Protein AF-A0A2G6NTJ6-F1 (afdb_monomer)

Nearest PDB structures (foldseek):
  1cvr-assembly1_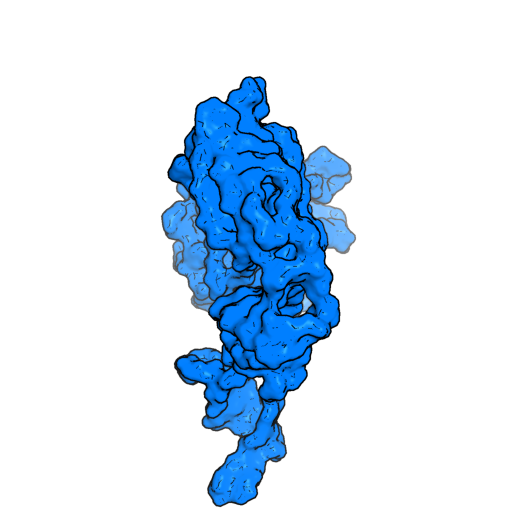A  TM=9.594E-01  e=1.270E-33  Porphyromonas gingivalis
  4ief-assembly1_B  TM=9.595E-01  e=4.189E-32  Porphyromonas gingivalis W83
  4tkx-assembly1_L  TM=8.680E-01  e=4.438E-24  Porphyromonas gingivalis
  1f02-assembly1_I  TM=3.511E-01  e=8.930E-05  Escherichia coli
  6xay-assembly3_C  TM=2.827E-01  e=5.732E-03  Homo sapiens

pLDDT: mean 93.01, std 6.1, range [58.66, 98.94]

Sequence (601 aa):
MILVGDQAQIPCYSGTFEGADDDTRYANQEGDDLYPDLFVSRVSGANPSDIQTQINKFIHYERNPEAGAEWYHVGTGLASSEGNPPDYERSEWLRQDLLGYTFTEVHEIYQPNGTTAQISAAVNEGTSLVTYIGHGSGTSWSNPYFTTGNVHALTNGWRTPWILDVSCSNGDFSQSECYAEAWLRAGDPAQPHGAIAMYSASTSTPWVPPCVMQAEAVDLLVADAANVIGSLYYHGMMKVLDEYPASQSAQLVEQYNIFGDCSLMVRTNTPVVPATSYDGVVSLGSTVFPVETGVAGAKVALYSSAGLHGVGVADAAGHLDLMLDNPVTVPGPVTLTITGYNLLTEVATLQAIVPVVVDIQPASIPVGENTKVTVTLADPPSARGTVGVTVTIDGFGVDAMSAVTDENGEAVFNVTPEYGEILSVTGREPDAAYDMFTEGLPVTGAQELTGAVVSAEVASIGLVDALTPHIEGSVTAGSDVADFQLVLSGCGLDSQSMADGYSIVRPVTPTSTGIVTATLLKSGYEVVSSHIDVVPAYGTLAGTVTDADDEGTPVAGVRVYGFATGDDPSGTPLFDLTTDAAGRYALDEDLPVGDYDLYTS

Solvent-accessible surface area (backbone atoms only — not comparable to full-atom values): 30389 Å² total; per-residue (Å²): 89,75,43,80,34,27,47,92,76,47,71,62,46,68,24,94,56,94,54,12,57,14,55,46,67,78,17,47,80,62,73,103,64,86,63,58,77,46,49,55,16,29,41,53,26,97,47,74,60,32,42,44,16,36,52,46,47,50,53,37,60,58,54,59,54,66,71,83,39,68,34,29,17,19,33,36,36,33,8,17,72,49,78,84,74,33,30,40,62,56,47,46,52,54,43,50,50,41,52,70,51,61,26,84,44,58,46,83,35,30,39,93,76,27,43,49,69,57,54,51,47,50,42,39,80,23,23,26,38,38,41,38,36,42,54,33,74,22,42,26,43,59,35,35,44,46,39,39,73,53,40,63,64,51,70,21,34,84,41,41,18,36,35,46,45,36,35,19,16,25,34,24,58,87,47,99,70,14,26,48,46,34,29,40,36,15,61,39,64,90,58,33,20,38,30,50,31,33,39,23,15,21,33,84,61,72,81,61,60,49,52,52,18,50,47,43,26,49,52,33,40,63,64,75,71,37,58,27,48,24,54,27,55,50,50,7,49,48,52,28,53,74,75,39,60,67,75,61,27,52,45,49,52,28,19,45,39,41,38,28,57,35,80,44,65,57,55,45,40,55,33,38,81,64,68,62,49,62,70,68,54,42,50,48,65,38,52,64,49,63,35,36,39,63,36,55,63,26,34,39,38,36,32,42,97,92,42,76,22,29,68,42,61,19,38,89,79,3,46,30,76,31,47,25,86,44,46,51,82,65,73,44,73,30,38,39,36,41,41,45,82,38,37,42,37,44,78,45,81,29,40,28,37,77,55,64,47,78,47,58,41,61,75,52,45,51,38,69,39,80,39,70,36,38,40,35,31,26,36,83,92,72,72,43,32,44,57,56,28,40,33,36,43,32,48,98,49,32,77,79,43,76,34,55,16,36,88,70,4,43,21,72,48,74,47,50,33,33,35,21,42,66,29,44,37,35,32,26,49,80,92,52,94,55,65,76,45,78,47,75,41,38,33,37,89,36,42,82,59,50,68,63,45,74,47,30,26,19,75,92,77,69,41,68,66,23,41,34,45,77,41,71,21,36,40,38,39,36,27,77,56,62,56,31,32,44,36,38,39,42,28,80,39,78,48,78,45,77,24,77,44,43,47,38,76,43,81,44,58,31,68,36,62,48,54,30,41,41,33,42,44,36,84,47,17,30,61,47,74,46,81,34,46,22,42,87,50,65,41,73,51,68,53,71,46,49,38,86,90,55,88,58,43,54,40,52,70,37,37,40,34,29,36,58,61,90,59,71,88,87,57,87,58,81,43,81,44,59,20,37,89,74,3,36,40,67,51,94,58,70,38,71,68,76,66,67,46,78,46,76,98

Secondary structure (DSSP, 8-state):
-EEES-TTTS--EE-TTTT-EESGGGT--SSSSS--SS--EEE--SSHHHHHHHHHHHHHHHHS--TT-GGGGEEEEEE-S-TTTTHHHHHHHHHHHHHTTT-SEEEEEETTT--HHHHHHHHHH--SEEEEES-B-SSEEETTEEEHHHHTT---TT---EEEEESSSTT-TTSSS-HHHHHHH-B-SSSB-S-SEEEEESSPPPSSHHHHHHHHHHHHHHTTS--BHHHHHHHHHHHHHHHS-HHHHHHHHHHEEEEE-TTPBP--SPPBPP--EE-SEEETT-SEEEEE-SSTT-EEEEEETTEEEEEEE--TTSEEEEE-SS---S-EEEEEEEE-TTBPPEEEEEEEEPPPEEEEESSSEETTS-EEEEEEEEETTTTEE-TT-EEEEEETTEEEEEEE--TTSEEEEEE--SSB-EEEEEEE-TT-SS-SEEEEEEEESPBP-TT-EEEEEETTTTEESEE-TTS-EEEEEE-SSSSPEEEEEETTEEEEEE-SSSEEEEEE--SSSEEEEEEEE-TTBB-EEEEEEE---EE--EEE-B-TTTTT-B-TT-EEEEEETTS-TTS--SEEEE--TTSEEE-SSPEESS-EEEEE-

Radius of gyration: 31.67 Å; Cα contacts (8 Å, |Δi|>4): 1568; chains: 1; bounding box: 83×42×85 Å

Foldseek 3Di:
DEAEEFCVVPNAAQAPPPRWRFNQVVQCPDDPDSQGVDFYAYQYDPDPFLSLLLVLLLCCVFAPDDFPDLQLQEAEEEAEQDDVVGGLVLSVVLVVLSVVFRHPYYHRQFPPRHELVVVLVSPLSAHAEYEYADEDDQAFDVTRTDGLVSLLVHQNWSRAYAYLYRYFQQPQSVDPAGNQSSQSRHDTNVTHGHHQKYKFFRGGADRVLSSQLQVQLSVCVSVVNDFFQRCSNSVSLVSSVVPDDPVRSSVVNRTIHMYHDRGRGGGNHRAAEFPKDFALEAEAPDQWGKIQRQDFQKKKWKADPVGTQFIDGAHPRRIDGTGGPHGHHDWDWMWMWIGDHSHNIDIHIGTYDHQKDWDWPPLAAEAQDFDKIKIFIAGPPPRWADFFKWKWKDDPQFHIDIATQHRRNIGIDGDHGQAQDWIWIFIGHVPDPHTSDIDTHGYDQFAAQAPWDKWKAQVVVGRTLAAAAQGKIKIKIFTPDFWKKKAKDDQPDGDIDIGGTTMDMDIDHGHDWDWIWIWIGDGRHHIDIDIHGHDFDWAKDKDFDADPVPPRQTDFQKWKFKDAPPDDPVDDTPDIFTAHPRRMDIDPDIDGDHDMDMDID

Mean predicted aligned error: 12.51 Å

Structure (mmCIF, N/CA/C/O backbone):
data_AF-A0A2G6NTJ6-F1
#
_entry.id   AF-A0A2G6NTJ6-F1
#
loop_
_atom_site.group_PDB
_atom_site.id
_atom_site.type_symbol
_atom_site.label_atom_id
_atom_site.label_alt_id
_atom_site.label_comp_id
_atom_site.label_asym_id
_atom_site.label_entity_id
_atom_site.label_seq_id
_atom_site.pdbx_PDB_ins_code
_atom_site.Cartn_x
_atom_site.Cartn_y
_atom_site.Cartn_z
_atom_site.occupancy
_atom_site.B_iso_or_equiv
_atom_site.auth_seq_id
_atom_site.auth_comp_id
_atom_site.auth_asym_id
_atom_site.auth_atom_id
_atom_site.pdbx_PDB_model_num
ATOM 1 N N . MET A 1 1 ? 19.806 -2.338 0.535 1.00 95.56 1 MET A N 1
ATOM 2 C CA . MET A 1 1 ? 20.759 -1.248 0.829 1.00 95.56 1 MET A CA 1
ATOM 3 C C . MET A 1 1 ? 20.526 -0.142 -0.176 1.00 95.56 1 MET A C 1
ATOM 5 O O . MET A 1 1 ? 20.417 -0.440 -1.352 1.00 95.56 1 MET A O 1
ATOM 9 N N . ILE A 1 2 ? 20.451 1.108 0.275 1.00 97.75 2 ILE A N 1
ATOM 10 C CA . ILE A 1 2 ? 20.191 2.251 -0.606 1.00 97.75 2 ILE A CA 1
ATOM 11 C C . ILE A 1 2 ? 21.384 3.203 -0.516 1.00 97.75 2 ILE A C 1
ATOM 13 O O . ILE A 1 2 ? 21.701 3.706 0.564 1.00 97.75 2 ILE A O 1
ATOM 17 N N . LEU A 1 3 ? 22.058 3.425 -1.640 1.00 97.88 3 LEU A N 1
ATOM 18 C CA . LEU A 1 3 ? 23.141 4.391 -1.788 1.00 97.88 3 LEU A CA 1
ATOM 19 C C . LEU A 1 3 ? 22.522 5.764 -2.078 1.00 97.88 3 LEU A C 1
ATOM 21 O O . LEU A 1 3 ? 21.767 5.908 -3.035 1.00 97.88 3 LEU A O 1
ATOM 25 N N . VAL A 1 4 ? 22.813 6.774 -1.256 1.00 97.88 4 VAL A N 1
ATOM 26 C CA . VAL A 1 4 ? 22.257 8.129 -1.427 1.00 97.88 4 VAL A CA 1
ATOM 27 C C . VAL A 1 4 ? 23.363 9.093 -1.836 1.00 97.88 4 VAL A C 1
ATOM 29 O O . VAL A 1 4 ? 24.196 9.485 -1.016 1.00 97.88 4 VAL A O 1
ATOM 32 N N . GLY A 1 5 ? 23.356 9.478 -3.109 1.00 96.25 5 GLY A N 1
ATOM 33 C CA . GLY A 1 5 ? 24.361 10.341 -3.722 1.00 96.25 5 GLY A CA 1
ATOM 34 C C . GLY A 1 5 ? 24.817 9.836 -5.088 1.00 96.25 5 GLY A C 1
ATOM 35 O O . GLY A 1 5 ? 24.678 8.658 -5.422 1.00 96.25 5 GLY A O 1
ATOM 36 N N . ASP A 1 6 ? 25.370 10.751 -5.876 1.00 95.31 6 ASP A N 1
ATOM 37 C CA . ASP A 1 6 ? 25.989 10.451 -7.167 1.00 95.31 6 ASP A CA 1
ATOM 38 C C . ASP A 1 6 ? 27.378 9.790 -6.980 1.00 95.31 6 ASP A C 1
ATOM 40 O O . ASP A 1 6 ? 27.879 9.680 -5.850 1.00 95.31 6 ASP A O 1
ATOM 44 N N . GLN A 1 7 ? 28.039 9.381 -8.067 1.00 94.00 7 GLN A N 1
ATOM 45 C CA . GLN A 1 7 ? 29.365 8.745 -8.072 1.00 94.00 7 GLN A CA 1
ATOM 46 C C . GLN A 1 7 ? 30.409 9.569 -7.298 1.00 94.00 7 GLN A C 1
ATOM 48 O O . GLN A 1 7 ? 31.296 9.028 -6.637 1.00 94.00 7 GLN A O 1
ATOM 53 N N . ALA A 1 8 ? 30.283 10.900 -7.331 1.00 92.50 8 ALA A N 1
ATOM 54 C CA . ALA A 1 8 ? 31.172 11.821 -6.626 1.00 92.50 8 ALA A CA 1
ATOM 55 C C . ALA A 1 8 ? 31.045 11.763 -5.090 1.00 92.50 8 ALA A C 1
ATOM 57 O O . ALA A 1 8 ? 31.991 12.134 -4.390 1.00 92.50 8 ALA A O 1
ATOM 58 N N . GLN A 1 9 ? 29.894 11.345 -4.554 1.00 95.00 9 GLN A N 1
ATOM 59 C CA . GLN A 1 9 ? 29.671 11.191 -3.111 1.00 95.00 9 GLN A CA 1
ATOM 60 C C . GLN A 1 9 ? 29.876 9.748 -2.659 1.00 95.00 9 GLN A C 1
ATOM 62 O O . GLN A 1 9 ? 30.498 9.516 -1.621 1.00 95.00 9 GLN A O 1
ATOM 67 N N . ILE A 1 10 ? 29.361 8.795 -3.435 1.00 95.25 10 ILE A N 1
ATOM 68 C CA . ILE A 1 10 ? 29.499 7.363 -3.186 1.00 95.25 10 ILE A CA 1
ATOM 69 C C . ILE A 1 10 ? 30.051 6.745 -4.472 1.00 95.25 10 ILE A C 1
ATOM 71 O O . ILE A 1 10 ? 29.288 6.630 -5.436 1.00 95.25 10 ILE A O 1
ATOM 75 N N . PRO A 1 11 ? 31.344 6.364 -4.511 1.00 94.75 11 PRO A N 1
ATOM 76 C CA . PRO A 1 11 ? 31.917 5.724 -5.690 1.00 94.75 11 PRO A CA 1
ATOM 77 C C . PRO A 1 11 ? 31.197 4.401 -5.985 1.00 94.75 11 PRO A C 1
ATOM 79 O O . PRO A 1 11 ? 30.458 3.897 -5.146 1.00 94.75 11 PRO A O 1
ATOM 82 N N . CYS A 1 12 ? 31.423 3.846 -7.167 1.00 94.69 12 CYS A N 1
ATOM 83 C CA . CYS A 1 12 ? 31.015 2.492 -7.534 1.00 94.69 12 CYS A CA 1
ATOM 84 C C . CYS A 1 12 ? 32.256 1.619 -7.746 1.00 94.69 12 CYS A C 1
ATOM 86 O O . CYS A 1 12 ? 33.393 2.117 -7.770 1.00 94.69 12 CYS A O 1
ATOM 88 N N . TYR A 1 13 ? 32.059 0.314 -7.911 1.00 94.44 13 TYR A N 1
ATOM 89 C CA . TYR A 1 13 ? 33.115 -0.535 -8.444 1.00 94.44 13 TYR A CA 1
ATOM 90 C C . TYR A 1 13 ? 33.253 -0.310 -9.949 1.00 94.44 13 TYR A C 1
ATOM 92 O O . TYR A 1 13 ? 32.337 0.170 -10.612 1.00 94.44 13 TYR A O 1
ATOM 100 N N . SER A 1 14 ? 34.434 -0.638 -10.472 1.00 93.94 14 SER A N 1
ATOM 101 C CA . SER A 1 14 ? 34.666 -0.700 -11.911 1.00 93.94 14 SER A CA 1
ATOM 102 C C . SER A 1 14 ? 34.677 -2.166 -12.320 1.00 93.94 14 SER A C 1
ATOM 104 O O . SER A 1 14 ? 35.545 -2.929 -11.876 1.00 93.94 14 SER A O 1
ATOM 106 N N . GLY A 1 15 ? 33.689 -2.544 -13.124 1.00 89.38 15 GLY A N 1
ATOM 107 C CA . GLY A 1 15 ? 33.520 -3.871 -13.685 1.00 89.38 15 GLY A CA 1
ATOM 108 C C . GLY A 1 15 ? 34.733 -4.294 -14.506 1.00 89.38 15 GLY A C 1
ATOM 109 O O . GLY A 1 15 ? 35.453 -3.490 -15.106 1.00 89.38 15 GLY A O 1
ATOM 110 N N . THR A 1 16 ? 34.972 -5.597 -14.541 1.00 87.50 16 THR A N 1
ATOM 111 C CA . THR A 1 16 ? 36.029 -6.194 -15.358 1.00 87.50 16 THR A CA 1
ATOM 112 C C . THR A 1 16 ? 35.722 -6.100 -16.854 1.00 87.50 16 THR A C 1
ATOM 114 O O . THR A 1 16 ? 36.653 -6.073 -17.667 1.00 87.50 16 THR A O 1
ATOM 117 N N . PHE A 1 17 ? 34.440 -5.988 -17.219 1.00 84.38 17 PHE A N 1
ATOM 118 C CA . PHE A 1 17 ? 33.975 -5.755 -18.584 1.00 84.38 17 PHE A CA 1
ATOM 119 C C . PHE A 1 17 ? 33.730 -4.264 -18.840 1.00 84.38 17 PHE A C 1
ATOM 121 O O . PHE A 1 17 ? 32.933 -3.624 -18.164 1.00 84.38 17 PHE A O 1
ATOM 128 N N . GLU A 1 18 ? 34.444 -3.704 -19.824 1.00 87.00 18 GLU A N 1
ATOM 129 C CA . GLU A 1 18 ? 34.333 -2.301 -20.279 1.00 87.00 18 GLU A CA 1
ATOM 130 C C . GLU A 1 18 ? 34.548 -1.218 -19.203 1.00 87.00 18 GLU A C 1
ATOM 132 O O . GLU A 1 18 ? 34.439 -0.033 -19.503 1.00 87.00 18 GLU A O 1
ATOM 137 N N . GLY A 1 19 ? 34.938 -1.599 -17.982 1.00 90.75 19 GLY A N 1
ATOM 138 C CA . GLY A 1 19 ? 35.045 -0.678 -16.857 1.00 90.75 19 GLY A CA 1
ATOM 139 C C . GLY A 1 19 ? 33.688 -0.226 -16.321 1.00 90.75 19 GLY A C 1
ATOM 140 O O . GLY A 1 19 ? 33.632 0.874 -15.784 1.00 90.75 19 GLY A O 1
ATOM 141 N N . ALA A 1 20 ? 32.638 -1.042 -16.488 1.00 93.88 20 ALA A N 1
ATOM 142 C CA . ALA A 1 20 ? 31.263 -0.718 -16.116 1.00 93.88 20 ALA A CA 1
ATOM 143 C C . ALA A 1 20 ? 31.147 -0.153 -14.694 1.00 93.88 20 ALA A C 1
ATOM 145 O O . ALA A 1 20 ? 31.758 -0.681 -13.766 1.00 93.88 20 ALA A O 1
ATOM 146 N N . ASP A 1 21 ? 30.362 0.907 -14.523 1.00 95.19 21 ASP A N 1
ATOM 147 C CA . ASP A 1 21 ? 30.026 1.394 -13.190 1.00 95.19 21 ASP A CA 1
ATOM 148 C C . ASP A 1 21 ? 29.078 0.384 -12.531 1.00 95.19 21 ASP A C 1
ATOM 150 O O . ASP A 1 21 ? 27.987 0.132 -13.050 1.00 95.19 21 ASP A O 1
ATOM 154 N N . ASP A 1 22 ? 29.528 -0.221 -11.432 1.00 94.69 22 ASP A N 1
ATOM 155 C CA . ASP A 1 22 ? 28.933 -1.421 -10.838 1.00 94.69 22 ASP A CA 1
ATOM 156 C C . ASP A 1 22 ? 28.660 -1.208 -9.342 1.00 94.69 22 ASP A C 1
ATOM 158 O O . ASP A 1 22 ? 29.576 -1.216 -8.507 1.00 94.69 22 ASP A O 1
ATOM 162 N N . ASP A 1 23 ? 27.390 -1.005 -8.994 1.00 95.50 23 ASP A N 1
ATOM 163 C CA . ASP A 1 23 ? 26.933 -0.994 -7.605 1.00 95.50 23 ASP A CA 1
ATOM 164 C C . ASP A 1 23 ? 26.582 -2.401 -7.096 1.00 95.50 23 ASP A C 1
ATOM 166 O O . ASP A 1 23 ? 26.627 -2.630 -5.885 1.00 95.50 23 ASP A O 1
ATOM 170 N N . THR A 1 24 ? 26.291 -3.367 -7.977 1.00 90.00 24 THR A N 1
ATOM 171 C CA . THR A 1 24 ? 25.924 -4.743 -7.595 1.00 90.00 24 THR A CA 1
ATOM 172 C C . THR A 1 24 ? 27.032 -5.434 -6.803 1.00 90.00 24 THR A C 1
ATOM 174 O O . THR A 1 24 ? 26.753 -6.222 -5.903 1.00 90.00 24 THR A O 1
ATOM 177 N N . ARG A 1 25 ? 28.296 -5.063 -7.007 1.00 90.44 25 ARG A N 1
ATOM 178 C CA . ARG A 1 25 ? 29.418 -5.555 -6.185 1.00 90.44 25 ARG A CA 1
ATOM 179 C C . ARG A 1 25 ? 29.329 -5.199 -4.708 1.00 90.44 25 ARG A C 1
ATOM 181 O O . ARG A 1 25 ? 29.914 -5.905 -3.891 1.00 90.44 25 ARG A O 1
ATOM 188 N N . TYR A 1 26 ? 28.590 -4.156 -4.330 1.00 92.69 26 TYR A N 1
ATOM 189 C CA . TYR A 1 26 ? 28.296 -3.912 -2.918 1.00 92.69 26 TYR A CA 1
ATOM 190 C C . TYR A 1 26 ? 27.350 -4.961 -2.316 1.00 92.69 26 TYR A C 1
ATOM 192 O O . TYR A 1 26 ? 27.243 -5.045 -1.093 1.00 92.69 26 TYR A O 1
ATOM 200 N N . ALA A 1 27 ? 26.661 -5.748 -3.139 1.00 90.31 27 ALA A N 1
ATOM 201 C CA . ALA A 1 27 ? 25.745 -6.789 -2.705 1.00 90.31 27 ALA A CA 1
ATOM 202 C C . ALA A 1 27 ? 26.356 -8.197 -2.636 1.00 90.31 27 ALA A C 1
ATOM 204 O O . ALA A 1 27 ? 25.776 -9.034 -1.956 1.00 90.31 27 ALA A O 1
ATOM 205 N N . ASN A 1 28 ? 27.504 -8.466 -3.269 1.00 88.88 28 ASN A N 1
ATOM 206 C CA . ASN A 1 28 ? 28.202 -9.756 -3.153 1.00 88.88 28 ASN A CA 1
ATOM 207 C C . ASN A 1 28 ? 29.124 -9.753 -1.917 1.00 88.88 28 ASN A C 1
ATOM 209 O O . ASN A 1 28 ? 30.273 -9.309 -1.980 1.00 88.88 28 ASN A O 1
ATOM 213 N N . GLN A 1 29 ? 28.603 -10.187 -0.773 1.00 86.19 29 GLN A N 1
ATOM 214 C CA . GLN A 1 29 ? 29.269 -10.188 0.533 1.00 86.19 29 GLN A CA 1
ATOM 215 C C . GLN A 1 29 ? 29.755 -11.584 0.956 1.00 86.19 29 GLN A C 1
ATOM 217 O O . GLN A 1 29 ? 30.749 -11.686 1.683 1.00 86.19 29 GLN A O 1
ATOM 222 N N . GLU A 1 30 ? 29.088 -12.648 0.513 1.00 86.94 30 GLU A N 1
ATOM 223 C CA . GLU A 1 30 ? 29.401 -14.044 0.818 1.00 86.94 30 GLU A CA 1
ATOM 224 C C . GLU A 1 30 ? 29.198 -14.941 -0.418 1.00 86.94 30 GLU A C 1
ATOM 226 O O . GLU A 1 30 ? 28.500 -14.580 -1.352 1.00 86.94 30 GLU A O 1
ATOM 231 N N . GLY A 1 31 ? 29.856 -16.108 -0.441 1.00 77.62 31 GLY A N 1
ATOM 232 C CA . GLY A 1 31 ? 29.890 -16.972 -1.625 1.00 77.62 31 GLY A CA 1
ATOM 233 C C . GLY A 1 31 ? 30.860 -16.418 -2.671 1.00 77.62 31 GLY A C 1
ATOM 234 O O . GLY A 1 31 ? 30.828 -15.251 -3.032 1.00 77.62 31 GLY A O 1
ATOM 235 N N . ASP A 1 32 ? 31.813 -17.223 -3.135 1.00 85.12 32 ASP A N 1
ATOM 236 C CA . ASP A 1 32 ? 32.718 -16.819 -4.226 1.00 85.12 32 ASP A CA 1
ATOM 237 C C . ASP A 1 32 ? 31.964 -16.901 -5.569 1.00 85.12 32 ASP A C 1
ATOM 239 O O . ASP A 1 32 ? 32.274 -17.731 -6.427 1.00 85.12 32 ASP A O 1
ATOM 243 N N . ASP A 1 33 ? 30.892 -16.116 -5.699 1.00 88.06 33 ASP A N 1
ATOM 244 C CA . ASP A 1 33 ? 29.963 -16.107 -6.824 1.00 88.06 33 ASP A CA 1
ATOM 245 C C . ASP A 1 33 ? 29.423 -14.690 -7.126 1.00 88.06 33 ASP A C 1
ATOM 247 O O . ASP A 1 33 ? 29.943 -13.680 -6.646 1.00 88.06 33 ASP A O 1
ATOM 251 N N . LEU A 1 34 ? 28.466 -14.610 -8.054 1.00 88.19 34 LEU A N 1
ATOM 252 C CA . LEU A 1 34 ? 27.881 -13.358 -8.542 1.00 88.19 34 LEU A CA 1
ATOM 253 C C . LEU A 1 34 ? 26.420 -13.184 -8.118 1.00 88.19 34 LEU A C 1
ATOM 255 O O . LEU A 1 34 ? 25.784 -12.223 -8.550 1.00 88.19 34 LEU A O 1
ATOM 259 N N . TYR A 1 35 ? 25.891 -14.079 -7.283 1.00 91.75 35 TYR A N 1
ATOM 260 C CA . TYR A 1 35 ? 24.558 -13.939 -6.721 1.00 91.75 35 TYR A CA 1
ATOM 261 C C . TYR A 1 35 ? 24.613 -12.889 -5.603 1.00 91.75 35 TYR A C 1
ATOM 263 O O . TYR A 1 35 ? 25.411 -13.007 -4.676 1.00 91.75 35 TYR A O 1
ATOM 271 N N . PRO A 1 36 ? 23.834 -11.803 -5.698 1.00 89.25 36 PRO A N 1
ATOM 272 C CA . PRO A 1 36 ? 23.841 -10.771 -4.671 1.00 89.25 36 PRO A CA 1
ATOM 273 C C . PRO A 1 36 ? 23.142 -11.261 -3.398 1.00 89.25 36 PRO A C 1
ATOM 275 O O . PRO A 1 36 ? 22.019 -11.760 -3.457 1.00 89.25 36 PRO A O 1
ATOM 278 N N . ASP A 1 37 ? 23.774 -11.049 -2.242 1.00 91.81 37 ASP A N 1
ATOM 279 C CA . ASP A 1 37 ? 23.249 -11.420 -0.917 1.00 91.81 37 ASP A CA 1
ATOM 280 C C . ASP A 1 37 ? 22.185 -10.442 -0.398 1.00 91.81 37 ASP A C 1
ATOM 282 O O . ASP A 1 37 ? 21.458 -10.717 0.559 1.00 91.81 37 ASP A O 1
ATOM 286 N N . LEU A 1 38 ? 22.122 -9.252 -0.992 1.00 94.06 38 LEU A N 1
ATOM 287 C CA . LEU A 1 38 ? 21.187 -8.191 -0.642 1.00 94.06 38 LEU A CA 1
ATOM 288 C C . LEU A 1 38 ? 20.840 -7.355 -1.873 1.00 94.06 38 LEU A C 1
ATOM 290 O O . LEU A 1 38 ? 21.645 -7.198 -2.780 1.00 94.06 38 LEU A O 1
ATOM 294 N N . PHE A 1 39 ? 19.667 -6.733 -1.889 1.00 96.19 39 PHE A N 1
ATOM 295 C CA . PHE A 1 39 ? 19.351 -5.775 -2.949 1.00 96.19 39 PHE A CA 1
ATOM 296 C C . PHE A 1 39 ? 20.098 -4.463 -2.714 1.00 96.19 39 PHE A C 1
ATOM 298 O O . PHE A 1 39 ? 20.072 -3.933 -1.596 1.00 96.19 39 PHE A O 1
ATOM 305 N N . VAL A 1 40 ? 20.735 -3.915 -3.748 1.00 97.44 40 VAL A N 1
ATOM 306 C CA . VAL A 1 40 ? 21.342 -2.579 -3.725 1.00 97.44 40 VAL A CA 1
ATOM 307 C C . VAL A 1 40 ? 20.733 -1.688 -4.806 1.00 97.44 40 VAL A C 1
ATOM 309 O O . VAL A 1 40 ? 20.509 -2.116 -5.933 1.00 97.44 40 VAL A O 1
ATOM 312 N N . SER A 1 41 ? 20.434 -0.443 -4.447 1.00 98.19 41 SER A N 1
ATOM 313 C CA . SER A 1 41 ? 20.029 0.602 -5.388 1.00 98.19 41 SER A CA 1
ATOM 314 C C . SER A 1 41 ? 20.694 1.929 -5.070 1.00 98.19 41 SER A C 1
ATOM 316 O O . SER A 1 41 ? 21.260 2.113 -3.988 1.00 98.19 41 SER A O 1
ATOM 318 N N . ARG A 1 42 ? 20.579 2.873 -6.005 1.00 98.50 42 ARG A N 1
ATOM 319 C CA . ARG A 1 42 ? 21.099 4.228 -5.881 1.00 98.50 42 ARG A CA 1
ATOM 320 C C . ARG A 1 42 ? 20.006 5.276 -6.073 1.00 98.50 42 ARG A C 1
ATOM 322 O O . ARG A 1 42 ? 19.369 5.355 -7.120 1.00 98.50 42 ARG A O 1
ATOM 329 N N . VAL A 1 43 ? 19.871 6.156 -5.087 1.00 98.50 43 VAL A N 1
ATOM 330 C CA . VAL A 1 43 ? 19.184 7.447 -5.205 1.00 98.50 43 VAL A CA 1
ATOM 331 C C . VAL A 1 43 ? 20.241 8.471 -5.614 1.00 98.50 43 VAL A C 1
ATOM 333 O O . VAL A 1 43 ? 20.909 9.072 -4.767 1.00 98.50 43 VAL A O 1
ATOM 336 N N . SER A 1 44 ? 20.460 8.597 -6.925 1.00 98.12 44 SER A N 1
ATOM 337 C CA . SER A 1 44 ? 21.538 9.422 -7.479 1.00 98.12 44 SER A CA 1
ATOM 338 C C . SER A 1 44 ? 21.103 10.879 -7.614 1.00 98.12 44 SER A C 1
ATOM 340 O O . SER A 1 44 ? 20.070 11.173 -8.218 1.00 98.12 44 SER A O 1
ATOM 342 N N . GLY A 1 45 ? 21.902 11.816 -7.108 1.00 96.31 45 GLY A N 1
ATOM 343 C CA . GLY A 1 45 ? 21.614 13.247 -7.194 1.00 96.31 45 GLY A CA 1
ATOM 344 C C . GLY A 1 45 ? 22.866 14.093 -7.031 1.00 96.31 45 GLY A C 1
ATOM 345 O O . GLY A 1 45 ? 23.659 13.861 -6.117 1.00 96.31 45 GLY A O 1
ATOM 346 N N . ALA A 1 46 ? 23.012 15.112 -7.876 1.00 92.50 46 ALA A N 1
ATOM 347 C CA . ALA A 1 46 ? 24.142 16.037 -7.843 1.00 92.50 46 ALA A CA 1
ATOM 348 C C . ALA A 1 46 ? 23.975 17.121 -6.763 1.00 92.50 46 ALA A C 1
ATOM 350 O O . ALA A 1 46 ? 24.937 17.792 -6.377 1.00 92.50 46 ALA A O 1
ATOM 351 N N . ASN A 1 47 ? 22.747 17.324 -6.274 1.00 95.19 47 ASN A N 1
ATOM 352 C CA . ASN A 1 47 ? 22.424 18.297 -5.237 1.00 95.19 47 ASN A CA 1
ATOM 353 C C . ASN A 1 47 ? 21.233 17.840 -4.356 1.00 95.19 47 ASN A C 1
ATOM 355 O O . ASN A 1 47 ? 20.515 16.908 -4.718 1.00 95.19 47 ASN A O 1
ATOM 359 N N . PRO A 1 48 ? 20.981 18.492 -3.200 1.00 96.94 48 PRO A N 1
ATOM 360 C CA . PRO A 1 48 ? 19.893 18.098 -2.300 1.00 96.94 48 PRO A CA 1
ATOM 361 C C . PRO A 1 48 ? 18.486 18.151 -2.908 1.00 96.94 48 PRO A C 1
ATOM 363 O O . PRO A 1 48 ? 17.620 17.406 -2.458 1.00 96.94 48 PRO A O 1
ATOM 366 N N . SER A 1 49 ? 18.242 19.009 -3.906 1.00 97.81 49 SER A N 1
ATOM 367 C CA . SER A 1 49 ? 16.941 19.076 -4.583 1.00 97.81 49 SER A CA 1
ATOM 368 C C . SER A 1 49 ? 16.675 17.799 -5.373 1.00 97.81 49 SER A C 1
ATOM 370 O O . SER A 1 49 ? 15.586 17.256 -5.258 1.00 97.81 49 SER A O 1
ATOM 372 N N . ASP A 1 50 ? 17.674 17.276 -6.089 1.00 97.69 50 ASP A N 1
ATOM 373 C CA . ASP A 1 50 ? 17.560 16.030 -6.863 1.00 97.69 50 ASP A CA 1
ATOM 374 C C . ASP A 1 50 ? 17.186 14.841 -5.967 1.00 97.69 50 ASP A C 1
ATOM 376 O O . ASP A 1 50 ? 16.333 14.020 -6.312 1.00 97.69 50 ASP A O 1
ATOM 380 N N . ILE A 1 51 ? 17.819 14.762 -4.791 1.00 98.25 51 ILE A N 1
ATOM 381 C CA . ILE A 1 51 ? 17.533 13.728 -3.792 1.00 98.25 51 ILE A CA 1
ATOM 382 C C . ILE A 1 51 ? 16.122 13.919 -3.231 1.00 98.25 51 ILE A C 1
ATOM 384 O O . ILE A 1 51 ? 15.353 12.965 -3.161 1.00 98.25 51 ILE A O 1
ATOM 388 N N . GLN A 1 52 ? 15.745 15.148 -2.866 1.00 98.50 52 GLN A N 1
ATOM 389 C CA . GLN A 1 52 ? 14.421 15.424 -2.310 1.00 98.50 52 GLN A CA 1
ATOM 390 C C . GLN A 1 52 ? 13.294 15.134 -3.314 1.00 98.50 52 GLN A C 1
ATOM 392 O O . GLN A 1 52 ? 12.264 14.601 -2.907 1.00 98.50 52 GLN A O 1
ATOM 397 N N . THR A 1 53 ? 13.480 15.434 -4.605 1.00 98.56 53 THR A N 1
ATOM 398 C CA . THR A 1 53 ? 12.524 15.104 -5.677 1.00 98.56 53 THR A CA 1
ATOM 399 C C . THR A 1 53 ? 12.254 13.599 -5.722 1.00 98.56 53 THR A C 1
ATOM 401 O O . THR A 1 53 ? 11.099 13.180 -5.729 1.00 98.56 53 THR A O 1
ATOM 404 N N . GLN A 1 54 ? 13.306 12.776 -5.680 1.00 98.69 54 GLN A N 1
ATOM 405 C CA . GLN A 1 54 ? 13.192 11.314 -5.663 1.00 98.69 54 GLN A CA 1
ATOM 406 C C . GLN A 1 54 ? 12.501 10.799 -4.398 1.00 98.69 54 GLN A C 1
ATOM 408 O O . GLN A 1 54 ? 11.508 10.082 -4.488 1.00 98.69 54 GLN A O 1
ATOM 413 N N . ILE A 1 55 ? 12.961 11.228 -3.219 1.00 98.44 55 ILE A N 1
ATOM 414 C CA . ILE A 1 55 ? 12.378 10.809 -1.936 1.00 98.44 55 ILE A CA 1
ATOM 415 C C . ILE A 1 55 ? 10.895 11.187 -1.844 1.00 98.44 55 ILE A C 1
ATOM 417 O O . ILE A 1 55 ? 10.086 10.396 -1.361 1.00 98.44 55 ILE A O 1
ATOM 421 N N . ASN A 1 56 ? 10.508 12.364 -2.343 1.00 98.38 56 ASN A N 1
ATOM 422 C CA . ASN A 1 56 ? 9.106 12.771 -2.371 1.00 98.38 56 ASN A CA 1
ATOM 423 C C . ASN A 1 56 ? 8.265 11.860 -3.268 1.00 98.38 56 ASN A C 1
ATOM 425 O O . ASN A 1 56 ? 7.150 11.522 -2.872 1.00 98.38 56 ASN A O 1
ATOM 429 N N . LYS A 1 57 ? 8.787 11.432 -4.428 1.00 98.50 57 LYS A N 1
ATOM 430 C CA . LYS A 1 57 ? 8.109 10.445 -5.282 1.00 98.50 57 LYS A CA 1
ATOM 431 C C . LYS A 1 57 ? 7.897 9.123 -4.553 1.00 98.50 57 LYS A C 1
ATOM 433 O O . LYS A 1 57 ? 6.771 8.641 -4.539 1.00 98.50 57 LYS A O 1
ATOM 438 N N . PHE A 1 58 ? 8.925 8.586 -3.893 1.00 98.50 58 PHE A N 1
ATOM 439 C CA . PHE A 1 58 ? 8.825 7.301 -3.185 1.00 98.50 58 PHE A CA 1
ATOM 440 C C . PHE A 1 58 ? 7.803 7.375 -2.045 1.00 98.50 58 PHE A C 1
ATOM 442 O O . PHE A 1 58 ? 6.852 6.598 -2.011 1.00 98.50 58 PHE A O 1
ATOM 449 N N . ILE A 1 59 ? 7.912 8.392 -1.180 1.00 97.62 59 ILE A N 1
ATOM 450 C CA . ILE A 1 59 ? 6.972 8.597 -0.068 1.00 97.62 59 ILE A CA 1
ATOM 451 C C . ILE A 1 59 ? 5.547 8.798 -0.586 1.00 97.62 59 ILE A C 1
ATOM 453 O O . ILE A 1 59 ? 4.601 8.312 0.030 1.00 97.62 59 ILE A O 1
ATOM 457 N N . HIS A 1 60 ? 5.362 9.537 -1.683 1.00 97.31 60 HIS A N 1
ATOM 458 C CA . HIS A 1 60 ? 4.033 9.734 -2.247 1.00 97.31 60 HIS A CA 1
ATOM 459 C C . HIS A 1 60 ? 3.451 8.426 -2.789 1.00 97.31 60 HIS A C 1
ATOM 461 O O . HIS A 1 60 ? 2.335 8.081 -2.414 1.00 97.31 60 HIS A O 1
ATOM 467 N N . TYR A 1 61 ? 4.219 7.690 -3.591 1.00 98.06 61 TYR A N 1
ATOM 468 C CA . TYR A 1 61 ? 3.811 6.426 -4.203 1.00 98.06 61 TYR A CA 1
ATOM 469 C C . TYR A 1 61 ? 3.432 5.359 -3.161 1.00 98.06 61 TYR A C 1
ATOM 471 O O . TYR A 1 61 ? 2.422 4.662 -3.298 1.00 98.06 61 TYR A O 1
ATOM 479 N N . GLU A 1 62 ? 4.216 5.247 -2.085 1.00 97.56 62 GLU A N 1
ATOM 480 C CA . GLU A 1 62 ? 3.982 4.256 -1.034 1.00 97.56 62 GLU A CA 1
ATOM 481 C C . GLU A 1 62 ? 2.894 4.698 -0.052 1.00 97.56 62 GLU A C 1
ATOM 483 O O . GLU A 1 62 ? 1.979 3.928 0.241 1.00 97.56 62 GLU A O 1
ATOM 488 N N . ARG A 1 63 ? 2.957 5.938 0.452 1.00 95.81 63 ARG A N 1
ATOM 489 C CA . ARG A 1 63 ? 2.092 6.402 1.549 1.00 95.81 63 ARG A CA 1
ATOM 490 C C . ARG A 1 63 ? 0.776 7.012 1.085 1.00 95.81 63 ARG A C 1
ATOM 492 O O . ARG A 1 63 ? -0.212 6.886 1.796 1.00 95.81 63 ARG A O 1
ATOM 499 N N . ASN A 1 64 ? 0.757 7.710 -0.051 1.00 94.75 64 ASN A N 1
ATOM 500 C CA . ASN A 1 64 ? -0.429 8.437 -0.524 1.00 94.75 64 ASN A CA 1
ATOM 501 C C . ASN A 1 64 ? -0.811 8.044 -1.968 1.00 94.75 64 ASN A C 1
ATOM 503 O O . ASN A 1 64 ? -0.944 8.930 -2.814 1.00 94.75 64 ASN A O 1
ATOM 507 N N . PRO A 1 65 ? -0.980 6.743 -2.272 1.00 94.00 65 PRO A N 1
ATOM 508 C CA . PRO A 1 65 ? -1.511 6.324 -3.567 1.00 94.00 65 PRO A CA 1
ATOM 509 C C . PRO A 1 65 ? -2.856 6.995 -3.895 1.00 94.00 65 PRO A C 1
ATOM 511 O O . PRO A 1 65 ? -3.712 7.166 -3.027 1.00 94.00 65 PRO A O 1
ATOM 514 N N . GLU A 1 66 ? -3.056 7.338 -5.168 1.00 90.06 66 GLU A N 1
ATOM 515 C CA . GLU A 1 66 ? -4.322 7.872 -5.690 1.00 90.06 66 GLU A CA 1
ATOM 516 C C . GLU A 1 66 ? -5.422 6.791 -5.644 1.00 90.06 66 GLU A C 1
ATOM 518 O O . GLU A 1 66 ? -5.320 5.770 -6.319 1.00 90.06 66 GLU A O 1
ATOM 523 N N . ALA A 1 67 ? -6.463 6.985 -4.830 1.00 88.00 67 ALA A N 1
ATOM 524 C CA . ALA A 1 67 ? -7.590 6.054 -4.754 1.00 88.00 67 ALA A CA 1
ATOM 525 C C . ALA A 1 67 ? -8.446 6.119 -6.032 1.00 88.00 67 ALA A C 1
ATOM 527 O O . ALA A 1 67 ? -8.723 7.211 -6.525 1.00 88.00 67 ALA A O 1
ATOM 528 N N . GLY A 1 68 ? -8.889 4.966 -6.545 1.00 87.00 68 GLY A N 1
ATOM 529 C CA . GLY A 1 68 ? -9.745 4.903 -7.739 1.00 87.00 68 GLY A CA 1
ATOM 530 C C . GLY A 1 68 ? -9.051 5.288 -9.052 1.00 87.00 68 GLY A C 1
ATOM 531 O O . GLY A 1 68 ? -9.730 5.631 -10.012 1.00 87.00 68 GLY A O 1
ATOM 532 N N . ALA A 1 69 ? -7.715 5.324 -9.089 1.00 89.7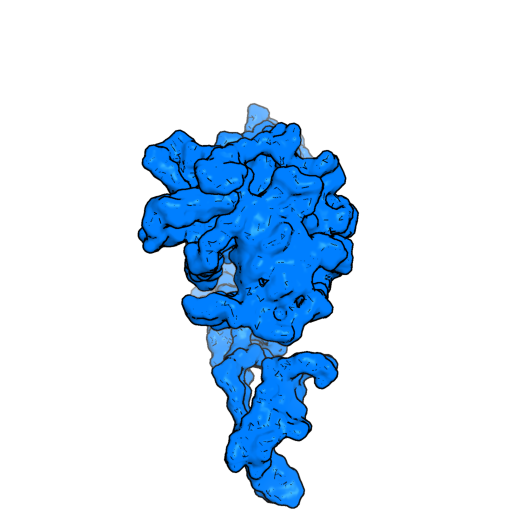5 69 ALA A N 1
ATOM 533 C CA . ALA A 1 69 ? -6.985 5.739 -10.280 1.00 89.75 69 ALA A CA 1
ATOM 534 C C . ALA A 1 69 ? -6.733 4.558 -11.228 1.00 89.75 69 ALA A C 1
ATOM 536 O O . ALA A 1 69 ? -6.179 3.540 -10.821 1.00 89.75 69 ALA A O 1
ATOM 537 N N . GLU A 1 70 ? -7.066 4.728 -12.506 1.00 93.00 70 GLU A N 1
ATOM 538 C CA . GLU A 1 70 ? -6.934 3.667 -13.518 1.00 93.00 70 GLU A CA 1
ATOM 539 C C . GLU A 1 70 ? -5.497 3.475 -14.020 1.00 93.00 70 GLU A C 1
ATOM 541 O O . GLU A 1 70 ? -5.143 2.408 -14.509 1.00 93.00 70 GLU A O 1
ATOM 546 N N . TRP A 1 71 ? -4.621 4.474 -13.862 1.00 96.75 71 TRP A N 1
ATOM 547 C CA . TRP A 1 71 ? -3.254 4.413 -14.401 1.00 96.75 71 TRP A CA 1
ATOM 548 C C . TRP A 1 71 ? -2.405 3.273 -13.812 1.00 96.75 71 TRP A C 1
ATOM 550 O O . TRP A 1 71 ? -1.400 2.889 -14.412 1.00 96.75 71 TRP A O 1
ATOM 560 N N . TYR A 1 72 ? -2.801 2.702 -12.665 1.00 98.00 72 TYR A N 1
ATOM 561 C CA . TYR A 1 72 ? -2.154 1.510 -12.110 1.00 98.00 72 TYR A CA 1
ATOM 562 C C . TYR A 1 72 ? -2.295 0.283 -13.021 1.00 98.00 72 TYR A C 1
ATOM 564 O O . TYR A 1 72 ? -1.391 -0.553 -13.038 1.00 98.00 72 TYR A O 1
ATOM 572 N N . HIS A 1 73 ? -3.371 0.226 -13.809 1.00 97.94 73 HIS A N 1
ATOM 573 C CA . HIS A 1 73 ? -3.684 -0.835 -14.766 1.00 97.94 73 HIS A CA 1
ATOM 574 C C . HIS A 1 73 ? -3.059 -0.621 -16.153 1.00 97.94 73 HIS A C 1
ATOM 576 O O . HIS A 1 73 ? -3.291 -1.423 -17.057 1.00 97.94 73 HIS A O 1
ATOM 582 N N . VAL A 1 74 ? -2.290 0.456 -16.350 1.00 98.75 74 VAL A N 1
ATOM 583 C CA . VAL A 1 74 ? -1.774 0.850 -17.668 1.00 98.75 74 VAL A CA 1
ATOM 584 C C . VAL A 1 74 ? -0.272 0.605 -17.756 1.00 98.75 74 VAL A C 1
ATOM 586 O O . VAL A 1 74 ? 0.515 1.191 -17.014 1.00 98.75 74 VAL A O 1
ATOM 589 N N . GLY A 1 75 ? 0.154 -0.212 -18.712 1.00 98.75 75 GLY A N 1
ATOM 590 C CA . GLY A 1 75 ? 1.553 -0.448 -19.059 1.00 98.75 75 GLY A CA 1
ATOM 591 C C . GLY A 1 75 ? 1.948 0.272 -20.348 1.00 98.75 75 GLY A C 1
ATOM 592 O O . GLY A 1 75 ? 1.105 0.663 -21.152 1.00 98.75 75 GLY A O 1
ATOM 593 N N . THR A 1 76 ? 3.246 0.420 -20.594 1.00 98.88 76 THR A N 1
ATOM 594 C CA . THR A 1 76 ? 3.772 0.921 -21.872 1.00 98.88 76 THR A CA 1
ATOM 595 C C . THR A 1 76 ? 4.924 0.043 -22.344 1.00 98.88 76 THR A C 1
ATOM 597 O O . THR A 1 76 ? 5.971 -0.016 -21.699 1.00 98.88 76 THR A O 1
ATOM 600 N N . GLY A 1 77 ? 4.748 -0.625 -23.483 1.00 98.75 77 GLY A N 1
ATOM 601 C CA . GLY A 1 77 ? 5.790 -1.375 -24.175 1.00 98.75 77 GLY A CA 1
ATOM 602 C C . GLY A 1 77 ? 6.431 -0.541 -25.280 1.00 98.75 77 GLY A C 1
ATOM 603 O O . GLY A 1 77 ? 5.748 -0.001 -26.152 1.00 98.75 77 GLY A O 1
ATOM 604 N N . LEU A 1 78 ? 7.758 -0.454 -25.274 1.00 98.81 78 LEU A N 1
ATOM 605 C CA . LEU A 1 78 ? 8.551 0.197 -26.309 1.00 98.81 78 LEU A CA 1
ATOM 606 C C . LEU A 1 78 ? 9.578 -0.782 -26.864 1.00 98.81 78 LEU A C 1
ATOM 608 O O . LEU A 1 78 ? 10.313 -1.418 -26.112 1.00 98.81 78 LEU A O 1
ATOM 612 N N . ALA A 1 79 ? 9.666 -0.881 -28.185 1.00 98.56 79 ALA A N 1
ATOM 613 C CA . ALA A 1 79 ? 10.537 -1.871 -28.796 1.00 98.56 79 ALA A CA 1
ATOM 614 C C . ALA A 1 79 ? 11.054 -1.468 -30.174 1.00 98.56 79 ALA A C 1
ATOM 616 O O . ALA A 1 79 ? 10.365 -0.813 -30.970 1.00 98.56 79 ALA A O 1
ATOM 617 N N . SER A 1 80 ? 12.267 -1.924 -30.470 1.00 98.25 80 SER A N 1
ATOM 618 C CA . SER A 1 80 ? 12.864 -1.851 -31.796 1.00 98.25 80 SER A CA 1
ATOM 619 C C . SER A 1 80 ? 12.229 -2.864 -32.767 1.00 98.25 80 SER A C 1
ATOM 621 O O . SER A 1 80 ? 11.523 -3.797 -32.380 1.00 98.25 80 SER A O 1
ATOM 623 N N . SER A 1 81 ? 12.497 -2.697 -34.064 1.00 97.25 81 SER A N 1
ATOM 624 C CA . SER A 1 81 ? 12.173 -3.696 -35.096 1.00 97.25 81 SER A CA 1
ATOM 625 C C . SER A 1 81 ? 13.363 -4.596 -35.446 1.00 97.25 81 SER A C 1
ATOM 627 O O . SER A 1 81 ? 13.373 -5.227 -36.504 1.00 97.25 81 SER A O 1
ATOM 629 N N . GLU A 1 82 ? 14.395 -4.598 -34.605 1.00 96.38 82 GLU A N 1
ATOM 630 C CA . GLU A 1 82 ? 15.643 -5.340 -34.778 1.00 96.38 82 GLU A CA 1
ATOM 631 C C . GLU A 1 82 ? 15.658 -6.609 -33.913 1.00 96.38 82 GLU A C 1
ATOM 633 O O . GLU A 1 82 ? 14.735 -6.861 -33.147 1.00 96.38 82 GLU A O 1
ATOM 638 N N . GLY A 1 83 ? 16.697 -7.435 -34.060 1.00 94.06 83 GLY A N 1
ATOM 639 C CA . GLY A 1 83 ? 16.826 -8.703 -33.337 1.00 94.06 83 GLY A CA 1
ATOM 640 C C . GLY A 1 83 ? 16.213 -9.912 -34.059 1.00 94.06 83 GLY A C 1
ATOM 641 O O . GLY A 1 83 ? 15.656 -9.811 -35.153 1.00 94.06 83 GLY A O 1
ATOM 642 N N . ASN A 1 84 ? 16.385 -11.097 -33.463 1.00 92.44 84 ASN A N 1
ATOM 643 C CA . ASN A 1 84 ? 15.746 -12.341 -33.909 1.00 92.44 84 ASN A CA 1
ATOM 644 C C . ASN A 1 84 ? 15.356 -13.238 -32.704 1.00 92.44 84 ASN A C 1
ATOM 646 O O . ASN A 1 84 ? 16.265 -13.690 -31.999 1.00 92.44 84 ASN A O 1
ATOM 650 N N . PRO A 1 85 ? 14.057 -13.500 -32.445 1.00 95.69 85 PRO A N 1
ATOM 651 C CA . PRO A 1 85 ? 12.912 -12.780 -33.023 1.00 95.69 85 PRO A CA 1
ATOM 652 C C . PRO A 1 85 ? 13.034 -11.259 -32.820 1.00 95.69 85 PRO A C 1
ATOM 654 O O . PRO A 1 85 ? 13.854 -10.838 -31.998 1.00 95.69 85 PRO A O 1
ATOM 657 N N . PRO A 1 86 ? 12.314 -10.429 -33.590 1.00 97.06 86 PRO A N 1
ATOM 658 C CA . PRO A 1 86 ? 12.356 -8.983 -33.418 1.00 97.06 86 PRO A CA 1
ATOM 659 C C . PRO A 1 86 ? 11.970 -8.553 -31.999 1.00 97.06 86 PRO A C 1
ATOM 661 O O . PRO A 1 86 ? 11.168 -9.214 -31.345 1.00 97.06 86 PRO A O 1
ATOM 664 N N . ASP A 1 87 ? 12.509 -7.440 -31.516 1.00 98.12 87 ASP A N 1
ATOM 665 C CA . ASP A 1 87 ? 12.274 -6.990 -30.141 1.00 98.12 87 ASP A CA 1
ATOM 666 C C . ASP A 1 87 ? 10.804 -6.666 -29.857 1.00 98.12 87 ASP A C 1
ATOM 668 O O . ASP A 1 87 ? 10.330 -6.966 -28.764 1.00 98.12 87 ASP A O 1
ATOM 672 N N . TYR A 1 88 ? 10.051 -6.141 -30.832 1.00 97.88 88 TYR A N 1
ATOM 673 C CA . TYR A 1 88 ? 8.601 -5.971 -30.668 1.00 97.88 88 TYR A CA 1
ATOM 674 C C . TYR A 1 88 ? 7.885 -7.299 -30.401 1.00 97.88 88 TYR A C 1
ATOM 676 O O . TYR A 1 88 ? 6.927 -7.315 -29.647 1.00 97.88 88 TYR A O 1
ATOM 684 N N . GLU A 1 89 ? 8.361 -8.425 -30.943 1.00 98.50 89 GLU A N 1
ATOM 685 C CA . GLU A 1 89 ? 7.770 -9.740 -30.666 1.00 98.50 89 GLU A CA 1
ATOM 686 C C . GLU A 1 89 ? 8.027 -10.162 -29.213 1.00 98.50 89 GLU A C 1
ATOM 688 O O . GLU A 1 89 ? 7.138 -10.708 -28.570 1.00 98.50 89 GLU A O 1
ATOM 693 N N . ARG A 1 90 ? 9.209 -9.845 -28.665 1.00 98.25 90 ARG A N 1
ATOM 694 C CA . ARG A 1 90 ? 9.498 -10.059 -27.238 1.00 98.25 90 ARG A CA 1
ATOM 695 C C . ARG A 1 90 ? 8.645 -9.165 -26.348 1.00 98.25 90 ARG A C 1
ATOM 697 O O . ARG A 1 90 ? 8.125 -9.635 -25.344 1.00 98.25 90 ARG A O 1
ATOM 704 N N . SER A 1 91 ? 8.500 -7.892 -26.720 1.00 98.50 91 SER A N 1
ATOM 705 C CA . SER A 1 91 ? 7.648 -6.951 -25.989 1.00 98.50 91 SER A CA 1
ATOM 706 C C . SER A 1 91 ? 6.185 -7.397 -25.995 1.00 98.50 91 SER A C 1
ATOM 708 O O . SER A 1 91 ? 5.503 -7.201 -24.993 1.00 98.50 91 SER A O 1
ATOM 710 N N . GLU A 1 92 ? 5.730 -8.069 -27.057 1.00 98.44 92 GLU A N 1
ATOM 711 C CA . GLU A 1 92 ? 4.380 -8.631 -27.103 1.00 98.44 92 GLU A CA 1
ATOM 712 C C . GLU A 1 92 ? 4.152 -9.795 -26.142 1.00 98.44 92 GLU A C 1
ATOM 714 O O . GLU A 1 92 ? 3.051 -9.939 -25.618 1.00 98.44 92 GLU A O 1
ATOM 719 N N . TRP A 1 93 ? 5.171 -10.607 -25.859 1.00 98.62 93 TRP A N 1
ATOM 720 C CA . TRP A 1 93 ? 5.050 -11.640 -24.825 1.00 98.62 93 TRP A CA 1
ATOM 721 C C . TRP A 1 93 ? 4.820 -11.001 -23.455 1.00 98.62 93 TRP A C 1
ATOM 723 O O . TRP A 1 93 ? 3.830 -11.311 -22.802 1.00 98.62 93 TRP A O 1
ATOM 733 N N . LEU A 1 94 ? 5.632 -9.997 -23.100 1.00 98.81 94 LEU A N 1
ATOM 734 C CA . LEU A 1 94 ? 5.461 -9.256 -21.843 1.00 98.81 94 LEU A CA 1
ATOM 735 C C . LEU A 1 94 ? 4.084 -8.599 -21.761 1.00 98.81 94 LEU A C 1
ATOM 737 O O . LEU A 1 94 ? 3.432 -8.614 -20.724 1.00 98.81 94 LEU A O 1
ATOM 741 N N . ARG A 1 95 ? 3.626 -8.011 -22.868 1.00 98.69 95 ARG A N 1
ATOM 742 C CA . ARG A 1 95 ? 2.305 -7.396 -22.947 1.00 98.69 95 ARG A CA 1
ATOM 743 C C . ARG A 1 95 ? 1.184 -8.412 -22.723 1.00 98.69 95 ARG A C 1
ATOM 745 O O . ARG A 1 95 ? 0.235 -8.082 -22.016 1.00 98.69 95 ARG A O 1
ATOM 752 N N . GLN A 1 96 ? 1.275 -9.609 -23.300 1.00 98.69 96 GLN A N 1
ATOM 753 C CA . GLN A 1 96 ? 0.293 -10.674 -23.083 1.00 98.69 96 GLN A CA 1
ATOM 754 C C . GLN A 1 96 ? 0.239 -11.101 -21.618 1.00 98.69 96 GLN A C 1
ATOM 756 O O . GLN A 1 96 ? -0.857 -11.224 -21.075 1.00 98.69 96 GLN A O 1
ATOM 761 N N . ASP A 1 97 ? 1.394 -11.251 -20.972 1.00 98.62 97 ASP A N 1
ATOM 762 C CA . ASP A 1 97 ? 1.471 -11.622 -19.559 1.00 98.62 97 ASP A CA 1
ATOM 763 C C . ASP A 1 97 ? 0.859 -10.539 -18.662 1.00 98.62 97 ASP A C 1
ATOM 765 O O . ASP A 1 97 ? 0.034 -10.832 -17.797 1.00 98.62 97 ASP A O 1
ATOM 769 N N . LEU A 1 98 ? 1.184 -9.267 -18.916 1.00 98.75 98 LEU A N 1
ATOM 770 C CA . LEU A 1 98 ? 0.637 -8.132 -18.167 1.00 98.75 98 LEU A CA 1
ATOM 771 C C . LEU A 1 98 ? -0.887 -8.017 -18.324 1.00 98.75 98 LEU A C 1
ATOM 773 O O . LEU A 1 98 ? -1.587 -7.842 -17.325 1.00 98.75 98 LEU A O 1
ATOM 777 N N . LEU A 1 99 ? -1.402 -8.148 -19.555 1.00 98.38 99 LEU A N 1
ATOM 778 C CA . LEU A 1 99 ? -2.844 -8.152 -19.835 1.00 98.38 99 LEU A CA 1
ATOM 779 C C . LEU A 1 99 ? -3.571 -9.365 -19.237 1.00 98.38 99 LEU A C 1
ATOM 781 O O . LEU A 1 99 ? -4.764 -9.290 -18.962 1.00 98.38 99 LEU A O 1
ATOM 785 N N . GLY A 1 100 ? -2.873 -10.491 -19.069 1.00 97.88 100 GLY A N 1
ATOM 786 C CA . GLY A 1 100 ? -3.393 -11.678 -18.391 1.00 97.88 100 GLY A CA 1
ATOM 787 C C . GLY A 1 100 ? -3.419 -11.556 -16.865 1.00 97.88 100 GLY A C 1
ATOM 788 O O . GLY A 1 100 ? -3.940 -12.448 -16.198 1.00 97.88 100 GLY A O 1
ATOM 789 N N . TYR A 1 101 ? -2.854 -10.476 -16.324 1.00 98.19 101 TYR A N 1
ATOM 790 C CA . TYR A 1 101 ? -2.750 -10.202 -14.899 1.00 98.19 101 TYR A CA 1
ATOM 791 C C . TYR A 1 101 ? -3.714 -9.074 -14.497 1.00 98.19 101 TYR A C 1
ATOM 793 O O . TYR A 1 101 ? -4.926 -9.220 -14.627 1.00 98.19 101 TYR A O 1
ATOM 801 N N . THR A 1 102 ? -3.209 -7.947 -13.991 1.00 97.44 102 THR A N 1
ATOM 802 C CA . THR A 1 102 ? -4.036 -6.821 -13.535 1.00 97.44 102 THR A CA 1
ATOM 803 C C . THR A 1 102 ? -4.097 -5.667 -14.531 1.00 97.44 102 THR A C 1
ATOM 805 O O . THR A 1 102 ? -4.817 -4.709 -14.272 1.00 97.44 102 THR A O 1
ATOM 808 N N . PHE A 1 103 ? -3.362 -5.697 -15.646 1.00 98.12 103 PHE A N 1
ATOM 809 C CA . PHE A 1 103 ? -3.336 -4.579 -16.591 1.00 98.12 103 PHE A CA 1
ATOM 810 C C . PHE A 1 103 ? -4.513 -4.640 -17.566 1.00 98.12 103 PHE A C 1
ATOM 812 O O . PHE A 1 103 ? -4.768 -5.673 -18.177 1.00 98.12 103 PHE A O 1
ATOM 819 N N . THR A 1 104 ? -5.195 -3.514 -17.764 1.00 97.69 104 THR A N 1
ATOM 820 C CA . THR A 1 104 ? -6.298 -3.376 -18.730 1.00 97.69 104 THR A CA 1
ATOM 821 C C . THR A 1 104 ? -5.815 -2.826 -20.070 1.00 97.69 104 THR A C 1
ATOM 823 O O . THR A 1 104 ? -6.413 -3.096 -21.112 1.00 97.69 104 THR A O 1
ATOM 826 N N . GLU A 1 105 ? -4.691 -2.109 -20.069 1.00 98.25 105 GLU A N 1
ATOM 827 C CA . GLU A 1 105 ? -4.041 -1.598 -21.269 1.00 98.25 105 GLU A CA 1
ATOM 828 C C . GLU A 1 105 ? -2.519 -1.729 -21.156 1.00 98.25 105 GLU A C 1
ATOM 830 O O . GLU A 1 105 ? -1.927 -1.484 -20.108 1.00 98.25 105 GLU A O 1
ATOM 835 N N . VAL A 1 106 ? -1.864 -2.081 -22.264 1.00 98.69 106 VAL A N 1
ATOM 836 C CA . VAL A 1 106 ? -0.413 -1.926 -22.416 1.00 98.69 106 VAL A CA 1
ATOM 837 C C . VAL A 1 106 ? -0.165 -1.302 -23.782 1.00 98.69 106 VAL A C 1
ATOM 839 O O . VAL A 1 106 ? -0.401 -1.947 -24.801 1.00 98.69 106 VAL A O 1
ATOM 842 N N . HIS A 1 107 ? 0.272 -0.044 -23.824 1.00 98.69 107 HIS A N 1
ATOM 843 C CA . HIS A 1 107 ? 0.487 0.652 -25.091 1.00 98.69 107 HIS A CA 1
ATOM 844 C C . HIS A 1 107 ? 1.616 -0.002 -25.904 1.00 98.69 107 HIS A C 1
ATOM 846 O O . HIS A 1 107 ? 2.697 -0.262 -25.379 1.00 98.69 107 HIS A O 1
ATOM 852 N N . GLU A 1 108 ? 1.391 -0.192 -27.203 1.00 98.19 108 GLU A N 1
ATOM 853 C CA . GLU A 1 108 ? 2.338 -0.800 -28.148 1.00 98.19 108 GLU A CA 1
ATOM 854 C C . GLU A 1 108 ? 3.073 0.292 -28.951 1.00 98.19 108 GLU A C 1
ATOM 856 O O . GLU A 1 108 ? 2.654 0.695 -30.042 1.00 98.19 108 GLU A O 1
ATOM 861 N N . ILE A 1 109 ? 4.173 0.830 -28.420 1.00 98.56 109 ILE A N 1
ATOM 862 C CA . ILE A 1 109 ? 4.928 1.921 -29.059 1.00 98.56 109 ILE A CA 1
ATOM 863 C C . ILE A 1 109 ? 6.189 1.360 -29.724 1.00 98.56 109 ILE A C 1
ATOM 865 O O . ILE A 1 109 ? 7.312 1.522 -29.245 1.00 98.56 109 ILE A O 1
ATOM 869 N N . TYR A 1 110 ? 6.009 0.694 -30.864 1.00 98.44 110 TYR A N 1
ATOM 870 C CA . TYR A 1 110 ? 7.080 -0.059 -31.530 1.00 98.44 110 TYR A CA 1
ATOM 871 C C . TYR A 1 110 ? 7.583 0.582 -32.822 1.00 98.44 110 TYR A C 1
ATOM 873 O O . TYR A 1 110 ? 6.834 1.191 -33.591 1.00 98.44 110 TYR A O 1
ATOM 881 N N . GLN A 1 111 ? 8.869 0.410 -33.119 1.00 96.19 111 GLN A N 1
ATOM 882 C CA . GLN A 1 111 ? 9.437 0.773 -34.416 1.00 96.19 111 GLN A CA 1
ATOM 883 C C . GLN A 1 111 ? 8.750 -0.023 -35.553 1.00 96.19 111 GLN A C 1
ATOM 885 O O . GLN A 1 111 ? 8.473 -1.209 -35.387 1.00 96.19 111 GLN A O 1
ATOM 890 N N . PRO A 1 112 ? 8.491 0.584 -36.732 1.00 94.94 112 PRO A N 1
ATOM 891 C CA . PRO A 1 112 ? 8.866 1.937 -37.161 1.00 94.94 112 PRO A CA 1
ATOM 892 C C . PRO A 1 112 ? 7.851 3.038 -36.831 1.00 94.94 112 PRO A C 1
ATOM 894 O O . PRO A 1 112 ? 8.091 4.187 -37.195 1.00 94.94 112 PRO A O 1
ATOM 897 N N . ASN A 1 113 ? 6.734 2.710 -36.182 1.00 96.56 113 ASN A N 1
ATOM 898 C CA . ASN A 1 113 ? 5.613 3.638 -36.012 1.00 96.56 113 ASN A CA 1
ATOM 899 C C . ASN A 1 113 ? 5.636 4.397 -34.680 1.00 96.56 113 ASN A C 1
ATOM 901 O O . ASN A 1 113 ? 4.978 5.426 -34.575 1.00 96.56 113 ASN A O 1
ATOM 905 N N . GLY A 1 114 ? 6.386 3.910 -33.691 1.00 97.00 114 GLY A N 1
ATOM 906 C CA . GLY A 1 114 ? 6.530 4.525 -32.380 1.00 97.00 114 GLY A CA 1
ATOM 907 C C . GLY A 1 114 ? 7.185 5.902 -32.466 1.00 97.00 114 GLY A C 1
ATOM 908 O O . GLY A 1 114 ? 8.246 6.076 -33.070 1.00 97.00 114 GLY A O 1
ATOM 909 N N . THR A 1 115 ? 6.552 6.893 -31.846 1.00 98.12 115 THR A N 1
ATOM 910 C CA . THR A 1 115 ? 6.980 8.295 -31.874 1.00 98.12 115 THR A CA 1
ATOM 911 C C . THR A 1 115 ? 7.185 8.851 -30.472 1.00 98.12 115 THR A C 1
ATOM 913 O O . THR A 1 115 ? 6.489 8.474 -29.535 1.00 98.12 115 THR A O 1
ATOM 916 N N . THR A 1 116 ? 8.063 9.849 -30.340 1.00 98.44 116 THR A N 1
ATOM 917 C CA . THR A 1 116 ? 8.240 10.620 -29.097 1.00 98.44 116 THR A CA 1
ATOM 918 C C . THR A 1 116 ? 6.911 11.155 -28.550 1.00 98.44 116 THR A C 1
ATOM 920 O O . THR A 1 116 ? 6.713 11.174 -27.342 1.00 98.44 116 THR A O 1
ATOM 923 N N . ALA A 1 117 ? 5.984 11.556 -29.430 1.00 98.62 117 ALA A N 1
ATOM 924 C CA . ALA A 1 117 ? 4.675 12.072 -29.034 1.00 98.62 117 ALA A CA 1
ATOM 925 C C . ALA A 1 117 ? 3.790 11.003 -28.376 1.00 98.62 117 ALA A C 1
ATOM 927 O O . ALA A 1 117 ? 3.130 11.309 -27.390 1.00 98.62 117 ALA A O 1
ATOM 928 N N . GLN A 1 118 ? 3.802 9.765 -28.882 1.00 98.75 118 GLN A N 1
ATOM 929 C CA . GLN A 1 118 ? 3.084 8.652 -28.252 1.00 98.75 118 GLN A CA 1
ATOM 930 C C . GLN A 1 118 ? 3.677 8.313 -26.885 1.00 98.75 118 GLN A C 1
ATOM 932 O O . GLN A 1 118 ? 2.923 8.120 -25.942 1.00 98.75 118 GLN A O 1
ATOM 937 N N . ILE A 1 119 ? 5.010 8.315 -26.758 1.00 98.81 119 ILE A N 1
ATOM 938 C CA . ILE A 1 119 ? 5.685 8.058 -25.475 1.00 98.81 119 ILE A CA 1
ATOM 939 C C . ILE A 1 119 ? 5.300 9.130 -24.452 1.00 98.81 119 ILE A C 1
ATOM 941 O O . ILE A 1 119 ? 4.885 8.808 -23.344 1.00 98.81 119 ILE A O 1
ATOM 945 N N . SER A 1 120 ? 5.387 10.410 -24.831 1.00 98.81 120 SER A N 1
ATOM 946 C CA . SER A 1 120 ? 4.959 11.506 -23.960 1.00 98.81 120 SER A CA 1
ATOM 947 C C . SER A 1 120 ? 3.482 11.404 -23.594 1.00 98.81 120 SER A C 1
ATOM 949 O O . SER A 1 120 ? 3.151 11.655 -22.445 1.00 98.81 120 SER A O 1
ATOM 951 N N . ALA A 1 121 ? 2.604 11.051 -24.537 1.00 98.81 121 ALA A N 1
ATOM 952 C CA . ALA A 1 121 ? 1.175 10.911 -24.269 1.00 98.81 121 ALA A CA 1
ATOM 953 C C . ALA A 1 121 ? 0.899 9.795 -23.251 1.00 98.81 121 ALA A C 1
ATOM 955 O O . ALA A 1 121 ? 0.333 10.090 -22.205 1.00 98.81 121 ALA A O 1
ATOM 956 N N . ALA A 1 122 ? 1.394 8.581 -23.509 1.00 98.62 122 ALA A N 1
ATOM 957 C CA . ALA A 1 122 ? 1.240 7.421 -22.630 1.00 98.62 122 ALA A CA 1
ATOM 958 C C . ALA A 1 122 ? 1.721 7.709 -21.200 1.00 98.62 122 ALA A C 1
ATOM 960 O O . ALA A 1 122 ? 1.004 7.504 -20.223 1.00 98.62 122 ALA A O 1
ATOM 961 N N . VAL A 1 123 ? 2.927 8.269 -21.066 1.00 98.75 123 VAL A N 1
ATOM 962 C CA . VAL A 1 123 ? 3.493 8.571 -19.747 1.00 98.75 123 VAL A CA 1
ATOM 963 C C . VAL A 1 123 ? 2.716 9.692 -19.053 1.00 98.75 123 VAL A C 1
ATOM 965 O O . VAL A 1 123 ? 2.439 9.577 -17.864 1.00 98.75 123 VAL A O 1
ATOM 968 N N . ASN A 1 124 ? 2.342 10.761 -19.769 1.00 98.69 124 ASN A N 1
ATOM 969 C CA . ASN A 1 124 ? 1.625 11.908 -19.196 1.00 98.69 124 ASN A CA 1
ATOM 970 C C . ASN A 1 124 ? 0.181 11.593 -18.793 1.00 98.69 124 ASN A C 1
ATOM 972 O O . ASN A 1 124 ? -0.315 12.194 -17.840 1.00 98.69 124 ASN A O 1
ATOM 976 N N . GLU A 1 125 ? -0.490 10.698 -19.513 1.00 97.69 125 GLU A N 1
ATOM 977 C CA . GLU A 1 125 ? -1.819 10.199 -19.155 1.00 97.69 125 GLU A CA 1
ATOM 978 C C . GLU A 1 125 ? -1.746 9.345 -17.881 1.00 97.69 125 GLU A C 1
ATOM 980 O O . GLU A 1 125 ? -2.520 9.555 -16.939 1.00 97.69 125 GLU A O 1
ATOM 985 N N . GLY A 1 126 ? -0.702 8.520 -17.790 1.00 97.38 126 GLY A N 1
ATOM 986 C CA . GLY A 1 126 ? -0.319 7.761 -16.611 1.00 97.38 126 GLY A CA 1
ATOM 987 C C . GLY A 1 126 ? -0.107 6.295 -16.965 1.00 97.38 126 GLY A C 1
ATOM 988 O O . GLY A 1 126 ? -0.975 5.658 -17.545 1.00 97.38 126 GLY A O 1
ATOM 989 N N . THR A 1 127 ? 1.038 5.751 -16.564 1.00 98.06 127 THR A N 1
ATOM 990 C CA . THR A 1 127 ? 1.378 4.333 -16.721 1.00 98.06 127 THR A CA 1
ATOM 991 C C . THR A 1 127 ? 2.113 3.861 -15.471 1.00 98.06 127 THR A C 1
ATOM 993 O O . THR A 1 127 ? 2.848 4.638 -14.855 1.00 98.06 127 THR A O 1
ATOM 996 N N . SER A 1 128 ? 1.891 2.616 -15.058 1.00 98.12 128 SER A N 1
ATOM 997 C CA . SER A 1 128 ? 2.508 2.020 -13.873 1.00 98.12 128 SER A CA 1
ATOM 998 C C . SER A 1 128 ? 3.837 1.331 -14.173 1.00 98.12 128 SER A C 1
ATOM 1000 O O . SER A 1 128 ? 4.760 1.426 -13.363 1.00 98.12 128 SER A O 1
ATOM 1002 N N . LEU A 1 129 ? 3.966 0.709 -15.347 1.00 98.81 129 LEU A N 1
ATOM 1003 C CA . LEU A 1 129 ? 5.164 0.004 -15.804 1.00 98.81 129 LEU A CA 1
ATOM 1004 C C . LEU A 1 129 ? 5.528 0.425 -17.228 1.00 98.81 129 LEU A C 1
ATOM 1006 O O . LEU A 1 129 ? 4.699 0.368 -18.135 1.00 98.81 129 LEU A O 1
ATOM 1010 N N . VAL A 1 130 ? 6.801 0.755 -17.440 1.00 98.94 130 VAL A N 1
ATOM 1011 C CA . VAL A 1 130 ? 7.385 0.921 -18.774 1.00 98.94 130 VAL A CA 1
ATOM 1012 C C . VAL A 1 130 ? 8.406 -0.185 -19.044 1.00 98.94 130 VAL A C 1
ATOM 1014 O O . VAL A 1 130 ? 9.352 -0.370 -18.278 1.00 98.94 130 VAL A O 1
ATOM 1017 N N . THR A 1 131 ? 8.250 -0.896 -20.159 1.00 98.81 131 THR A N 1
ATOM 1018 C CA . THR A 1 131 ? 9.245 -1.855 -20.659 1.00 98.81 131 THR A CA 1
ATOM 1019 C C . THR A 1 131 ? 9.860 -1.321 -21.947 1.00 98.81 131 THR A C 1
ATOM 1021 O O . THR A 1 131 ? 9.146 -0.874 -22.844 1.00 98.81 131 THR A O 1
ATOM 1024 N N . TYR A 1 132 ? 11.189 -1.335 -22.041 1.00 98.81 132 TYR A N 1
ATOM 1025 C CA . TYR A 1 132 ? 11.911 -0.945 -23.252 1.00 98.81 132 TYR A CA 1
ATOM 1026 C C . TYR A 1 132 ? 12.842 -2.066 -23.709 1.00 98.81 132 TYR A C 1
ATOM 1028 O O . TYR A 1 132 ? 13.531 -2.649 -22.873 1.00 98.81 132 TYR A O 1
ATOM 1036 N N . ILE A 1 133 ? 12.883 -2.334 -25.021 1.00 98.62 133 ILE A N 1
ATOM 1037 C CA . ILE A 1 133 ? 13.872 -3.204 -25.675 1.00 98.62 133 ILE A CA 1
ATOM 1038 C C . ILE A 1 133 ? 14.405 -2.526 -26.943 1.00 98.62 133 ILE A C 1
ATOM 1040 O O . ILE A 1 133 ? 13.689 -2.370 -27.936 1.00 98.62 133 ILE A O 1
ATOM 1044 N N . GLY A 1 134 ? 15.681 -2.142 -26.944 1.00 97.62 134 GLY A N 1
ATOM 1045 C CA . GLY A 1 134 ? 16.321 -1.562 -28.123 1.00 97.62 134 GLY A CA 1
ATOM 1046 C C . GLY A 1 134 ? 17.657 -0.886 -27.830 1.00 97.62 134 GLY A C 1
ATOM 1047 O O . GLY A 1 134 ? 18.341 -1.176 -26.854 1.00 97.62 134 GLY A O 1
ATOM 1048 N N . HIS A 1 135 ? 18.046 0.065 -28.681 1.00 97.75 135 HIS A N 1
ATOM 1049 C CA . HIS A 1 135 ? 19.324 0.773 -28.536 1.00 97.75 135 HIS A CA 1
ATOM 1050 C C . HIS A 1 135 ? 19.239 1.925 -27.531 1.00 97.75 135 HIS A C 1
ATOM 1052 O O . HIS A 1 135 ? 18.279 2.700 -27.541 1.00 97.75 135 HIS A O 1
ATOM 1058 N N . GLY A 1 136 ? 20.277 2.074 -26.710 1.00 97.50 136 GLY A N 1
ATOM 1059 C CA . GLY A 1 136 ? 20.450 3.186 -25.772 1.00 97.50 136 GLY A CA 1
ATOM 1060 C C . GLY A 1 136 ? 21.705 3.989 -26.108 1.00 97.50 136 GLY A C 1
ATOM 1061 O O . GLY A 1 136 ? 22.672 3.444 -26.644 1.00 97.50 136 GLY A O 1
ATOM 1062 N N . SER A 1 137 ? 21.680 5.298 -25.849 1.00 96.69 137 SER A N 1
ATOM 1063 C CA . SER A 1 137 ? 22.812 6.198 -26.130 1.00 96.69 137 SER A CA 1
ATOM 1064 C C . SER A 1 137 ? 23.529 6.705 -24.879 1.00 96.69 137 SER A C 1
ATOM 1066 O O . SER A 1 137 ? 24.453 7.508 -25.000 1.00 96.69 137 SER A O 1
ATOM 1068 N N . GLY A 1 138 ? 23.043 6.346 -23.689 1.00 97.06 138 GLY A N 1
ATOM 1069 C CA . GLY A 1 138 ? 23.409 6.975 -22.419 1.00 97.06 138 GLY A CA 1
ATOM 1070 C C . GLY A 1 138 ? 22.540 8.169 -22.028 1.00 97.06 138 GLY A C 1
ATOM 1071 O O . GLY A 1 138 ? 22.455 8.516 -20.856 1.00 97.06 138 GLY A O 1
ATOM 1072 N N . THR A 1 139 ? 21.848 8.774 -22.995 1.00 98.12 139 THR A N 1
ATOM 1073 C CA . THR A 1 139 ? 20.978 9.952 -22.804 1.00 98.12 139 THR A CA 1
ATOM 1074 C C . THR A 1 139 ? 19.672 9.862 -23.599 1.00 98.12 139 THR A C 1
ATOM 1076 O O . THR A 1 139 ? 18.917 10.837 -23.690 1.00 98.12 139 THR A O 1
ATOM 1079 N N . SER A 1 140 ? 19.388 8.706 -24.203 1.00 98.44 140 SER A N 1
ATOM 1080 C CA . SER A 1 140 ? 18.151 8.472 -24.939 1.00 98.44 140 SER A CA 1
ATOM 1081 C C . SER A 1 140 ? 17.891 6.993 -25.187 1.00 98.44 140 SER A C 1
ATOM 1083 O O . SER A 1 140 ? 18.819 6.211 -25.404 1.00 98.44 140 SER A O 1
ATOM 1085 N N . TRP A 1 141 ? 16.611 6.650 -25.274 1.00 98.69 141 TRP A N 1
ATOM 1086 C CA . TRP A 1 141 ? 16.164 5.550 -26.118 1.00 98.69 141 TRP A CA 1
ATOM 1087 C C . TRP A 1 141 ? 16.260 5.964 -27.582 1.00 98.69 141 TRP A C 1
ATOM 1089 O O . TRP A 1 141 ? 15.898 7.088 -27.942 1.00 98.69 141 TRP A O 1
ATOM 1099 N N . SER A 1 142 ? 16.762 5.070 -28.430 1.00 96.62 142 SER A N 1
ATOM 1100 C CA . SER A 1 142 ? 16.974 5.370 -29.850 1.00 96.62 142 SER A CA 1
ATOM 1101 C C . SER A 1 142 ? 15.802 4.931 -30.727 1.00 96.62 142 SER A C 1
ATOM 1103 O O . SER A 1 142 ? 15.491 5.604 -31.713 1.00 96.62 142 SER A O 1
ATOM 1105 N N . ASN A 1 143 ? 15.145 3.815 -30.392 1.00 92.38 143 ASN A N 1
ATOM 1106 C CA . ASN A 1 143 ? 14.175 3.155 -31.265 1.00 92.38 143 ASN A CA 1
ATOM 1107 C C . ASN A 1 143 ? 13.063 2.485 -30.433 1.00 92.38 143 ASN A C 1
ATOM 1109 O O . ASN A 1 143 ? 13.211 1.315 -30.090 1.00 92.38 143 ASN A O 1
ATOM 1113 N N . PRO A 1 144 ? 11.947 3.183 -30.142 1.00 95.31 144 PRO A N 1
ATOM 1114 C CA . PRO A 1 144 ? 11.594 4.553 -30.551 1.00 95.31 144 PRO A CA 1
ATOM 1115 C C . PRO A 1 144 ? 12.392 5.657 -29.826 1.00 95.31 144 PRO A C 1
ATOM 1117 O O . PRO A 1 144 ? 12.864 5.477 -28.709 1.00 95.31 144 PRO A O 1
ATOM 1120 N N . TYR A 1 145 ? 12.550 6.817 -30.477 1.00 97.75 145 TYR A N 1
ATOM 1121 C CA . TYR A 1 145 ? 13.425 7.896 -29.996 1.00 97.75 145 TYR A CA 1
ATOM 1122 C C . TYR A 1 145 ? 12.814 8.700 -28.834 1.00 97.75 145 TYR A C 1
ATOM 1124 O O . TYR A 1 145 ? 11.748 9.310 -28.991 1.00 97.75 145 TYR A O 1
ATOM 1132 N N . PHE A 1 146 ? 13.516 8.771 -27.699 1.00 98.69 146 PHE A N 1
ATOM 1133 C CA . PHE A 1 146 ? 13.126 9.569 -26.530 1.00 98.69 146 PHE A CA 1
ATOM 1134 C C . PHE A 1 146 ? 14.348 10.001 -25.711 1.00 98.69 146 PHE A C 1
ATOM 1136 O O . PHE A 1 146 ? 15.077 9.166 -25.184 1.00 98.69 146 PHE A O 1
ATOM 1143 N N . THR A 1 147 ? 14.582 11.306 -25.587 1.00 98.75 147 THR A N 1
ATOM 1144 C CA . THR A 1 147 ? 15.792 11.877 -24.956 1.00 98.75 147 THR A CA 1
ATOM 1145 C C . THR A 1 147 ? 15.571 12.300 -23.508 1.00 98.75 147 THR A C 1
ATOM 1147 O O . THR A 1 147 ? 14.431 12.511 -23.101 1.00 98.75 147 THR A O 1
ATOM 1150 N N . THR A 1 148 ? 16.648 12.544 -22.753 1.00 98.56 148 THR A N 1
ATOM 1151 C CA . THR A 1 148 ? 16.573 13.230 -21.443 1.00 98.56 148 THR A CA 1
ATOM 1152 C C . THR A 1 148 ? 15.810 14.555 -21.519 1.00 98.56 148 THR A C 1
ATOM 1154 O O . THR A 1 148 ? 15.013 14.867 -20.642 1.00 98.56 148 THR A O 1
ATOM 1157 N N . GLY A 1 149 ? 15.961 15.314 -22.610 1.00 98.69 149 GLY A N 1
ATOM 1158 C CA . GLY A 1 149 ? 15.185 16.535 -22.839 1.00 98.69 149 GLY A CA 1
ATOM 1159 C C . GLY A 1 149 ? 13.674 16.290 -22.946 1.00 98.69 149 GLY A C 1
ATOM 1160 O O . GLY A 1 149 ? 12.892 17.149 -22.549 1.00 98.69 149 GLY A O 1
ATOM 1161 N N . ASN A 1 150 ? 13.251 15.125 -23.447 1.00 98.81 150 ASN A N 1
ATOM 1162 C CA . ASN A 1 150 ? 11.842 14.729 -23.452 1.00 98.81 150 ASN A CA 1
ATOM 1163 C C . ASN A 1 150 ? 11.371 14.279 -22.066 1.00 98.81 150 ASN A C 1
ATOM 1165 O O . ASN A 1 150 ? 10.266 14.640 -21.678 1.00 98.81 150 ASN A O 1
ATOM 1169 N N . VAL A 1 151 ? 12.214 13.565 -21.313 1.00 98.81 151 VAL A N 1
ATOM 1170 C CA . VAL A 1 151 ? 11.949 13.175 -19.916 1.00 98.81 151 VAL A CA 1
ATOM 1171 C C . VAL A 1 151 ? 11.703 14.408 -19.040 1.00 98.81 151 VAL A C 1
ATOM 1173 O O . VAL A 1 151 ? 10.699 14.485 -18.336 1.00 98.81 151 VAL A O 1
ATOM 1176 N N . HIS A 1 152 ? 12.562 15.423 -19.156 1.00 98.62 152 HIS A N 1
ATOM 1177 C CA . HIS A 1 152 ? 12.419 16.699 -18.444 1.00 98.62 152 HIS A CA 1
ATOM 1178 C C . HIS A 1 152 ? 11.195 17.520 -18.884 1.00 98.62 152 HIS A C 1
ATOM 1180 O O . HIS A 1 152 ? 10.816 18.462 -18.197 1.00 98.62 152 HIS A O 1
ATOM 1186 N N . ALA A 1 153 ? 10.576 17.179 -20.018 1.00 98.62 153 ALA A N 1
ATOM 1187 C CA . ALA A 1 153 ? 9.362 17.819 -20.525 1.00 98.62 153 ALA A CA 1
ATOM 1188 C C . ALA A 1 153 ? 8.072 17.040 -20.202 1.00 98.62 153 ALA A C 1
ATOM 1190 O O . ALA A 1 153 ? 6.991 17.471 -20.610 1.00 98.62 153 ALA A O 1
ATOM 1191 N N . LEU A 1 154 ? 8.170 15.897 -19.515 1.00 98.75 154 LEU A N 1
ATOM 1192 C CA . LEU A 1 154 ? 7.009 15.137 -19.061 1.00 98.75 154 LEU A CA 1
ATOM 1193 C C . LEU A 1 154 ? 6.194 15.930 -18.034 1.00 98.75 154 LEU A C 1
ATOM 1195 O O . LEU A 1 154 ? 6.704 16.775 -17.304 1.00 98.75 154 LEU A O 1
ATOM 1199 N N . THR A 1 155 ? 4.906 15.626 -17.972 1.00 98.31 155 THR A N 1
ATOM 1200 C CA . THR A 1 155 ? 3.923 16.261 -17.090 1.00 98.31 155 THR A CA 1
ATOM 1201 C C . THR A 1 155 ? 3.064 15.226 -16.364 1.00 98.31 155 THR A C 1
ATOM 1203 O O . THR A 1 155 ? 1.950 15.536 -15.955 1.00 98.31 155 THR A O 1
ATOM 1206 N N . ASN A 1 156 ? 3.564 13.997 -16.205 1.00 98.25 156 ASN A N 1
ATOM 1207 C CA . ASN A 1 156 ? 2.864 12.892 -15.543 1.00 98.25 156 ASN A CA 1
ATOM 1208 C C . ASN A 1 156 ? 2.707 13.071 -14.022 1.00 98.25 156 ASN A C 1
ATOM 1210 O O . ASN A 1 156 ? 1.994 12.306 -13.374 1.00 98.25 156 ASN A O 1
ATOM 1214 N N . GLY A 1 157 ? 3.336 14.099 -13.444 1.00 97.38 157 GLY A N 1
ATOM 1215 C CA . GLY A 1 157 ? 3.181 14.441 -12.034 1.00 97.38 157 GLY A CA 1
ATOM 1216 C C . GLY A 1 157 ? 3.507 13.253 -11.129 1.00 97.38 157 GLY A C 1
ATOM 1217 O O . GLY A 1 157 ? 4.539 12.605 -11.272 1.00 97.38 157 GLY A O 1
ATOM 1218 N N . TRP A 1 158 ? 2.585 12.924 -10.227 1.00 96.69 158 TRP A N 1
ATOM 1219 C CA . TRP A 1 158 ? 2.738 11.819 -9.278 1.00 96.69 158 TRP A CA 1
ATOM 1220 C C . TRP A 1 158 ? 2.500 10.418 -9.874 1.00 96.69 158 TRP A C 1
ATOM 1222 O O . TRP A 1 158 ? 2.803 9.426 -9.209 1.00 96.69 158 TRP A O 1
ATOM 1232 N N . ARG A 1 159 ? 2.023 10.317 -11.124 1.00 97.50 159 ARG A N 1
ATOM 1233 C CA . ARG A 1 159 ? 1.779 9.049 -11.842 1.00 97.50 159 ARG A CA 1
ATOM 1234 C C . ARG A 1 159 ? 3.086 8.504 -12.397 1.00 97.50 159 ARG A C 1
ATOM 1236 O O . ARG A 1 159 ? 3.395 8.630 -13.580 1.00 97.50 159 ARG A O 1
ATOM 1243 N N . THR A 1 160 ? 3.917 8.023 -11.487 1.00 97.69 160 THR A N 1
ATOM 1244 C CA . THR A 1 160 ? 5.333 7.745 -11.721 1.00 97.69 160 THR A CA 1
ATOM 1245 C C . THR A 1 160 ? 5.542 6.245 -11.937 1.00 97.69 160 THR A C 1
ATOM 1247 O O . THR A 1 160 ? 5.375 5.481 -10.986 1.00 97.69 160 THR A O 1
ATOM 1250 N N . PRO A 1 161 ? 5.887 5.792 -13.159 1.00 98.62 161 PRO A N 1
ATOM 1251 C CA . PRO A 1 161 ? 6.138 4.380 -13.417 1.00 98.62 161 PRO A CA 1
ATOM 1252 C C . PRO A 1 161 ? 7.455 3.895 -12.816 1.00 98.62 161 PRO A C 1
ATOM 1254 O O . PRO A 1 161 ? 8.349 4.682 -12.480 1.00 98.62 161 PRO A O 1
ATOM 1257 N N . TRP A 1 162 ? 7.603 2.576 -12.776 1.00 98.75 162 TRP A N 1
ATOM 1258 C CA . TRP A 1 162 ? 8.900 1.905 -12.732 1.00 98.75 162 TRP A CA 1
ATOM 1259 C C . TRP A 1 162 ? 9.260 1.359 -14.123 1.00 98.75 162 TRP A C 1
ATOM 1261 O O . TRP A 1 162 ? 8.382 1.112 -14.953 1.00 98.75 162 TRP A O 1
ATOM 1271 N N . ILE A 1 163 ? 10.560 1.253 -14.410 1.00 98.94 163 ILE A N 1
ATOM 1272 C CA . ILE A 1 163 ? 11.069 1.037 -15.769 1.00 98.94 163 ILE A CA 1
ATOM 1273 C C . ILE A 1 163 ? 12.048 -0.140 -15.821 1.00 98.94 163 ILE A C 1
ATOM 1275 O O . ILE A 1 163 ? 13.071 -0.143 -15.132 1.00 98.94 163 ILE A O 1
ATOM 1279 N N . LEU A 1 164 ? 11.784 -1.087 -16.721 1.00 98.81 164 LEU A N 1
ATOM 1280 C CA . LEU A 1 164 ? 12.734 -2.119 -17.140 1.00 98.81 164 LEU A CA 1
ATOM 1281 C C . LEU A 1 164 ? 13.366 -1.704 -18.475 1.00 98.81 164 LEU A C 1
ATOM 1283 O O . LEU A 1 164 ? 12.713 -1.801 -19.516 1.00 98.81 164 LEU A O 1
ATOM 1287 N N . ASP A 1 165 ? 14.619 -1.243 -18.454 1.00 98.69 165 ASP A N 1
ATOM 1288 C CA . ASP A 1 165 ? 15.313 -0.721 -19.637 1.00 98.69 165 ASP A CA 1
ATOM 1289 C C . ASP A 1 165 ? 16.321 -1.724 -20.203 1.00 98.69 165 ASP A C 1
ATOM 1291 O O . ASP A 1 165 ? 17.455 -1.816 -19.735 1.00 98.69 165 ASP A O 1
ATOM 1295 N N . VAL A 1 166 ? 15.924 -2.455 -21.248 1.00 98.44 166 VAL A N 1
ATOM 1296 C CA . VAL A 1 166 ? 16.836 -3.305 -22.020 1.00 98.44 166 VAL A CA 1
ATOM 1297 C C . VAL A 1 166 ? 17.506 -2.460 -23.097 1.00 98.44 166 VAL A C 1
ATOM 1299 O O . VAL A 1 166 ? 17.031 -2.361 -24.231 1.00 98.44 166 VAL A O 1
ATOM 1302 N N . SER A 1 167 ? 18.613 -1.817 -22.720 1.00 97.19 167 SER A N 1
ATOM 1303 C CA . SER A 1 167 ? 19.396 -0.970 -23.620 1.00 97.19 167 SER A CA 1
ATOM 1304 C C . SER A 1 167 ? 20.868 -0.830 -23.206 1.00 97.19 167 SER A C 1
ATOM 1306 O O . SER A 1 167 ? 21.321 -1.398 -22.209 1.00 97.19 167 SER A O 1
ATOM 1308 N N . CYS A 1 168 ? 21.645 -0.105 -24.014 1.00 96.69 168 CYS A N 1
ATOM 1309 C CA . CYS A 1 168 ? 23.053 0.194 -23.751 1.00 96.69 168 CYS A CA 1
ATOM 1310 C C . CYS A 1 168 ? 23.208 1.528 -23.009 1.00 96.69 168 CYS A C 1
ATOM 1312 O O . CYS A 1 168 ? 22.603 2.529 -23.398 1.00 96.69 168 CYS A O 1
ATOM 1314 N N . SER A 1 169 ? 24.101 1.567 -22.017 1.00 96.94 169 SER A N 1
ATOM 1315 C CA . SER A 1 169 ? 24.666 2.779 -21.395 1.00 96.94 169 SER A CA 1
ATOM 1316 C C . SER A 1 169 ? 23.702 3.779 -20.741 1.00 96.94 169 SER A C 1
ATOM 1318 O O . SER A 1 169 ? 24.166 4.759 -20.170 1.0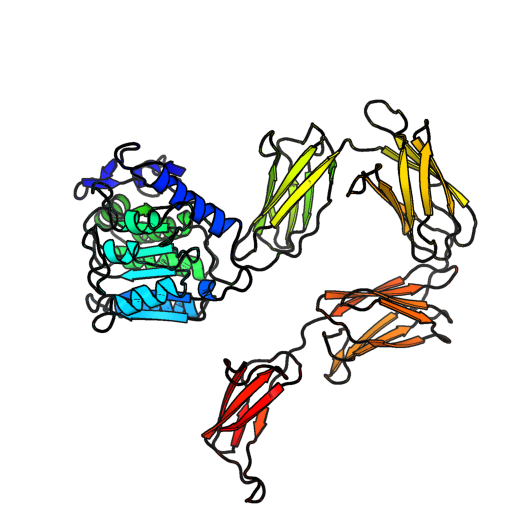0 96.94 169 SER A O 1
ATOM 1320 N N . ASN A 1 170 ? 22.383 3.594 -20.779 1.00 98.50 170 ASN A N 1
ATOM 1321 C CA . ASN A 1 170 ? 21.414 4.544 -20.214 1.00 98.50 170 ASN A CA 1
ATOM 1322 C C . ASN A 1 170 ? 21.510 4.714 -18.688 1.00 98.50 170 ASN A C 1
ATOM 1324 O O . ASN A 1 170 ? 20.961 5.667 -18.140 1.00 98.50 170 ASN A O 1
ATOM 1328 N N . GLY A 1 171 ? 22.223 3.815 -18.012 1.00 97.88 171 GLY A N 1
ATOM 1329 C CA . GLY A 1 171 ? 22.591 3.888 -16.602 1.00 97.88 171 GLY A CA 1
ATOM 1330 C C . GLY A 1 171 ? 24.055 4.273 -16.380 1.00 97.88 171 GLY A C 1
ATOM 1331 O O . GLY A 1 171 ? 24.599 3.925 -15.344 1.00 97.88 171 GLY A O 1
ATOM 1332 N N . ASP A 1 172 ? 24.729 4.916 -17.335 1.00 96.50 172 ASP A N 1
ATOM 1333 C CA . ASP A 1 172 ? 26.116 5.389 -17.194 1.00 96.50 172 ASP A CA 1
ATOM 1334 C C . ASP A 1 172 ? 26.177 6.644 -16.311 1.00 96.50 172 ASP A C 1
ATOM 1336 O O . ASP A 1 172 ? 26.247 7.778 -16.793 1.00 96.50 172 ASP A O 1
ATOM 1340 N N . PHE A 1 173 ? 26.104 6.440 -14.997 1.00 95.75 173 PHE A N 1
ATOM 1341 C CA . PHE A 1 173 ? 26.125 7.504 -13.992 1.00 95.75 173 PHE A CA 1
ATOM 1342 C C . PHE A 1 173 ? 27.527 8.097 -13.744 1.00 95.75 173 PHE A C 1
ATOM 1344 O O . PHE A 1 173 ? 27.720 8.848 -12.792 1.00 95.75 173 PHE A O 1
ATOM 1351 N N . SER A 1 174 ? 28.511 7.814 -14.610 1.00 93.06 174 SER A N 1
ATOM 1352 C CA . SER A 1 174 ? 29.745 8.608 -14.698 1.00 93.06 174 SER A CA 1
ATOM 1353 C C . SER A 1 174 ? 29.570 9.908 -15.498 1.00 93.06 174 SER A C 1
ATOM 1355 O O . SER A 1 174 ? 30.398 10.827 -15.421 1.00 93.06 174 SER A O 1
ATOM 1357 N N . GLN A 1 175 ? 28.491 10.003 -16.284 1.00 92.69 175 GLN A N 1
ATOM 1358 C CA . GLN A 1 175 ? 28.116 11.209 -17.021 1.00 92.69 175 GLN A CA 1
ATOM 1359 C C . GLN A 1 175 ? 27.595 12.306 -16.081 1.00 92.69 175 GLN A C 1
ATOM 1361 O O . GLN A 1 175 ? 27.321 12.082 -14.910 1.00 92.69 175 GLN A O 1
ATOM 1366 N N . SER A 1 176 ? 27.442 13.535 -16.590 1.00 92.62 176 SER A N 1
ATOM 1367 C CA . SER A 1 176 ? 26.888 14.632 -15.777 1.00 92.62 176 SER A CA 1
ATOM 1368 C C . SER A 1 176 ? 25.433 14.399 -15.356 1.00 92.62 176 SER A C 1
ATOM 1370 O O . SER A 1 176 ? 25.011 14.871 -14.306 1.00 92.62 176 SER A O 1
ATOM 1372 N N . GLU A 1 177 ? 24.666 13.760 -16.236 1.00 97.38 177 GLU A N 1
ATOM 1373 C CA . GLU A 1 177 ? 23.326 13.238 -15.981 1.00 97.38 177 GLU A CA 1
ATOM 1374 C C . GLU A 1 177 ? 23.070 12.158 -17.035 1.00 97.38 177 GLU A C 1
ATOM 1376 O O . GLU A 1 177 ? 23.045 12.460 -18.235 1.00 97.38 177 GLU A O 1
ATOM 1381 N N . CYS A 1 178 ? 22.920 10.910 -16.605 1.00 98.12 178 CYS A N 1
ATOM 1382 C CA . CYS A 1 178 ? 22.563 9.810 -17.496 1.00 98.12 178 CYS A CA 1
ATOM 1383 C C . CYS A 1 178 ? 21.044 9.715 -17.696 1.00 98.12 178 CYS A C 1
ATOM 1385 O O . CYS A 1 178 ? 20.253 10.407 -17.052 1.00 98.12 178 CYS A O 1
ATOM 1387 N N . TYR A 1 179 ? 20.609 8.860 -18.616 1.00 98.81 179 TYR A N 1
ATOM 1388 C CA . TYR A 1 179 ? 19.192 8.719 -18.936 1.00 98.81 179 TYR A CA 1
ATOM 1389 C C . TYR A 1 179 ? 18.346 8.245 -17.742 1.00 98.81 179 TYR A C 1
ATOM 1391 O O . TYR A 1 179 ? 17.288 8.821 -17.482 1.00 98.81 179 TYR A O 1
ATOM 1399 N N . ALA A 1 180 ? 18.828 7.258 -16.980 1.00 98.75 180 ALA A N 1
ATOM 1400 C CA . ALA A 1 180 ? 18.160 6.790 -15.767 1.00 98.75 180 ALA A CA 1
ATOM 1401 C C . ALA A 1 180 ? 18.079 7.893 -14.699 1.00 98.75 180 ALA A C 1
ATOM 1403 O O . ALA A 1 180 ? 17.030 8.105 -14.091 1.00 98.75 180 ALA A O 1
ATOM 1404 N N . GLU A 1 181 ? 19.149 8.668 -14.520 1.00 98.75 181 GLU A N 1
ATOM 1405 C CA . GLU A 1 181 ? 19.145 9.821 -13.619 1.00 98.75 181 GLU A CA 1
ATOM 1406 C C . GLU A 1 181 ? 18.132 10.876 -14.036 1.00 98.75 181 GLU A C 1
ATOM 1408 O O . GLU A 1 181 ? 17.389 11.345 -13.180 1.00 98.75 181 GLU A O 1
ATOM 1413 N N . ALA A 1 182 ? 18.030 11.207 -15.325 1.00 98.75 182 ALA A N 1
ATOM 1414 C CA . ALA A 1 182 ? 17.035 12.161 -15.803 1.00 98.75 182 ALA A CA 1
ATOM 1415 C C . ALA A 1 182 ? 15.609 11.718 -15.435 1.00 98.75 182 ALA A C 1
ATOM 1417 O O . ALA A 1 182 ? 14.836 12.526 -14.929 1.00 98.75 182 ALA A O 1
ATOM 1418 N N . TRP A 1 183 ? 15.265 10.434 -15.604 1.00 98.81 183 TRP A N 1
ATOM 1419 C CA . TRP A 1 183 ? 13.951 9.887 -15.224 1.00 98.81 183 TRP A CA 1
ATOM 1420 C C . TRP A 1 183 ? 13.653 10.005 -13.729 1.00 98.81 183 TRP A C 1
ATOM 1422 O O . TRP A 1 183 ? 12.533 10.353 -13.335 1.00 98.81 183 TRP A O 1
ATOM 1432 N N . LEU A 1 184 ? 14.646 9.728 -12.888 1.00 98.75 184 LEU A N 1
ATOM 1433 C CA . LEU A 1 184 ? 14.501 9.779 -11.437 1.00 98.75 184 LEU A CA 1
ATOM 1434 C C . LEU A 1 184 ? 14.562 11.219 -10.898 1.00 98.75 184 LEU A C 1
ATOM 1436 O O . LEU A 1 184 ? 13.860 11.534 -9.939 1.00 98.75 184 LEU A O 1
ATOM 1440 N N . ARG A 1 185 ? 15.321 12.120 -11.522 1.00 98.44 185 ARG A N 1
ATOM 1441 C CA . ARG A 1 185 ? 15.509 13.516 -11.085 1.00 98.44 185 ARG A CA 1
ATOM 1442 C C . ARG A 1 185 ? 14.465 14.486 -11.651 1.00 98.44 185 ARG A C 1
ATOM 1444 O O . ARG A 1 185 ? 14.384 15.607 -11.159 1.00 98.44 185 ARG A O 1
ATOM 1451 N N . ALA A 1 186 ? 13.668 14.071 -12.640 1.00 98.44 186 ALA A N 1
ATOM 1452 C CA . ALA A 1 186 ? 12.731 14.939 -13.352 1.00 98.44 186 ALA A CA 1
ATOM 1453 C C . ALA A 1 186 ? 11.738 15.681 -12.428 1.00 98.44 186 ALA A C 1
ATOM 1455 O O . ALA A 1 186 ? 11.086 15.086 -11.561 1.00 98.44 186 ALA A O 1
ATOM 1456 N N . GLY A 1 187 ? 11.599 16.985 -12.671 1.00 97.44 187 GLY A N 1
ATOM 1457 C CA . GLY A 1 187 ? 10.739 17.894 -11.914 1.00 97.44 187 GLY A CA 1
ATOM 1458 C C . GLY A 1 187 ? 11.457 18.565 -10.747 1.00 97.44 187 GLY A C 1
ATOM 1459 O O . GLY A 1 187 ? 12.663 18.805 -10.777 1.00 97.44 187 GLY A O 1
ATOM 1460 N N . ASP A 1 188 ? 10.698 18.898 -9.709 1.00 97.12 188 ASP A N 1
ATOM 1461 C CA . ASP A 1 188 ? 11.219 19.483 -8.474 1.00 97.12 188 ASP A CA 1
ATOM 1462 C C . ASP A 1 188 ? 10.503 18.897 -7.243 1.00 97.12 188 ASP A C 1
ATOM 1464 O O . ASP A 1 188 ? 9.506 18.186 -7.392 1.00 97.12 188 ASP A O 1
ATOM 1468 N N . PRO A 1 189 ? 10.967 19.171 -6.008 1.00 96.81 189 PRO A N 1
ATOM 1469 C CA . PRO A 1 189 ? 10.364 18.588 -4.812 1.00 96.81 189 PRO A CA 1
ATOM 1470 C C . PRO A 1 189 ? 8.863 18.863 -4.635 1.00 96.81 189 PRO A C 1
ATOM 1472 O O . PRO A 1 189 ? 8.191 18.091 -3.953 1.00 96.81 189 PRO A O 1
ATOM 1475 N N . ALA A 1 190 ? 8.336 19.955 -5.191 1.00 94.56 190 ALA A N 1
ATOM 1476 C CA . ALA A 1 190 ? 6.925 20.318 -5.104 1.00 94.56 190 ALA A CA 1
ATOM 1477 C C . ALA A 1 190 ? 6.099 19.791 -6.287 1.00 94.56 190 ALA A C 1
ATOM 1479 O O . ALA A 1 190 ? 4.900 19.563 -6.120 1.00 94.56 190 ALA A O 1
ATOM 1480 N N . GLN A 1 191 ? 6.707 19.633 -7.463 1.00 95.25 191 GLN A N 1
ATOM 1481 C CA . GLN A 1 191 ? 6.078 19.148 -8.694 1.00 95.25 191 GLN A CA 1
ATOM 1482 C C . GLN A 1 191 ? 6.974 18.098 -9.379 1.00 95.25 191 GLN A C 1
ATOM 1484 O O . GLN A 1 191 ? 7.553 18.369 -10.436 1.00 95.25 191 GLN A O 1
ATOM 1489 N N . PRO A 1 192 ? 7.144 16.907 -8.781 1.00 96.94 192 PRO A N 1
ATOM 1490 C CA . PRO A 1 192 ? 7.953 15.866 -9.392 1.00 96.94 192 PRO A CA 1
ATOM 1491 C C . PRO A 1 192 ? 7.213 15.223 -10.567 1.00 96.94 192 PRO A C 1
ATOM 1493 O O . PRO A 1 192 ? 5.984 15.237 -10.622 1.00 96.94 192 PRO A O 1
ATOM 1496 N N . HIS A 1 193 ? 7.971 14.636 -11.489 1.00 98.38 193 HIS A N 1
ATOM 1497 C CA . HIS A 1 193 ? 7.457 13.817 -12.586 1.00 98.38 193 HIS A CA 1
ATOM 1498 C C . HIS A 1 193 ? 8.506 12.764 -12.993 1.00 98.38 193 HIS A C 1
ATOM 1500 O O . HIS A 1 193 ? 9.466 12.511 -12.253 1.00 98.38 193 HIS A O 1
ATOM 1506 N N . GLY A 1 194 ? 8.327 12.091 -14.131 1.00 98.62 194 GLY A N 1
ATOM 1507 C CA . GLY A 1 194 ? 9.214 11.002 -14.555 1.00 98.62 194 GLY A CA 1
ATOM 1508 C C . GLY A 1 194 ? 8.884 9.692 -13.838 1.00 98.62 194 GLY A C 1
ATOM 1509 O O . GLY A 1 194 ? 7.720 9.319 -13.793 1.00 98.62 194 GLY A O 1
ATOM 1510 N N . ALA A 1 195 ? 9.882 8.994 -13.293 1.00 98.81 195 ALA A N 1
ATOM 1511 C CA . ALA A 1 195 ? 9.745 7.629 -12.762 1.00 98.81 195 ALA A CA 1
ATOM 1512 C C . ALA A 1 195 ? 10.143 7.512 -11.279 1.00 98.81 195 ALA A C 1
ATOM 1514 O O . ALA A 1 195 ? 10.798 8.406 -10.736 1.00 98.81 195 ALA A O 1
ATOM 1515 N N . ILE A 1 196 ? 9.768 6.404 -10.634 1.00 98.62 196 ILE A N 1
ATOM 1516 C CA . ILE A 1 196 ? 10.183 6.029 -9.264 1.00 98.62 196 ILE A CA 1
ATOM 1517 C C . ILE A 1 196 ? 11.336 5.021 -9.234 1.00 98.62 196 ILE A C 1
ATOM 1519 O O . ILE A 1 196 ? 12.049 4.935 -8.238 1.00 98.62 196 ILE A O 1
ATOM 1523 N N . ALA A 1 197 ? 11.537 4.262 -10.308 1.00 98.75 197 ALA A N 1
ATOM 1524 C CA . ALA A 1 197 ? 12.626 3.304 -10.401 1.00 98.75 197 ALA A CA 1
ATOM 1525 C C . ALA A 1 197 ? 12.967 3.013 -11.859 1.00 98.75 197 ALA A C 1
ATOM 1527 O O . ALA A 1 197 ? 12.089 3.030 -12.722 1.00 98.75 197 ALA A O 1
ATOM 1528 N N . MET A 1 198 ? 14.227 2.691 -12.125 1.00 98.81 198 MET A N 1
ATOM 1529 C CA . MET A 1 198 ? 14.678 2.249 -13.441 1.00 98.81 198 MET A CA 1
ATOM 1530 C C . MET A 1 198 ? 15.837 1.263 -13.298 1.00 98.81 198 MET A C 1
ATOM 1532 O O . MET A 1 198 ? 16.790 1.541 -12.568 1.00 98.81 198 MET A O 1
ATOM 1536 N N . TYR A 1 199 ? 15.758 0.122 -13.984 1.00 98.56 199 TYR A N 1
ATOM 1537 C CA . TYR A 1 199 ? 16.860 -0.836 -14.071 1.00 98.56 199 TYR A CA 1
ATOM 1538 C C . TYR A 1 199 ? 17.581 -0.671 -15.398 1.00 98.56 199 TYR A C 1
ATOM 1540 O O . TYR A 1 199 ? 16.974 -0.893 -16.443 1.00 98.56 199 TYR A O 1
ATOM 1548 N N . SER A 1 200 ? 18.839 -0.230 -15.360 1.00 98.12 200 SER A N 1
ATOM 1549 C CA . SER A 1 200 ? 19.530 0.244 -16.560 1.00 98.12 200 SER A CA 1
ATOM 1550 C C . SER A 1 200 ? 21.026 -0.043 -16.528 1.00 98.12 200 SER A C 1
ATOM 1552 O O . SER A 1 200 ? 21.654 -0.047 -15.466 1.00 98.12 200 SER A O 1
ATOM 1554 N N . ALA A 1 201 ? 21.603 -0.251 -17.711 1.00 97.94 201 ALA A N 1
ATOM 1555 C CA . ALA A 1 201 ? 22.997 -0.633 -17.871 1.00 97.94 201 ALA A CA 1
ATOM 1556 C C . ALA A 1 201 ? 23.954 0.566 -17.960 1.00 97.94 201 ALA A C 1
ATOM 1558 O O . ALA A 1 201 ? 23.670 1.529 -18.673 1.00 97.94 201 ALA A O 1
ATOM 1559 N N . SER A 1 202 ? 25.116 0.489 -17.311 1.00 97.25 202 SER A N 1
ATOM 1560 C CA . SER A 1 202 ? 26.162 1.521 -17.344 1.00 97.25 202 SER A CA 1
ATOM 1561 C C . SER A 1 202 ? 27.048 1.465 -18.592 1.00 97.25 202 SER A C 1
ATOM 1563 O O . SER A 1 202 ? 27.623 2.471 -18.991 1.00 97.25 202 SER A O 1
ATOM 1565 N N . THR A 1 203 ? 27.131 0.323 -19.281 1.00 96.38 203 THR A N 1
ATOM 1566 C CA . THR A 1 203 ? 27.912 0.173 -20.528 1.00 96.38 203 THR A CA 1
ATOM 1567 C C . THR A 1 203 ? 27.146 -0.614 -21.597 1.00 96.38 203 THR A C 1
ATOM 1569 O O . THR A 1 203 ? 25.923 -0.767 -21.507 1.00 96.38 203 THR A O 1
ATOM 1572 N N . SER A 1 204 ? 27.823 -1.051 -22.667 1.00 93.75 204 SER A N 1
ATOM 1573 C CA . SER A 1 204 ? 27.175 -1.724 -23.792 1.00 93.75 204 SER A CA 1
ATOM 1574 C C . SER A 1 204 ? 26.816 -3.162 -23.437 1.00 93.75 204 SER A C 1
ATOM 1576 O O . SER A 1 204 ? 27.679 -3.951 -23.058 1.00 93.75 204 SER A O 1
ATOM 1578 N N . THR A 1 205 ? 25.558 -3.546 -23.625 1.00 91.69 205 THR A N 1
ATOM 1579 C CA . THR A 1 205 ? 25.058 -4.854 -23.183 1.00 91.69 205 THR A CA 1
ATOM 1580 C C . THR A 1 205 ? 24.932 -5.854 -24.335 1.00 91.69 205 THR A C 1
ATOM 1582 O O . THR A 1 205 ? 24.814 -5.462 -25.502 1.00 91.69 205 THR A O 1
ATOM 1585 N N . PRO A 1 206 ? 25.000 -7.170 -24.059 1.00 90.31 206 PRO A N 1
ATOM 1586 C CA . PRO A 1 206 ? 24.616 -8.177 -25.042 1.00 90.31 206 PRO A CA 1
ATOM 1587 C C . PRO A 1 206 ? 23.111 -8.082 -25.332 1.00 90.31 206 PRO A C 1
ATOM 1589 O O . PRO A 1 206 ? 22.334 -7.710 -24.465 1.00 90.31 206 PRO A O 1
ATOM 1592 N N . TRP A 1 207 ? 22.682 -8.466 -26.538 1.00 89.38 207 TRP A N 1
ATOM 1593 C CA . TRP A 1 207 ? 21.294 -8.242 -26.976 1.00 89.38 207 TRP A CA 1
ATOM 1594 C C . TRP A 1 207 ? 20.251 -9.072 -26.208 1.00 89.38 207 TRP A C 1
ATOM 1596 O O . TRP A 1 207 ? 19.252 -8.552 -25.729 1.00 89.38 207 TRP A O 1
ATOM 1606 N N . VAL A 1 208 ? 20.457 -10.391 -26.123 1.00 93.50 208 VAL A N 1
ATOM 1607 C CA . VAL A 1 208 ? 19.422 -11.338 -25.659 1.00 93.50 208 VAL A CA 1
ATOM 1608 C C . VAL A 1 208 ? 19.400 -11.554 -24.137 1.00 93.50 208 VAL A C 1
ATOM 1610 O O . VAL A 1 208 ? 18.300 -11.573 -23.591 1.00 93.50 208 VAL A O 1
ATOM 1613 N N . PRO A 1 209 ? 20.538 -11.688 -23.422 1.00 95.62 209 PRO A N 1
ATOM 1614 C CA . PRO A 1 209 ? 20.527 -11.884 -21.969 1.00 95.62 209 PRO A CA 1
ATOM 1615 C C . PRO A 1 209 ? 19.656 -10.885 -21.175 1.00 95.62 209 PRO A C 1
ATOM 1617 O O . PRO A 1 209 ? 18.833 -11.343 -20.386 1.00 95.62 209 PRO A O 1
ATOM 1620 N N . PRO A 1 210 ? 19.721 -9.554 -21.397 1.00 96.88 210 PRO A N 1
ATOM 1621 C CA . PRO A 1 210 ? 18.853 -8.619 -20.677 1.00 96.88 210 PRO A CA 1
ATOM 1622 C C . PRO A 1 210 ? 17.366 -8.739 -21.042 1.00 96.88 210 PRO A C 1
ATOM 1624 O O . PRO A 1 210 ? 16.521 -8.394 -20.223 1.00 96.88 210 PRO A O 1
ATOM 1627 N N . CYS A 1 211 ? 17.017 -9.283 -22.216 1.00 97.62 211 CYS A N 1
ATOM 1628 C CA . CYS A 1 211 ? 15.620 -9.602 -22.526 1.00 97.62 211 CYS A CA 1
ATOM 1629 C C . CYS A 1 211 ? 15.081 -10.711 -21.605 1.00 97.62 211 CYS A C 1
ATOM 1631 O O . CYS A 1 211 ? 13.921 -10.662 -21.217 1.00 97.62 211 CYS A O 1
ATOM 1633 N N . VAL A 1 212 ? 15.914 -11.695 -21.236 1.00 97.50 212 VAL A N 1
ATOM 1634 C CA . VAL A 1 212 ? 15.536 -12.760 -20.285 1.00 97.50 212 VAL A CA 1
ATOM 1635 C C . VAL A 1 212 ? 15.376 -12.197 -18.874 1.00 97.50 212 VAL A C 1
ATOM 1637 O O . VAL A 1 212 ? 14.417 -12.528 -18.192 1.00 97.50 212 VAL A O 1
ATOM 1640 N N . MET A 1 213 ? 16.268 -11.292 -18.466 1.00 97.94 213 MET A N 1
ATOM 1641 C CA . MET A 1 213 ? 16.153 -10.570 -17.194 1.00 97.94 213 MET A CA 1
ATOM 1642 C C . MET A 1 213 ? 14.847 -9.771 -17.095 1.00 97.94 213 MET A C 1
ATOM 1644 O O . MET A 1 213 ?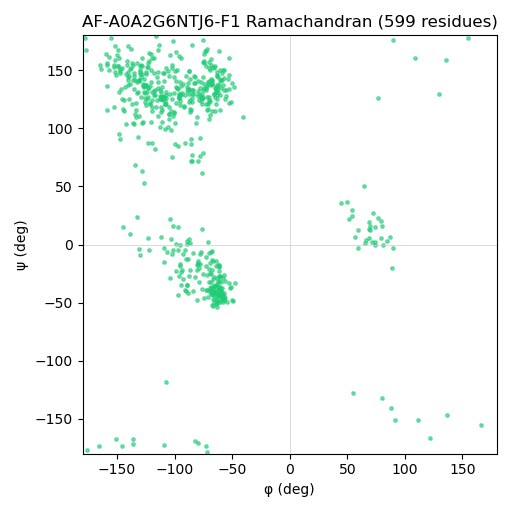 14.180 -9.814 -16.065 1.00 97.94 213 MET A O 1
ATOM 1648 N N . GLN A 1 214 ? 14.478 -9.045 -18.155 1.00 98.62 214 GLN A N 1
ATOM 1649 C CA . GLN A 1 214 ? 13.221 -8.298 -18.206 1.00 98.62 214 GLN A CA 1
ATOM 1650 C C . GLN A 1 214 ? 12.002 -9.228 -18.198 1.00 98.62 214 GLN A C 1
ATOM 1652 O O . GLN A 1 214 ? 11.049 -8.942 -17.479 1.00 98.62 214 GLN A O 1
ATOM 1657 N N . ALA A 1 215 ? 12.041 -10.325 -18.962 1.00 98.56 215 ALA A N 1
ATOM 1658 C CA . ALA A 1 215 ? 10.961 -11.307 -18.993 1.00 98.56 215 ALA A CA 1
ATOM 1659 C C . ALA A 1 215 ? 10.729 -11.939 -17.621 1.00 98.56 215 ALA A C 1
ATOM 1661 O O . ALA A 1 215 ? 9.619 -11.875 -17.119 1.00 98.56 215 ALA A O 1
ATOM 1662 N N . GLU A 1 216 ? 11.780 -12.410 -16.950 1.00 98.62 216 GLU A N 1
ATOM 1663 C CA . GLU A 1 216 ? 11.649 -13.000 -15.614 1.00 98.62 216 GLU A CA 1
ATOM 1664 C C . GLU A 1 216 ? 11.103 -12.000 -14.584 1.00 98.62 216 GLU A C 1
ATOM 1666 O O . GLU A 1 216 ? 10.303 -12.364 -13.727 1.00 98.62 216 GLU A O 1
ATOM 1671 N N . ALA A 1 217 ? 11.499 -10.724 -14.656 1.00 98.69 217 ALA A N 1
ATOM 1672 C CA . ALA A 1 217 ? 10.936 -9.705 -13.774 1.00 98.69 217 ALA A CA 1
ATOM 1673 C C . ALA A 1 217 ? 9.414 -9.562 -13.971 1.00 98.69 217 ALA A C 1
ATOM 1675 O O . ALA A 1 217 ? 8.686 -9.396 -12.993 1.00 98.69 217 ALA A O 1
ATOM 1676 N N . VAL A 1 218 ? 8.928 -9.645 -15.214 1.00 98.75 218 VAL A N 1
ATOM 1677 C CA . VAL A 1 218 ? 7.490 -9.647 -15.521 1.00 98.75 218 VAL A CA 1
ATOM 1678 C C . VAL A 1 218 ? 6.843 -10.964 -15.089 1.00 98.75 218 VAL A C 1
ATOM 1680 O O . VAL A 1 218 ? 5.824 -10.912 -14.410 1.00 98.75 218 VAL A O 1
ATOM 1683 N N . ASP A 1 219 ? 7.456 -12.115 -15.370 1.00 98.69 219 ASP A N 1
ATOM 1684 C CA . ASP A 1 219 ? 6.960 -13.443 -14.982 1.00 98.69 219 ASP A CA 1
ATOM 1685 C C . ASP A 1 219 ? 6.744 -13.543 -13.465 1.00 98.69 219 ASP A C 1
ATOM 1687 O O . ASP A 1 219 ? 5.698 -13.993 -12.998 1.00 98.69 219 ASP A O 1
ATOM 1691 N N . LEU A 1 220 ? 7.711 -13.069 -12.671 1.00 98.62 220 LEU A N 1
ATOM 1692 C CA . LEU A 1 220 ? 7.617 -13.047 -11.211 1.00 98.62 220 LEU A CA 1
ATOM 1693 C C . LEU A 1 220 ? 6.517 -12.112 -10.707 1.00 98.62 220 LEU A C 1
ATOM 1695 O O . LEU A 1 220 ? 5.886 -12.415 -9.693 1.00 98.62 220 LEU A O 1
ATOM 1699 N N . LEU A 1 221 ? 6.301 -10.986 -11.390 1.00 98.56 221 LEU A N 1
ATOM 1700 C CA . LEU A 1 221 ? 5.240 -10.042 -11.056 1.00 98.56 221 LEU A CA 1
ATOM 1701 C C . LEU A 1 221 ? 3.862 -10.657 -11.304 1.00 98.56 221 LEU A C 1
ATOM 1703 O O . LEU A 1 221 ? 3.027 -10.657 -10.406 1.00 98.56 221 LEU A O 1
ATOM 1707 N N . VAL A 1 222 ? 3.629 -11.187 -12.507 1.00 98.31 222 VAL A N 1
ATOM 1708 C CA . VAL A 1 222 ? 2.315 -11.720 -12.909 1.00 98.31 222 VAL A CA 1
ATOM 1709 C C . VAL A 1 222 ? 1.983 -13.048 -12.226 1.00 98.31 222 VAL A C 1
ATOM 1711 O O . VAL A 1 222 ? 0.823 -13.443 -12.172 1.00 98.31 222 VAL A O 1
ATOM 1714 N N . ALA A 1 223 ? 2.991 -13.736 -11.683 1.00 97.88 223 ALA A N 1
ATOM 1715 C CA . ALA A 1 223 ? 2.822 -14.930 -10.861 1.00 97.88 223 ALA A CA 1
ATOM 1716 C C . ALA A 1 223 ? 2.607 -14.629 -9.363 1.00 97.88 223 ALA A C 1
ATOM 1718 O O . ALA A 1 223 ? 2.609 -15.570 -8.566 1.00 97.88 223 ALA A O 1
ATOM 1719 N N . ASP A 1 224 ? 2.489 -13.354 -8.963 1.00 95.25 224 ASP A N 1
ATOM 1720 C CA . ASP A 1 224 ? 2.438 -12.911 -7.559 1.00 95.25 224 ASP A CA 1
ATOM 1721 C C . ASP A 1 224 ? 3.633 -13.408 -6.711 1.00 95.25 224 ASP A C 1
ATOM 1723 O O . ASP A 1 224 ? 3.564 -13.527 -5.485 1.00 95.25 224 ASP A O 1
ATOM 1727 N N . ALA A 1 225 ? 4.766 -13.705 -7.356 1.00 97.25 225 ALA A N 1
ATOM 1728 C CA . ALA A 1 225 ? 5.961 -14.236 -6.705 1.00 97.25 225 ALA A CA 1
ATOM 1729 C C . ALA A 1 225 ? 6.880 -13.125 -6.170 1.00 97.25 225 ALA A C 1
ATOM 1731 O O . ALA A 1 225 ? 7.623 -13.340 -5.208 1.00 97.25 225 ALA A O 1
ATOM 1732 N N . ALA A 1 226 ? 6.841 -11.936 -6.777 1.00 97.31 226 ALA A N 1
ATOM 1733 C CA . ALA A 1 226 ? 7.555 -10.754 -6.309 1.00 97.31 226 ALA A CA 1
ATOM 1734 C C . ALA A 1 226 ? 6.818 -9.465 -6.698 1.00 97.31 226 ALA A C 1
ATOM 1736 O O . ALA A 1 226 ? 6.238 -9.360 -7.769 1.00 97.31 226 ALA A O 1
ATOM 1737 N N . ASN A 1 227 ? 6.889 -8.449 -5.837 1.00 97.12 227 ASN A N 1
ATOM 1738 C CA . ASN A 1 227 ? 6.276 -7.134 -6.074 1.00 97.12 227 ASN A CA 1
ATOM 1739 C C . ASN A 1 227 ? 7.111 -5.972 -5.506 1.00 97.12 227 ASN A C 1
ATOM 1741 O O . ASN A 1 227 ? 6.636 -4.846 -5.383 1.00 97.12 227 ASN A O 1
ATOM 1745 N N . VAL A 1 228 ? 8.372 -6.231 -5.160 1.00 98.19 228 VAL A N 1
ATOM 1746 C CA . VAL A 1 228 ? 9.320 -5.228 -4.662 1.00 98.19 228 VAL A CA 1
ATOM 1747 C C . VAL A 1 228 ? 10.393 -5.005 -5.721 1.00 98.19 228 VAL A C 1
ATOM 1749 O O . VAL A 1 228 ? 10.919 -5.977 -6.261 1.00 98.19 228 VAL A O 1
ATOM 1752 N N . ILE A 1 229 ? 10.749 -3.745 -5.993 1.00 98.50 229 ILE A N 1
ATOM 1753 C CA . ILE A 1 229 ? 11.702 -3.346 -7.046 1.00 98.50 229 ILE A CA 1
ATOM 1754 C C . ILE A 1 229 ? 13.005 -4.150 -6.985 1.00 98.50 229 ILE A C 1
ATOM 1756 O O . ILE A 1 229 ? 13.449 -4.694 -7.993 1.00 98.50 229 ILE A O 1
ATOM 1760 N N . GLY A 1 230 ? 13.604 -4.263 -5.797 1.00 98.00 230 GLY A N 1
ATOM 1761 C CA . GLY A 1 230 ? 14.832 -5.026 -5.599 1.00 98.00 230 GLY A CA 1
ATOM 1762 C C . GLY A 1 230 ? 14.671 -6.489 -5.994 1.00 98.00 230 GLY A C 1
ATOM 1763 O O . GLY A 1 230 ? 15.504 -7.000 -6.733 1.00 98.00 230 GLY A O 1
ATOM 1764 N N . SER A 1 231 ? 13.585 -7.137 -5.567 1.00 97.31 231 SER A N 1
ATOM 1765 C CA . SER A 1 231 ? 13.299 -8.537 -5.897 1.00 97.31 231 SER A CA 1
ATOM 1766 C C . SER A 1 231 ? 13.052 -8.739 -7.387 1.00 97.31 231 SER A C 1
ATOM 1768 O O . SER A 1 231 ? 13.672 -9.613 -7.981 1.00 97.31 231 SER A O 1
ATOM 1770 N N . LEU A 1 232 ? 12.207 -7.908 -8.002 1.00 98.38 232 LEU A N 1
ATOM 1771 C CA . LEU A 1 232 ? 11.884 -7.992 -9.428 1.00 98.38 232 LEU A CA 1
ATOM 1772 C C . LEU A 1 232 ? 13.148 -7.876 -10.291 1.00 98.38 232 LEU A C 1
ATOM 1774 O O . LEU A 1 232 ? 13.399 -8.714 -11.154 1.00 98.38 232 LEU A O 1
ATOM 1778 N N . TYR A 1 233 ? 13.981 -6.872 -10.023 1.00 97.88 233 TYR A N 1
ATOM 1779 C CA . TYR A 1 233 ? 15.168 -6.599 -10.831 1.00 97.88 233 TYR A CA 1
ATOM 1780 C C . TYR A 1 233 ? 16.292 -7.611 -10.583 1.00 97.88 233 TYR A C 1
ATOM 1782 O O . TYR A 1 233 ? 16.868 -8.139 -11.537 1.00 97.88 233 TYR A O 1
ATOM 1790 N N . TYR A 1 234 ? 16.593 -7.934 -9.320 1.00 96.69 234 TYR A N 1
ATOM 1791 C CA . TYR A 1 234 ? 17.678 -8.864 -9.012 1.00 96.69 234 TYR A CA 1
ATOM 1792 C C . TYR A 1 234 ? 17.348 -10.310 -9.351 1.00 96.69 234 TYR A C 1
ATOM 1794 O O . TYR A 1 234 ? 18.225 -11.003 -9.859 1.00 96.69 234 TYR A O 1
ATOM 1802 N N . HIS A 1 235 ? 16.121 -10.782 -9.120 1.00 97.00 235 HIS A N 1
ATOM 1803 C CA . HIS A 1 235 ? 15.764 -12.146 -9.513 1.00 97.00 235 HIS A CA 1
ATOM 1804 C C . HIS A 1 235 ? 15.779 -12.303 -11.039 1.00 97.00 235 HIS A C 1
ATOM 1806 O O . HIS A 1 235 ? 16.282 -13.310 -11.535 1.00 97.00 235 HIS A O 1
ATOM 1812 N N . GLY A 1 236 ? 15.374 -11.269 -11.789 1.00 96.50 236 GLY A N 1
ATOM 1813 C CA . GLY A 1 236 ? 15.573 -11.239 -13.238 1.00 96.50 236 GLY A CA 1
ATOM 1814 C C . GLY A 1 236 ? 17.047 -11.379 -13.636 1.00 96.50 236 GLY A C 1
ATOM 1815 O O . GLY A 1 236 ? 17.390 -12.141 -14.539 1.00 96.50 236 GLY A O 1
ATOM 1816 N N . MET A 1 237 ? 17.961 -10.714 -12.927 1.00 95.75 237 MET A N 1
ATOM 1817 C CA . MET A 1 237 ? 19.400 -10.888 -13.159 1.00 95.75 237 MET A CA 1
ATOM 1818 C C . MET A 1 237 ? 19.887 -12.301 -12.793 1.00 95.75 237 MET A C 1
ATOM 1820 O O . MET A 1 237 ? 20.689 -12.892 -13.517 1.00 95.75 237 MET A O 1
ATOM 1824 N N . MET A 1 238 ? 19.390 -12.873 -11.693 1.00 95.31 238 MET A N 1
ATOM 1825 C CA . MET A 1 238 ? 19.734 -14.235 -11.266 1.00 95.31 238 MET A CA 1
ATOM 1826 C C . MET A 1 238 ? 19.307 -15.281 -12.298 1.00 95.31 238 MET A C 1
ATOM 1828 O O . MET A 1 238 ? 20.068 -16.201 -12.586 1.00 95.31 238 MET A O 1
ATOM 1832 N N . LYS A 1 239 ? 18.170 -15.084 -12.968 1.00 96.88 239 LYS A N 1
ATOM 1833 C CA . LYS A 1 239 ? 17.754 -15.926 -14.093 1.00 96.88 239 LYS A CA 1
ATOM 1834 C C . LYS A 1 239 ? 18.772 -15.939 -15.235 1.00 96.88 239 LYS A C 1
ATOM 1836 O O . LYS A 1 239 ? 19.021 -16.978 -15.844 1.00 96.88 239 LYS A O 1
ATOM 1841 N N . VAL A 1 240 ? 19.416 -14.804 -15.512 1.00 96.62 240 VAL A N 1
ATOM 1842 C CA . VAL A 1 240 ? 20.501 -14.745 -16.503 1.00 96.62 240 VAL A CA 1
ATOM 1843 C C . VAL A 1 240 ? 21.739 -15.503 -16.018 1.00 96.62 240 VAL A C 1
ATOM 1845 O O . VAL A 1 240 ? 22.384 -16.173 -16.827 1.00 96.62 240 VAL A O 1
ATOM 1848 N N . LEU A 1 241 ? 22.071 -15.434 -14.724 1.00 94.75 241 LEU A N 1
ATOM 1849 C CA . LEU A 1 241 ? 23.148 -16.237 -14.127 1.00 94.75 241 LEU A CA 1
ATOM 1850 C C . LEU A 1 241 ? 22.887 -17.745 -14.260 1.00 94.75 241 LEU A C 1
ATOM 1852 O O . LEU A 1 241 ? 23.835 -18.489 -14.520 1.00 94.75 241 LEU A O 1
ATOM 1856 N N . ASP A 1 242 ? 21.630 -18.175 -14.146 1.00 95.62 242 ASP A N 1
ATOM 1857 C CA . ASP A 1 242 ? 21.223 -19.575 -14.295 1.00 95.62 242 ASP A CA 1
ATOM 1858 C C . ASP A 1 242 ? 21.287 -20.076 -15.748 1.00 95.62 242 ASP A C 1
ATOM 1860 O O . ASP A 1 242 ? 21.677 -21.221 -16.001 1.00 95.62 242 ASP A O 1
ATOM 1864 N N . GLU A 1 243 ? 20.902 -19.244 -16.721 1.00 95.75 243 GLU A N 1
ATOM 1865 C CA . GLU A 1 243 ? 20.720 -19.680 -18.114 1.00 95.75 243 GLU A CA 1
ATOM 1866 C C . GLU A 1 243 ? 21.923 -19.425 -19.031 1.00 95.75 243 GLU A C 1
ATOM 1868 O O . GLU A 1 243 ? 22.114 -20.145 -20.020 1.00 95.75 243 GLU A O 1
ATOM 1873 N N . TYR A 1 244 ? 22.749 -18.418 -18.733 1.00 94.25 244 TYR A N 1
ATOM 1874 C CA . TYR A 1 244 ? 23.834 -17.992 -19.617 1.00 94.25 244 TYR A CA 1
ATOM 1875 C C . TYR A 1 244 ? 25.222 -18.387 -19.100 1.00 94.25 244 TYR A C 1
ATOM 1877 O O . TYR A 1 244 ? 25.464 -18.467 -17.896 1.00 94.25 244 TYR A O 1
ATOM 1885 N N . PRO A 1 245 ? 26.201 -18.597 -20.006 1.00 90.75 245 PRO A N 1
ATOM 1886 C CA . PRO A 1 245 ? 27.575 -18.864 -19.604 1.00 90.75 245 PRO A CA 1
ATOM 1887 C C . PRO A 1 245 ? 28.132 -17.747 -18.721 1.00 90.75 245 PRO A C 1
ATOM 1889 O O . PRO A 1 245 ? 27.930 -16.570 -19.024 1.00 90.75 245 PRO A O 1
ATOM 1892 N N . ALA A 1 246 ? 28.943 -18.128 -17.729 1.00 85.38 246 ALA A N 1
ATOM 1893 C CA . ALA A 1 246 ? 29.506 -17.226 -16.722 1.00 85.38 246 ALA A CA 1
ATOM 1894 C C . ALA A 1 246 ? 30.127 -15.937 -17.289 1.00 85.38 246 ALA A C 1
ATOM 1896 O O . ALA A 1 246 ? 30.052 -14.900 -16.655 1.00 85.38 246 ALA A O 1
ATOM 1897 N N . SER A 1 247 ? 30.722 -15.959 -18.487 1.00 85.44 247 SER A N 1
ATOM 1898 C CA . SER A 1 247 ? 31.291 -14.747 -19.090 1.00 85.44 247 SER A CA 1
ATOM 1899 C C . SER A 1 247 ? 30.244 -13.703 -19.500 1.00 85.44 247 SER A C 1
ATOM 1901 O O . SER A 1 247 ? 30.525 -12.517 -19.410 1.00 85.44 247 SER A O 1
ATOM 1903 N N . GLN A 1 248 ? 29.073 -14.128 -19.991 1.00 87.69 248 GLN A N 1
ATOM 1904 C CA . GLN A 1 248 ? 28.000 -13.216 -20.419 1.00 87.69 248 GLN A CA 1
ATOM 1905 C C . GLN A 1 248 ? 27.142 -12.772 -19.238 1.00 87.69 248 GLN A C 1
ATOM 1907 O O . GLN A 1 248 ? 26.773 -11.606 -19.157 1.00 87.69 248 GLN A O 1
ATOM 1912 N N . SER A 1 249 ? 26.844 -13.689 -18.318 1.00 90.31 249 SER A N 1
ATOM 1913 C CA . SER A 1 249 ? 26.082 -13.351 -17.122 1.00 90.31 249 SER A CA 1
ATOM 1914 C C . SER A 1 249 ? 26.892 -12.473 -16.166 1.00 90.31 249 SER A C 1
ATOM 1916 O O . SER A 1 249 ? 26.360 -11.483 -15.678 1.00 90.31 249 SER A O 1
ATOM 1918 N N . ALA A 1 250 ? 28.200 -12.723 -16.000 1.00 89.19 250 ALA A N 1
ATOM 1919 C CA . ALA A 1 250 ? 29.071 -11.824 -15.238 1.00 89.19 250 ALA A CA 1
ATOM 1920 C C . ALA A 1 250 ? 29.152 -10.425 -15.841 1.00 89.19 250 ALA A C 1
ATOM 1922 O O . ALA A 1 250 ? 29.094 -9.448 -15.106 1.00 89.19 250 ALA A O 1
ATOM 1923 N N . GLN A 1 251 ? 29.242 -10.329 -17.169 1.00 92.50 251 GLN A N 1
ATOM 1924 C CA . GLN A 1 251 ? 29.178 -9.042 -17.848 1.00 92.50 251 GLN A CA 1
ATOM 1925 C C . GLN A 1 251 ? 27.877 -8.306 -17.503 1.00 92.50 251 GLN A C 1
ATOM 1927 O O . GLN A 1 251 ? 27.929 -7.138 -17.146 1.00 92.50 251 GLN A O 1
ATOM 1932 N N . LEU A 1 252 ? 26.722 -8.973 -17.576 1.00 93.94 252 LEU A N 1
ATOM 1933 C CA . LEU A 1 252 ? 25.436 -8.314 -17.345 1.00 93.94 252 LEU A CA 1
ATOM 1934 C C . LEU A 1 252 ? 25.257 -7.844 -15.891 1.00 93.94 252 LEU A C 1
ATOM 1936 O O . LEU A 1 252 ? 24.774 -6.733 -15.673 1.00 93.94 252 LEU A O 1
ATOM 1940 N N . VAL A 1 253 ? 25.693 -8.655 -14.919 1.00 93.31 253 VAL A N 1
ATOM 1941 C CA . VAL A 1 253 ? 25.667 -8.319 -13.483 1.00 93.31 253 VAL A CA 1
ATOM 1942 C C . VAL A 1 253 ? 26.453 -7.042 -13.194 1.00 93.31 253 VAL A C 1
ATOM 1944 O O . VAL A 1 253 ? 25.965 -6.186 -12.463 1.00 93.31 253 VAL A O 1
ATOM 1947 N N . GLU A 1 254 ? 27.642 -6.899 -13.789 1.00 92.94 254 GLU A N 1
ATOM 1948 C CA . GLU A 1 254 ? 28.488 -5.712 -13.600 1.00 92.94 254 GLU A CA 1
ATOM 1949 C C . GLU A 1 254 ? 27.908 -4.458 -14.278 1.00 92.94 254 GLU A C 1
ATOM 1951 O O . GLU A 1 254 ? 28.271 -3.335 -13.939 1.00 92.94 254 GLU A O 1
ATOM 1956 N N . GLN A 1 255 ? 27.024 -4.630 -15.263 1.00 95.50 255 GLN A N 1
ATOM 1957 C CA . GLN A 1 255 ? 26.501 -3.535 -16.077 1.00 95.50 255 GLN A CA 1
ATOM 1958 C C . GLN A 1 255 ? 25.218 -2.927 -15.520 1.00 95.50 255 GLN A C 1
ATOM 1960 O O . GLN A 1 255 ? 25.035 -1.716 -15.621 1.00 95.50 255 GLN A O 1
ATOM 1965 N N . TYR A 1 256 ? 24.305 -3.736 -14.988 1.00 97.25 256 TYR A N 1
ATOM 1966 C CA . TYR A 1 256 ? 22.968 -3.273 -14.620 1.00 97.25 256 TYR A CA 1
ATOM 1967 C C . TYR A 1 256 ? 22.879 -2.783 -13.176 1.00 97.25 256 TYR A C 1
ATOM 1969 O O . TYR A 1 256 ? 23.202 -3.503 -12.232 1.00 97.25 256 TYR A O 1
ATOM 1977 N N . ASN A 1 257 ? 22.339 -1.575 -13.010 1.00 97.62 257 ASN A N 1
ATOM 1978 C CA . ASN A 1 257 ? 22.186 -0.909 -11.721 1.00 97.62 257 ASN A CA 1
ATOM 1979 C C . ASN A 1 257 ? 20.738 -0.467 -11.497 1.00 97.62 257 ASN A C 1
ATOM 1981 O O . ASN A 1 257 ? 20.062 -0.013 -12.425 1.00 97.62 257 ASN A O 1
ATOM 1985 N N . ILE A 1 258 ? 20.265 -0.580 -10.251 1.00 98.44 258 ILE A N 1
ATOM 1986 C CA . ILE A 1 258 ? 18.943 -0.092 -9.846 1.00 98.44 258 ILE A CA 1
ATOM 1987 C C . ILE A 1 258 ? 19.045 1.386 -9.471 1.00 98.44 258 ILE A C 1
ATOM 1989 O O . ILE A 1 258 ? 19.663 1.736 -8.464 1.00 98.44 258 ILE A O 1
ATOM 1993 N N . PHE A 1 259 ? 18.367 2.244 -10.226 1.00 98.81 259 PHE A N 1
ATOM 1994 C CA . PHE A 1 259 ? 18.143 3.640 -9.864 1.00 98.81 259 PHE A CA 1
ATOM 1995 C C . PHE A 1 259 ? 16.796 3.770 -9.158 1.00 98.81 259 PHE A C 1
ATOM 1997 O O . PHE A 1 259 ? 15.782 3.301 -9.674 1.00 98.81 259 PHE A O 1
ATOM 2004 N N . GLY A 1 260 ? 16.785 4.410 -7.990 1.00 98.31 260 GLY A N 1
ATOM 2005 C CA . GLY A 1 260 ? 15.615 4.541 -7.122 1.00 98.31 260 GLY A CA 1
ATOM 2006 C C . GLY A 1 260 ? 15.751 3.757 -5.814 1.00 98.31 260 GLY A C 1
ATOM 2007 O O . GLY A 1 260 ? 16.855 3.559 -5.298 1.00 98.31 260 GLY A O 1
ATOM 2008 N N . ASP A 1 261 ? 14.622 3.321 -5.264 1.00 98.38 261 ASP A N 1
ATOM 2009 C CA . ASP A 1 261 ? 14.548 2.590 -3.997 1.00 98.38 261 ASP A CA 1
ATOM 2010 C C . ASP A 1 261 ? 14.281 1.092 -4.234 1.00 98.38 261 ASP A C 1
ATOM 2012 O O . ASP A 1 261 ? 13.201 0.702 -4.674 1.00 98.38 261 ASP A O 1
ATOM 2016 N N . CYS A 1 262 ? 15.259 0.228 -3.929 1.00 97.88 262 CYS A N 1
ATOM 2017 C CA . CYS A 1 262 ? 15.109 -1.225 -4.064 1.00 97.88 262 CYS A CA 1
ATOM 2018 C C . CYS A 1 262 ? 14.103 -1.853 -3.087 1.00 97.88 262 CYS A C 1
ATOM 2020 O O . CYS A 1 262 ? 13.783 -3.028 -3.241 1.00 97.88 262 CYS A O 1
ATOM 2022 N N . SER A 1 263 ? 13.659 -1.137 -2.054 1.00 97.69 263 SER A N 1
ATOM 2023 C CA . SER A 1 263 ? 12.661 -1.617 -1.091 1.00 97.69 263 SER A CA 1
ATOM 2024 C C . SER A 1 263 ? 11.226 -1.241 -1.457 1.00 97.69 263 SER A C 1
ATOM 2026 O O . SER A 1 263 ? 10.300 -1.763 -0.838 1.00 97.69 263 SER A O 1
ATOM 2028 N N . LEU A 1 264 ? 11.052 -0.402 -2.482 1.00 98.00 264 LEU A N 1
ATOM 2029 C CA . LEU A 1 264 ? 9.749 0.081 -2.916 1.00 98.00 264 LEU A CA 1
ATOM 2030 C C . LEU A 1 264 ? 8.894 -1.064 -3.466 1.00 98.00 264 LEU A C 1
ATOM 2032 O O . LEU A 1 264 ? 9.324 -1.824 -4.340 1.00 98.00 264 LEU A O 1
ATOM 2036 N N . MET A 1 265 ? 7.667 -1.158 -2.959 1.00 97.94 265 MET A N 1
ATOM 2037 C CA . MET A 1 265 ? 6.649 -2.094 -3.433 1.00 97.94 265 MET A CA 1
ATOM 2038 C C . MET A 1 265 ? 5.856 -1.477 -4.589 1.00 97.94 265 MET A C 1
ATOM 2040 O O . MET A 1 265 ? 5.271 -0.403 -4.439 1.00 97.94 265 MET A O 1
ATOM 2044 N N . VAL A 1 266 ? 5.847 -2.138 -5.747 1.00 98.25 266 VAL A N 1
ATOM 2045 C CA . VAL A 1 266 ? 5.155 -1.644 -6.945 1.00 98.25 266 VAL A CA 1
ATOM 2046 C C . VAL A 1 266 ? 3.642 -1.801 -6.820 1.00 98.25 266 VAL A C 1
ATOM 2048 O O . VAL A 1 266 ? 3.138 -2.545 -5.980 1.00 98.25 266 VAL A O 1
ATOM 2051 N N . ARG A 1 267 ? 2.904 -1.103 -7.683 1.00 97.94 267 ARG A N 1
ATOM 2052 C CA . ARG A 1 267 ? 1.448 -1.201 -7.815 1.00 97.94 267 ARG A CA 1
ATOM 2053 C C . ARG A 1 267 ? 1.088 -1.527 -9.254 1.00 97.94 267 ARG A C 1
ATOM 2055 O O . ARG A 1 267 ? 1.662 -0.953 -10.178 1.00 97.94 267 ARG A O 1
ATOM 2062 N N . THR A 1 268 ? 0.142 -2.438 -9.419 1.00 97.19 268 THR A N 1
ATOM 2063 C CA . THR A 1 268 ? -0.336 -2.914 -10.729 1.00 97.19 268 THR A CA 1
ATOM 2064 C C . THR A 1 268 ? -1.860 -2.904 -10.833 1.00 97.19 268 THR A C 1
ATOM 2066 O O . THR A 1 268 ? -2.414 -3.240 -11.874 1.00 97.19 268 THR A O 1
ATOM 2069 N N . ASN A 1 269 ? -2.540 -2.561 -9.741 1.00 95.44 269 ASN A N 1
ATOM 2070 C CA . ASN A 1 269 ? -3.989 -2.515 -9.626 1.00 95.44 269 ASN A CA 1
ATOM 2071 C C . ASN A 1 269 ? -4.364 -1.295 -8.772 1.00 95.44 269 ASN A C 1
ATOM 2073 O O . ASN A 1 269 ? -3.547 -0.832 -7.962 1.00 95.44 269 ASN A O 1
ATOM 2077 N N . THR A 1 270 ? -5.572 -0.768 -8.950 1.00 93.88 270 THR A N 1
ATOM 2078 C CA . THR A 1 270 ? -6.111 0.305 -8.120 1.00 93.88 270 THR A CA 1
ATOM 2079 C C . THR A 1 270 ? -6.025 -0.074 -6.636 1.00 93.88 270 THR A C 1
ATOM 2081 O O . THR A 1 270 ? -6.585 -1.086 -6.214 1.00 93.88 270 THR A O 1
ATOM 2084 N N . PRO A 1 271 ? -5.334 0.734 -5.813 1.00 93.81 271 PRO A N 1
ATOM 2085 C CA . PRO A 1 271 ? -5.173 0.432 -4.402 1.00 93.81 271 PRO A CA 1
ATOM 2086 C C . PRO A 1 271 ? -6.503 0.401 -3.644 1.00 93.81 271 PRO A C 1
ATOM 2088 O O . PRO A 1 271 ? -7.290 1.346 -3.732 1.00 93.81 271 PRO A O 1
ATOM 2091 N N . VAL A 1 272 ? -6.727 -0.655 -2.857 1.00 89.75 272 VAL A N 1
ATOM 2092 C CA . VAL A 1 272 ? -7.966 -0.850 -2.084 1.00 89.75 272 VAL A CA 1
ATOM 2093 C C . VAL A 1 272 ? -7.806 -0.449 -0.617 1.00 89.75 272 VAL A C 1
ATOM 2095 O O . VAL A 1 272 ? -6.719 -0.558 -0.047 1.00 89.75 272 VAL A O 1
ATOM 2098 N N . VAL A 1 273 ? -8.889 0.024 0.007 1.00 88.81 273 VAL A N 1
ATOM 2099 C CA . VAL A 1 273 ? -8.927 0.290 1.456 1.00 88.81 273 VAL A CA 1
ATOM 2100 C C . VAL A 1 273 ? -8.911 -1.056 2.197 1.00 88.81 273 VAL A C 1
ATOM 2102 O O . VAL A 1 273 ? -9.805 -1.868 1.948 1.00 88.81 273 VAL A O 1
ATOM 2105 N N . PRO A 1 274 ? -7.946 -1.321 3.095 1.00 85.94 274 PRO A N 1
ATOM 2106 C CA . PRO A 1 274 ? -7.978 -2.529 3.914 1.00 85.94 274 PRO A CA 1
ATOM 2107 C C . PRO A 1 274 ? -9.109 -2.448 4.959 1.00 85.94 274 PRO A C 1
ATOM 2109 O O . PRO A 1 274 ? -9.363 -1.390 5.532 1.00 85.94 274 PRO A O 1
ATOM 2112 N N . ALA A 1 275 ? -9.805 -3.560 5.207 1.00 88.25 275 ALA A N 1
ATOM 2113 C CA . ALA A 1 275 ? -10.891 -3.645 6.189 1.00 88.25 275 ALA A CA 1
ATOM 2114 C C . ALA A 1 275 ? -10.326 -3.946 7.587 1.00 88.25 275 ALA A C 1
ATOM 2116 O O . ALA A 1 275 ? -10.417 -5.070 8.081 1.00 88.25 275 ALA A O 1
ATOM 2117 N N . THR A 1 276 ? -9.674 -2.953 8.186 1.00 92.38 276 THR A N 1
ATOM 2118 C CA . THR A 1 276 ? -8.862 -3.142 9.391 1.00 92.38 276 THR A CA 1
ATOM 2119 C C . THR A 1 276 ? -9.667 -3.020 10.685 1.00 92.38 276 THR A C 1
ATOM 2121 O O . THR A 1 276 ? -10.662 -2.297 10.767 1.00 92.38 276 THR A O 1
ATOM 2124 N N . SER A 1 277 ? -9.239 -3.747 11.718 1.00 93.69 277 SER A N 1
ATOM 2125 C CA . SER A 1 277 ? -9.786 -3.665 13.074 1.00 93.69 277 SER A CA 1
ATOM 2126 C C . SER A 1 277 ? -8.678 -3.883 14.100 1.00 93.69 277 SER A C 1
ATOM 2128 O O . SER A 1 277 ? -7.970 -4.887 14.078 1.00 93.69 277 SER A O 1
ATOM 2130 N N . TYR A 1 278 ? -8.523 -2.933 15.012 1.00 94.56 278 TYR A N 1
ATOM 2131 C CA . TYR A 1 278 ? -7.531 -2.953 16.084 1.00 94.56 278 TYR A CA 1
ATOM 2132 C C . TYR A 1 278 ? -7.972 -1.999 17.195 1.00 94.56 278 TYR A C 1
ATOM 2134 O O . TYR A 1 278 ? -8.839 -1.145 16.993 1.00 94.56 278 TYR A O 1
ATOM 2142 N N . ASP A 1 279 ? -7.371 -2.133 18.375 1.00 88.38 279 ASP A N 1
ATOM 2143 C CA . ASP A 1 279 ? -7.694 -1.259 19.501 1.00 88.38 279 ASP A CA 1
ATOM 2144 C C . ASP A 1 279 ? -7.157 0.169 19.270 1.00 88.38 279 ASP A C 1
ATOM 2146 O O . ASP A 1 279 ? -6.041 0.371 18.789 1.00 88.38 279 ASP A O 1
ATOM 2150 N N . GLY A 1 280 ? -7.928 1.192 19.641 1.00 88.81 280 GLY A N 1
ATOM 2151 C CA . GLY A 1 280 ? -7.504 2.597 19.549 1.00 88.81 280 GLY A CA 1
ATOM 2152 C C . GLY A 1 280 ? -6.383 2.959 20.534 1.00 88.81 280 GLY A C 1
ATOM 2153 O O . GLY A 1 280 ? -5.844 4.073 20.510 1.00 88.81 280 GLY A O 1
ATOM 2154 N N . VAL A 1 281 ? -6.044 2.024 21.420 1.00 88.12 281 VAL A N 1
ATOM 2155 C CA . VAL A 1 281 ? -5.187 2.219 22.580 1.00 88.12 281 VAL A CA 1
ATOM 2156 C C . VAL A 1 281 ? -4.101 1.150 22.653 1.00 88.12 281 VAL A C 1
ATOM 2158 O O . VAL A 1 281 ? -4.337 -0.029 22.424 1.00 88.12 281 VAL A O 1
ATOM 2161 N N . VAL A 1 282 ? -2.898 1.555 23.063 1.00 91.19 282 VAL A N 1
ATOM 2162 C CA . VAL A 1 282 ? -1.789 0.639 23.359 1.00 91.19 282 VAL A CA 1
ATOM 2163 C C . VAL A 1 282 ? -1.496 0.664 24.858 1.00 91.19 282 VAL A C 1
ATOM 2165 O O . VAL A 1 282 ? -1.034 1.667 25.403 1.00 91.19 282 VAL A O 1
ATOM 2168 N N . SER A 1 283 ? -1.729 -0.450 25.547 1.00 89.06 283 SER A N 1
ATOM 2169 C CA . SER A 1 283 ? -1.398 -0.558 26.973 1.00 89.06 283 SER A CA 1
ATOM 2170 C C . SER A 1 283 ? 0.115 -0.494 27.199 1.00 89.06 283 SER A C 1
ATOM 2172 O O . SER A 1 283 ? 0.881 -1.243 26.582 1.00 89.06 283 SER A O 1
ATOM 2174 N N . LEU A 1 284 ? 0.563 0.370 28.115 1.00 89.50 284 LEU A N 1
ATOM 2175 C CA . LEU A 1 284 ? 1.981 0.444 28.471 1.00 89.50 284 LEU A CA 1
ATOM 2176 C C . LEU A 1 284 ? 2.506 -0.899 28.978 1.00 89.50 284 LEU A C 1
ATOM 2178 O O . LEU A 1 284 ? 1.878 -1.576 29.790 1.00 89.50 284 LEU A O 1
ATOM 2182 N N . GLY A 1 285 ? 3.703 -1.255 28.520 1.00 87.44 285 GLY A N 1
ATOM 2183 C CA . GLY A 1 285 ? 4.364 -2.509 28.855 1.00 87.44 285 GLY A CA 1
ATOM 2184 C C . GLY A 1 285 ? 3.776 -3.740 28.162 1.00 87.44 285 GLY A C 1
ATOM 2185 O O . GLY A 1 285 ? 4.315 -4.827 28.372 1.00 87.44 285 GLY A O 1
ATOM 2186 N N . SER A 1 286 ? 2.730 -3.597 27.335 1.00 91.00 286 SER A N 1
ATOM 2187 C CA . SER A 1 286 ? 2.256 -4.711 26.515 1.00 91.00 286 SER A CA 1
ATOM 2188 C C . SER A 1 286 ? 3.364 -5.192 25.581 1.00 91.00 286 SER A C 1
ATOM 2190 O O . SER A 1 286 ? 4.137 -4.400 25.041 1.00 91.00 286 SER A O 1
ATOM 2192 N N . THR A 1 287 ? 3.436 -6.508 25.405 1.00 94.12 287 THR A N 1
ATOM 2193 C CA . THR A 1 287 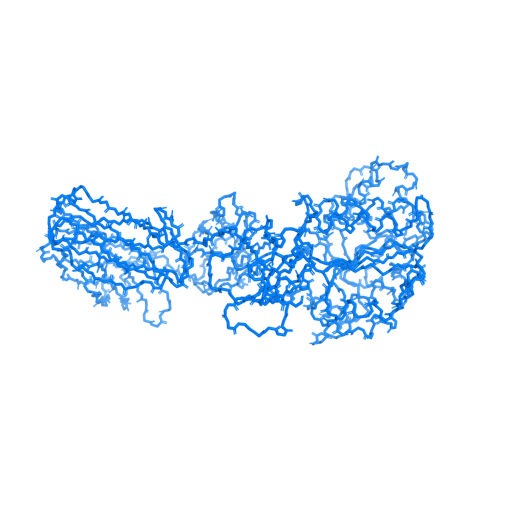? 4.392 -7.170 24.502 1.00 94.12 287 THR A CA 1
ATOM 2194 C C . THR A 1 287 ? 3.743 -7.611 23.196 1.00 94.12 287 THR A C 1
ATOM 2196 O O . THR A 1 287 ? 4.452 -8.010 22.278 1.00 94.12 287 THR A O 1
ATOM 2199 N N . VAL A 1 288 ? 2.416 -7.512 23.097 1.00 95.81 288 VAL A N 1
ATOM 2200 C CA . VAL A 1 288 ? 1.637 -7.889 21.919 1.00 95.81 288 VAL A CA 1
ATOM 2201 C C . VAL A 1 288 ? 0.529 -6.867 21.669 1.00 95.81 288 VAL A C 1
ATOM 2203 O O . VAL A 1 288 ? -0.025 -6.299 22.616 1.00 95.81 288 VAL A O 1
ATOM 2206 N N . PHE A 1 289 ? 0.224 -6.616 20.401 1.00 96.62 289 PHE A N 1
ATOM 2207 C CA . PHE A 1 289 ? -0.871 -5.761 19.961 1.00 96.62 289 PHE A CA 1
ATOM 2208 C C . PHE A 1 289 ? -1.615 -6.439 18.796 1.00 96.62 289 PHE A C 1
ATOM 2210 O O . PHE A 1 289 ? -1.071 -6.498 17.694 1.00 96.62 289 PHE A O 1
ATOM 2217 N N . PRO A 1 290 ? -2.812 -7.003 19.024 1.00 96.81 290 PRO A N 1
ATOM 2218 C CA . PRO A 1 290 ? -3.568 -7.681 17.973 1.00 96.81 290 PRO A CA 1
ATOM 2219 C C . PRO A 1 290 ? -4.087 -6.704 16.914 1.00 96.81 290 PRO A C 1
ATOM 2221 O O . PRO A 1 290 ? -4.589 -5.628 17.246 1.00 96.81 290 PRO A O 1
ATOM 2224 N N . VAL A 1 291 ? -3.985 -7.090 15.644 1.00 97.31 291 VAL A N 1
ATOM 2225 C CA . VAL A 1 291 ? -4.454 -6.320 14.488 1.00 97.31 291 VAL A CA 1
ATOM 2226 C C . VAL A 1 291 ? -5.089 -7.264 13.475 1.00 97.31 291 VAL A C 1
ATOM 2228 O O . VAL A 1 291 ? -4.441 -8.190 12.995 1.00 97.31 291 VAL A O 1
ATOM 2231 N N . GLU A 1 292 ? -6.330 -6.983 13.098 1.00 96.62 292 GLU A N 1
ATOM 2232 C CA . GLU A 1 292 ? -6.962 -7.547 11.908 1.00 96.62 292 GLU A CA 1
ATOM 2233 C C . GLU A 1 292 ? -6.714 -6.591 10.741 1.00 96.62 292 GLU A C 1
ATOM 2235 O O . GLU A 1 292 ? -7.120 -5.429 10.779 1.00 96.62 292 GLU A O 1
ATOM 2240 N N . THR A 1 293 ? -6.025 -7.050 9.703 1.00 93.44 293 THR A N 1
ATOM 2241 C CA . THR A 1 293 ? -5.802 -6.287 8.468 1.00 93.44 293 THR A CA 1
ATOM 2242 C C . THR A 1 293 ? -6.858 -6.591 7.406 1.00 93.44 293 THR A C 1
ATOM 2244 O O . THR A 1 293 ? -7.017 -5.818 6.461 1.00 93.44 293 THR A O 1
ATOM 2247 N N . GLY A 1 294 ? -7.524 -7.747 7.514 1.00 88.94 294 GLY A N 1
ATOM 2248 C CA . GLY A 1 294 ? -8.411 -8.289 6.481 1.00 88.94 294 GLY A CA 1
ATOM 2249 C C . GLY A 1 294 ? -7.689 -8.698 5.189 1.00 88.94 294 GLY A C 1
ATOM 2250 O O . GLY A 1 294 ? -8.341 -9.090 4.226 1.00 88.94 294 GLY A O 1
ATOM 2251 N N . VAL A 1 295 ? -6.352 -8.603 5.146 1.00 89.56 295 VAL A N 1
ATOM 2252 C CA . VAL A 1 295 ? -5.538 -8.864 3.953 1.00 89.56 295 VAL A CA 1
ATOM 2253 C C . VAL A 1 295 ? -4.305 -9.679 4.324 1.00 89.56 295 VAL A C 1
ATOM 2255 O O . VAL A 1 295 ? -3.457 -9.241 5.109 1.00 89.56 295 VAL A O 1
ATOM 2258 N N . ALA A 1 296 ? -4.183 -10.855 3.709 1.00 90.75 296 ALA A N 1
ATOM 2259 C CA . ALA A 1 296 ? -3.036 -11.728 3.896 1.00 90.75 296 ALA A CA 1
ATOM 2260 C C . ALA A 1 296 ? -1.733 -11.065 3.436 1.00 90.75 296 ALA A C 1
ATOM 2262 O O . ALA A 1 296 ? -1.682 -10.416 2.392 1.00 90.75 296 ALA A O 1
ATOM 2263 N N . GLY A 1 297 ? -0.662 -11.227 4.215 1.00 92.69 297 GLY A N 1
ATOM 2264 C CA . GLY A 1 297 ? 0.644 -10.660 3.877 1.00 92.69 297 GLY A CA 1
ATOM 2265 C C . GLY A 1 297 ? 0.755 -9.141 4.065 1.00 92.69 297 GLY A C 1
ATOM 2266 O O . GLY A 1 297 ? 1.821 -8.583 3.797 1.00 92.69 297 GLY A O 1
ATOM 2267 N N . ALA A 1 298 ? -0.293 -8.461 4.550 1.00 96.00 298 ALA A N 1
ATOM 2268 C CA . ALA A 1 298 ? -0.206 -7.050 4.911 1.00 96.00 298 ALA A CA 1
ATOM 2269 C C . ALA A 1 298 ? 0.808 -6.851 6.045 1.00 96.00 298 ALA A C 1
ATOM 2271 O O . ALA A 1 298 ? 0.841 -7.595 7.026 1.00 96.00 298 ALA A O 1
ATOM 2272 N N . LYS A 1 299 ? 1.652 -5.834 5.914 1.00 97.62 299 LYS A N 1
ATOM 2273 C CA . LYS A 1 299 ? 2.688 -5.494 6.881 1.00 97.62 299 LYS A CA 1
ATOM 2274 C C . LYS A 1 299 ? 2.169 -4.431 7.834 1.00 97.62 299 LYS A C 1
ATOM 2276 O O . LYS A 1 299 ? 1.699 -3.381 7.408 1.00 97.62 299 LYS A O 1
ATOM 2281 N N . VAL A 1 300 ? 2.316 -4.684 9.127 1.00 98.25 300 VAL A N 1
ATOM 2282 C CA . VAL A 1 300 ? 1.916 -3.765 10.191 1.00 98.25 300 VAL A CA 1
ATOM 2283 C C . VAL A 1 300 ? 3.158 -3.302 10.932 1.00 98.25 300 VAL A C 1
ATOM 2285 O O . VAL A 1 300 ? 4.026 -4.109 11.268 1.00 98.25 300 VAL A O 1
ATOM 2288 N N . ALA A 1 301 ? 3.251 -2.006 11.201 1.00 98.19 301 ALA A N 1
ATOM 2289 C CA . ALA A 1 301 ? 4.292 -1.441 12.047 1.00 98.19 301 ALA A CA 1
ATOM 2290 C C . ALA A 1 301 ? 3.692 -0.477 13.067 1.00 98.19 301 ALA A C 1
ATOM 2292 O O . ALA A 1 301 ? 2.811 0.316 12.741 1.00 98.19 301 ALA A O 1
ATOM 2293 N N . LEU A 1 302 ? 4.210 -0.530 14.291 1.00 98.25 302 LEU A N 1
ATOM 2294 C CA . LEU A 1 302 ? 3.849 0.373 15.377 1.00 98.25 302 LEU A CA 1
ATOM 2295 C C . LEU A 1 302 ? 5.104 1.127 15.824 1.00 98.25 302 LEU A C 1
ATOM 2297 O O . LEU A 1 302 ? 6.109 0.507 16.178 1.00 98.25 302 LEU A O 1
ATOM 2301 N N . TYR A 1 303 ? 5.076 2.458 15.816 1.00 97.19 303 TYR A N 1
ATOM 2302 C CA . TYR A 1 303 ? 6.229 3.289 16.174 1.00 97.19 303 TYR A CA 1
ATOM 2303 C C . TYR A 1 303 ? 5.820 4.612 16.824 1.00 97.19 303 TYR A C 1
ATOM 2305 O O . TYR A 1 303 ? 4.697 5.084 16.687 1.00 97.19 303 TYR A O 1
ATOM 2313 N N . SER A 1 304 ? 6.748 5.240 17.536 1.00 95.44 304 SER A N 1
ATOM 2314 C CA . SER A 1 304 ? 6.567 6.567 18.130 1.00 95.44 304 SER A CA 1
ATOM 2315 C C . SER A 1 304 ? 7.810 7.431 17.908 1.00 95.44 304 SER A C 1
ATOM 2317 O O . SER A 1 304 ? 8.746 7.045 17.206 1.00 95.44 304 SER A O 1
ATOM 2319 N N . SER A 1 305 ? 7.864 8.603 18.545 1.00 90.56 305 SER A N 1
ATOM 2320 C CA . SER A 1 305 ? 9.077 9.432 18.572 1.00 90.56 305 SER A CA 1
ATOM 2321 C C . SER A 1 305 ? 10.274 8.740 19.240 1.00 90.56 305 SER A C 1
ATOM 2323 O O . SER A 1 305 ? 11.412 9.149 19.011 1.00 90.56 305 SER A O 1
ATOM 2325 N N . ALA A 1 306 ? 10.038 7.691 20.038 1.00 89.00 306 ALA A N 1
ATOM 2326 C CA . ALA A 1 306 ? 11.085 6.870 20.640 1.00 89.00 306 ALA A CA 1
ATOM 2327 C C . ALA A 1 306 ? 11.675 5.827 19.671 1.00 89.00 306 ALA A C 1
ATOM 2329 O O . ALA A 1 306 ? 12.735 5.271 19.959 1.00 89.00 306 ALA A O 1
ATOM 2330 N N . GLY A 1 307 ? 11.021 5.576 18.532 1.00 93.12 307 GLY A N 1
ATOM 2331 C CA . GLY A 1 307 ? 11.433 4.594 17.529 1.00 93.12 307 GLY A CA 1
ATOM 2332 C C . GLY A 1 307 ? 10.372 3.527 17.250 1.00 93.12 307 GLY A C 1
ATOM 2333 O O . GLY A 1 307 ? 9.207 3.673 17.620 1.00 93.12 307 GLY A O 1
ATOM 2334 N N . LEU A 1 308 ? 10.790 2.460 16.562 1.00 96.88 308 LEU A N 1
ATOM 2335 C CA . LEU A 1 308 ? 9.949 1.317 16.197 1.00 96.88 308 LEU A CA 1
ATOM 2336 C C . LEU A 1 308 ? 9.700 0.409 17.413 1.00 96.88 308 LEU A C 1
ATOM 2338 O O . LEU A 1 308 ? 10.649 -0.055 18.052 1.00 96.88 308 LEU A O 1
ATOM 2342 N N . HIS A 1 309 ? 8.427 0.146 17.707 1.00 97.31 309 HIS A N 1
ATOM 2343 C CA . HIS A 1 309 ? 7.993 -0.739 18.790 1.00 97.31 309 HIS A CA 1
ATOM 2344 C C . HIS A 1 309 ? 7.835 -2.185 18.323 1.00 97.31 309 HIS A C 1
ATOM 2346 O O . HIS A 1 309 ? 8.254 -3.090 19.039 1.00 97.31 309 HIS A O 1
ATOM 2352 N N . GLY A 1 310 ? 7.294 -2.390 17.121 1.00 97.56 310 GLY A N 1
ATOM 2353 C CA . GLY A 1 310 ? 7.122 -3.708 16.517 1.00 97.56 310 GLY A CA 1
ATOM 2354 C C . GLY A 1 310 ? 6.828 -3.620 15.023 1.00 97.56 310 GLY A C 1
ATOM 2355 O O . GLY A 1 310 ? 6.313 -2.608 14.540 1.00 97.56 310 GLY A O 1
ATOM 2356 N N . VAL A 1 311 ? 7.166 -4.684 14.295 1.00 98.06 311 VAL A N 1
ATOM 2357 C CA . VAL A 1 311 ? 6.805 -4.880 12.886 1.00 98.06 311 VAL A CA 1
ATOM 2358 C C . VAL A 1 311 ? 6.447 -6.344 12.649 1.00 98.06 311 VAL A C 1
ATOM 2360 O O . VAL A 1 311 ? 7.135 -7.237 13.137 1.00 98.06 311 VAL A O 1
ATOM 2363 N N . GLY A 1 312 ? 5.383 -6.598 11.896 1.00 98.00 312 GLY A N 1
ATOM 2364 C CA . GLY A 1 312 ? 4.905 -7.946 11.607 1.00 98.00 312 GLY A CA 1
ATOM 2365 C C . GLY A 1 312 ? 4.173 -8.025 10.275 1.00 98.00 312 GLY A C 1
ATOM 2366 O O . GLY A 1 312 ? 3.923 -7.007 9.630 1.00 98.00 312 GLY A O 1
ATOM 2367 N N . VAL A 1 313 ? 3.869 -9.248 9.854 1.00 97.75 313 VAL A N 1
ATOM 2368 C CA . VAL A 1 313 ? 3.162 -9.549 8.606 1.00 97.75 313 VAL A CA 1
ATOM 2369 C C . VAL A 1 313 ? 1.956 -10.409 8.953 1.00 97.75 313 VAL A C 1
ATOM 2371 O O . VAL A 1 313 ? 2.121 -11.429 9.621 1.00 97.75 313 VAL A O 1
ATOM 2374 N N . ALA A 1 314 ? 0.773 -9.979 8.525 1.00 96.44 314 ALA A N 1
ATOM 2375 C CA . ALA A 1 314 ? -0.476 -10.685 8.752 1.00 96.44 314 ALA A CA 1
ATOM 2376 C C . ALA A 1 314 ? -0.473 -12.060 8.080 1.00 96.44 314 ALA A C 1
ATOM 2378 O O . ALA A 1 314 ? 0.087 -12.248 6.994 1.00 96.44 314 ALA A O 1
ATOM 2379 N N . ASP A 1 315 ? -1.097 -13.023 8.748 1.00 93.88 315 ASP A N 1
ATOM 2380 C CA . ASP A 1 315 ? -1.210 -14.395 8.277 1.00 93.88 315 ASP A CA 1
ATOM 2381 C C . ASP A 1 315 ? -2.198 -14.535 7.102 1.00 93.88 315 ASP A C 1
ATOM 2383 O O . ASP A 1 315 ? -2.707 -13.556 6.561 1.00 93.88 315 ASP A O 1
ATOM 2387 N N . ALA A 1 316 ? -2.473 -15.771 6.679 1.00 89.88 316 ALA A N 1
ATOM 2388 C CA . ALA A 1 316 ? -3.380 -16.042 5.563 1.00 89.88 316 ALA A CA 1
ATOM 2389 C C . ALA A 1 316 ? -4.841 -15.615 5.815 1.00 89.88 316 ALA A C 1
ATOM 2391 O O . ALA A 1 316 ? -5.597 -15.490 4.854 1.00 89.88 316 ALA A O 1
ATOM 2392 N N . ALA A 1 317 ? -5.244 -15.414 7.073 1.00 84.94 317 ALA A N 1
ATOM 2393 C CA . ALA A 1 317 ? -6.566 -14.916 7.440 1.00 84.94 317 ALA A CA 1
ATOM 2394 C C . ALA A 1 317 ? -6.605 -13.382 7.562 1.00 84.94 317 ALA A C 1
ATOM 2396 O O . ALA A 1 317 ? -7.679 -12.821 7.757 1.00 84.94 317 ALA A O 1
ATOM 2397 N N . GLY A 1 318 ? -5.463 -12.698 7.427 1.00 91.31 318 GLY A N 1
ATOM 2398 C CA . GLY A 1 318 ? -5.365 -11.261 7.665 1.00 91.31 318 GLY A CA 1
ATOM 2399 C C . GLY A 1 318 ? -5.289 -10.905 9.151 1.00 91.31 318 GLY A C 1
ATOM 2400 O O . GLY A 1 318 ? -5.561 -9.762 9.500 1.00 91.31 318 GLY A O 1
ATOM 2401 N N . HIS A 1 319 ? -4.908 -11.850 10.012 1.00 93.88 319 HIS A N 1
ATOM 2402 C CA . HIS A 1 319 ? -4.716 -11.621 11.440 1.00 93.88 319 HIS A CA 1
ATOM 2403 C C . HIS A 1 319 ? -3.226 -11.450 11.773 1.00 93.88 319 HIS A C 1
ATOM 2405 O O . HIS A 1 319 ? -2.355 -12.111 11.195 1.00 93.88 319 HIS A O 1
ATOM 2411 N N . LEU A 1 320 ? -2.916 -10.574 12.730 1.00 97.44 320 LEU A N 1
ATOM 2412 C CA . LEU A 1 320 ? -1.574 -10.398 13.271 1.00 97.44 320 LEU A CA 1
ATOM 2413 C C . LEU A 1 320 ? -1.590 -10.066 14.765 1.00 97.44 320 LEU A C 1
ATOM 2415 O O . LEU A 1 320 ? -1.941 -8.959 15.167 1.00 97.44 320 LEU A O 1
ATOM 2419 N N . ASP A 1 321 ? -1.027 -10.957 15.572 1.00 97.50 321 ASP A N 1
ATOM 2420 C CA . ASP A 1 321 ? -0.538 -10.619 16.908 1.00 97.50 321 ASP A CA 1
ATOM 2421 C C . ASP A 1 321 ? 0.819 -9.898 16.794 1.00 97.50 321 ASP A C 1
ATOM 2423 O O . ASP A 1 321 ? 1.883 -10.527 16.748 1.00 97.50 321 ASP A O 1
ATOM 2427 N N . LEU A 1 322 ? 0.808 -8.562 16.715 1.00 97.88 322 LEU A N 1
ATOM 2428 C CA . LEU A 1 322 ? 2.028 -7.773 16.534 1.00 97.88 322 LEU A CA 1
ATOM 2429 C C . LEU A 1 322 ? 2.890 -7.824 17.797 1.00 97.88 322 LEU A C 1
ATOM 2431 O O . LEU A 1 322 ? 2.553 -7.221 18.817 1.00 97.88 322 LEU A O 1
ATOM 2435 N N . MET A 1 323 ? 4.040 -8.486 17.711 1.00 97.88 323 MET A N 1
ATOM 2436 C CA . MET A 1 323 ? 5.015 -8.514 18.800 1.00 97.88 323 MET A CA 1
ATOM 2437 C C . MET A 1 323 ? 5.714 -7.158 18.932 1.00 97.88 323 MET A C 1
ATOM 2439 O O . MET A 1 323 ? 6.263 -6.617 17.969 1.00 97.88 323 MET A O 1
ATOM 2443 N N . LEU A 1 324 ? 5.694 -6.609 20.145 1.00 96.50 324 LEU A N 1
ATOM 2444 C CA . LEU A 1 324 ? 6.340 -5.349 20.491 1.00 96.50 324 LEU A CA 1
ATOM 2445 C C . LEU A 1 324 ? 7.707 -5.637 21.117 1.00 96.50 324 LEU A C 1
ATOM 2447 O O . LEU A 1 324 ? 7.843 -5.691 22.340 1.00 96.50 324 LEU A O 1
ATOM 2451 N N . ASP A 1 325 ? 8.724 -5.812 20.270 1.00 93.44 325 ASP A N 1
ATOM 2452 C CA . ASP A 1 325 ? 10.115 -6.053 20.687 1.00 93.44 325 ASP A CA 1
ATOM 2453 C C . ASP A 1 325 ? 10.648 -4.946 21.609 1.00 93.44 325 ASP A C 1
ATOM 2455 O O . ASP A 1 325 ? 11.445 -5.200 22.515 1.00 93.44 325 ASP A O 1
ATOM 2459 N N . ASN A 1 326 ? 10.168 -3.715 21.405 1.00 93.19 326 ASN A N 1
ATOM 2460 C CA . ASN A 1 326 ? 10.410 -2.578 22.284 1.00 93.19 326 ASN A CA 1
ATOM 2461 C C . ASN A 1 326 ? 9.066 -2.064 22.827 1.00 93.19 326 ASN A C 1
ATOM 2463 O O . ASN A 1 326 ? 8.498 -1.145 22.232 1.00 93.19 326 ASN A O 1
ATOM 2467 N N . PRO A 1 327 ? 8.542 -2.606 23.943 1.00 93.00 327 PRO A N 1
ATOM 2468 C CA . PRO A 1 327 ? 7.256 -2.190 24.497 1.00 93.00 327 PRO A CA 1
ATOM 2469 C C . PRO A 1 327 ? 7.153 -0.680 24.720 1.00 93.00 327 PRO A C 1
ATOM 2471 O O . PRO A 1 327 ? 8.121 -0.014 25.106 1.00 93.00 327 PRO A O 1
ATOM 2474 N N . VAL A 1 328 ? 5.954 -0.131 24.525 1.00 92.00 328 VAL A N 1
ATOM 2475 C CA . VAL A 1 328 ? 5.692 1.280 24.822 1.00 92.00 328 VAL A CA 1
ATOM 2476 C C . VAL A 1 328 ? 5.713 1.475 26.337 1.00 92.00 328 VAL A C 1
ATOM 2478 O O . VAL A 1 328 ? 5.033 0.766 27.072 1.00 92.00 328 VAL A O 1
ATOM 2481 N N . THR A 1 329 ? 6.507 2.424 26.829 1.00 88.88 329 THR A N 1
ATOM 2482 C CA . THR A 1 329 ? 6.716 2.639 28.278 1.00 88.88 329 THR A CA 1
ATOM 2483 C C . THR A 1 329 ? 6.356 4.042 28.751 1.00 88.88 329 THR A C 1
ATOM 2485 O O . THR A 1 329 ? 6.397 4.319 29.948 1.00 88.88 329 THR A O 1
ATOM 2488 N N . VAL A 1 330 ? 5.993 4.930 27.827 1.00 85.69 330 VAL A N 1
ATOM 2489 C CA . VAL A 1 330 ? 5.638 6.320 28.113 1.00 85.69 330 VAL A CA 1
ATOM 2490 C C . VAL A 1 330 ? 4.270 6.604 27.495 1.00 85.69 330 VAL A C 1
ATOM 2492 O O . VAL A 1 330 ? 4.085 6.277 26.322 1.00 85.69 330 VAL A O 1
ATOM 2495 N N . PRO A 1 331 ? 3.323 7.207 28.240 1.00 87.38 331 PRO A N 1
ATOM 2496 C CA . PRO A 1 331 ? 2.050 7.629 27.670 1.00 87.38 331 PRO A CA 1
ATOM 2497 C C . PRO A 1 331 ? 2.252 8.630 26.531 1.00 87.38 331 PRO A C 1
ATOM 2499 O O . PRO A 1 331 ? 3.097 9.525 26.629 1.00 87.38 331 PRO A O 1
ATOM 2502 N N . GLY A 1 332 ? 1.452 8.525 25.475 1.00 88.06 332 GLY A N 1
ATOM 2503 C CA . GLY A 1 332 ? 1.540 9.442 24.342 1.00 88.06 332 GLY A CA 1
ATOM 2504 C C . GLY A 1 332 ? 1.033 8.850 23.030 1.00 88.06 332 GLY A C 1
ATOM 2505 O O . GLY A 1 332 ? 0.645 7.685 22.988 1.00 88.06 332 GLY A O 1
ATOM 2506 N N . PRO A 1 333 ? 1.044 9.651 21.954 1.00 93.31 333 PRO A N 1
ATOM 2507 C CA . PRO A 1 333 ? 0.642 9.180 20.641 1.00 93.31 333 PRO A CA 1
ATOM 2508 C C . PRO A 1 333 ? 1.637 8.148 20.104 1.00 93.31 333 PRO A C 1
ATOM 2510 O O . PRO A 1 333 ? 2.857 8.326 20.191 1.00 93.31 333 PRO A O 1
ATOM 2513 N N . VAL A 1 334 ? 1.098 7.098 19.496 1.00 96.62 334 VAL A N 1
ATOM 2514 C CA . VAL A 1 334 ? 1.840 6.062 18.777 1.00 96.62 334 VAL A CA 1
ATOM 2515 C C . VAL A 1 334 ? 1.217 5.929 17.393 1.00 96.62 334 VAL A C 1
ATOM 2517 O O . VAL A 1 334 ? 0.001 5.990 17.246 1.00 96.62 334 VAL A O 1
ATOM 2520 N N . THR A 1 335 ? 2.033 5.790 16.358 1.00 97.94 335 THR A N 1
ATOM 2521 C CA . THR A 1 335 ? 1.562 5.616 14.987 1.00 97.94 335 THR A CA 1
ATOM 2522 C C . THR A 1 335 ? 1.536 4.138 14.629 1.00 97.94 335 THR A C 1
ATOM 2524 O O . THR A 1 335 ? 2.550 3.450 14.752 1.00 97.94 335 THR A O 1
ATOM 2527 N N . LEU A 1 336 ? 0.379 3.675 14.166 1.00 98.19 336 LEU A N 1
ATOM 2528 C CA . LEU A 1 336 ? 0.195 2.398 13.493 1.00 98.19 336 LEU A CA 1
ATOM 2529 C C . LEU A 1 336 ? 0.190 2.646 11.982 1.00 98.19 336 LEU A C 1
ATOM 2531 O O . LEU A 1 336 ? -0.474 3.567 11.505 1.00 98.19 336 LEU A O 1
ATOM 2535 N N . THR A 1 337 ? 0.913 1.825 11.230 1.00 97.94 337 THR A N 1
ATOM 2536 C CA . THR A 1 337 ? 0.846 1.811 9.766 1.00 97.94 337 THR A CA 1
ATOM 2537 C C . THR A 1 337 ? 0.567 0.414 9.258 1.00 97.94 337 THR A C 1
ATOM 2539 O O . THR A 1 337 ? 1.222 -0.527 9.711 1.00 97.94 337 THR A O 1
ATOM 2542 N N . ILE A 1 338 ? -0.337 0.301 8.288 1.00 97.88 338 ILE A N 1
ATOM 2543 C CA . ILE A 1 338 ? -0.660 -0.950 7.598 1.00 97.88 338 ILE A CA 1
ATOM 2544 C C . ILE A 1 338 ? -0.394 -0.735 6.106 1.00 97.88 338 ILE A C 1
ATOM 2546 O O . ILE A 1 338 ? -0.946 0.180 5.494 1.00 97.88 338 ILE A O 1
ATOM 2550 N N . THR A 1 339 ? 0.495 -1.546 5.533 1.00 97.31 339 THR A N 1
ATOM 2551 C CA . THR A 1 339 ? 0.902 -1.476 4.123 1.00 97.31 339 THR A CA 1
ATOM 2552 C C . THR A 1 339 ? 0.807 -2.844 3.459 1.00 97.31 339 THR A C 1
ATOM 2554 O O . THR A 1 339 ? 0.909 -3.880 4.111 1.00 97.31 339 THR A O 1
ATOM 2557 N N . GLY A 1 340 ? 0.622 -2.873 2.143 1.00 96.00 340 GLY A N 1
ATOM 2558 C CA . GLY A 1 340 ? 0.566 -4.120 1.388 1.00 96.00 340 GLY A CA 1
ATOM 2559 C C . GLY A 1 340 ? 0.424 -3.881 -0.107 1.00 96.00 340 GLY A C 1
ATOM 2560 O O . GLY A 1 340 ? 0.160 -2.759 -0.554 1.00 96.00 340 GLY A O 1
ATOM 2561 N N . TYR A 1 341 ? 0.623 -4.949 -0.873 1.00 96.75 341 TYR A N 1
ATOM 2562 C CA . TYR A 1 341 ? 0.597 -4.897 -2.327 1.00 96.75 341 TYR A CA 1
ATOM 2563 C C . TYR A 1 341 ? -0.803 -4.524 -2.813 1.00 96.75 341 TYR A C 1
ATOM 2565 O O . TYR A 1 341 ? -1.789 -5.114 -2.382 1.00 96.75 341 TYR A O 1
ATOM 2573 N N . ASN A 1 342 ? -0.885 -3.489 -3.655 1.00 96.12 342 ASN A N 1
ATOM 2574 C CA . ASN A 1 342 ? -2.147 -2.904 -4.115 1.00 96.12 342 ASN A CA 1
ATOM 2575 C C . ASN A 1 342 ? -3.113 -2.485 -2.974 1.00 96.12 342 ASN A C 1
ATOM 2577 O O . ASN A 1 342 ? -4.324 -2.446 -3.168 1.00 96.12 342 ASN A O 1
ATOM 2581 N N . LEU A 1 343 ? -2.596 -2.097 -1.797 1.00 95.25 343 LEU A N 1
ATOM 2582 C CA . LEU A 1 343 ? -3.394 -1.501 -0.711 1.00 95.25 343 LEU A CA 1
ATOM 2583 C C . LEU A 1 343 ? -3.171 0.004 -0.593 1.00 95.25 343 LEU A C 1
ATOM 2585 O O . LEU A 1 343 ? -2.047 0.490 -0.771 1.00 95.25 343 LEU A O 1
ATOM 2589 N N . LEU A 1 344 ? -4.217 0.749 -0.242 1.00 95.88 344 LEU A N 1
ATOM 2590 C CA . LEU A 1 344 ? -4.054 2.085 0.319 1.00 95.88 344 LEU A CA 1
ATOM 2591 C C . LEU A 1 344 ? -3.326 1.955 1.659 1.00 95.88 344 LEU A C 1
ATOM 2593 O O . LEU A 1 344 ? -3.692 1.135 2.498 1.00 95.88 344 LEU A O 1
ATOM 2597 N N . THR A 1 345 ? -2.282 2.759 1.848 1.00 96.62 345 THR A N 1
ATOM 2598 C CA . THR A 1 345 ? -1.536 2.764 3.106 1.00 96.62 345 THR A CA 1
ATOM 2599 C C . THR A 1 345 ? -2.387 3.391 4.197 1.00 96.62 345 THR A C 1
ATOM 2601 O O . THR A 1 345 ? -2.771 4.558 4.106 1.00 96.62 345 THR A O 1
ATOM 2604 N N . GLU A 1 346 ? -2.646 2.628 5.251 1.00 95.88 346 GLU A N 1
ATOM 2605 C CA . GLU A 1 346 ? -3.327 3.136 6.430 1.00 95.88 346 GLU A CA 1
ATOM 2606 C C . GLU A 1 346 ? -2.309 3.711 7.412 1.00 95.88 346 GLU A C 1
ATOM 2608 O O . GLU A 1 346 ? -1.275 3.099 7.688 1.00 95.88 346 GLU A O 1
ATOM 2613 N N . VAL A 1 347 ? -2.605 4.898 7.943 1.00 96.00 347 VAL A N 1
ATOM 2614 C CA . VAL A 1 347 ? -1.818 5.547 8.993 1.00 96.00 347 VAL A CA 1
ATOM 2615 C C . VAL A 1 347 ? -2.774 6.006 10.084 1.00 96.00 347 VAL A C 1
ATOM 2617 O O . VAL A 1 347 ? -3.532 6.956 9.889 1.00 96.00 347 VAL A O 1
ATOM 2620 N N . ALA A 1 348 ? -2.709 5.361 11.243 1.00 95.31 348 ALA A N 1
ATOM 2621 C CA . ALA A 1 348 ? -3.540 5.680 12.393 1.00 95.31 348 ALA A CA 1
ATOM 2622 C C . ALA A 1 348 ? -2.694 6.186 13.560 1.00 95.31 348 ALA A C 1
ATOM 2624 O O . ALA A 1 348 ? -1.567 5.744 13.787 1.00 95.31 348 ALA A O 1
ATOM 2625 N N . THR A 1 349 ? -3.238 7.143 14.310 1.00 95.94 349 THR A N 1
ATOM 2626 C CA . THR A 1 349 ? -2.655 7.571 15.586 1.00 95.94 349 THR A CA 1
ATOM 2627 C C . THR A 1 349 ? -3.434 6.915 16.711 1.00 95.94 349 THR A C 1
ATOM 2629 O O . THR A 1 349 ? -4.601 7.235 16.916 1.00 95.94 349 THR A O 1
ATOM 2632 N N . LEU A 1 350 ? -2.771 6.016 17.427 1.00 94.38 350 LEU A N 1
ATOM 2633 C CA . LEU A 1 350 ? -3.267 5.364 18.631 1.00 94.38 350 LEU A CA 1
ATOM 2634 C C . LEU A 1 350 ? -2.757 6.104 19.865 1.00 94.38 350 LEU A C 1
ATOM 2636 O O . LEU A 1 350 ? -1.761 6.836 19.806 1.00 94.38 350 LEU A O 1
ATOM 2640 N N . GLN A 1 351 ? -3.398 5.867 21.004 1.00 89.69 351 GLN A N 1
ATOM 2641 C CA . GLN A 1 351 ? -2.950 6.423 22.273 1.00 89.69 351 GLN A CA 1
ATOM 2642 C C . GLN A 1 351 ? -2.329 5.344 23.161 1.00 89.69 351 GLN A C 1
ATOM 2644 O O . GLN A 1 351 ? -2.991 4.394 23.563 1.00 89.69 351 GLN A O 1
ATOM 2649 N N . ALA A 1 352 ? -1.067 5.521 23.548 1.00 90.50 352 ALA A N 1
ATOM 2650 C CA . ALA A 1 352 ? -0.482 4.714 24.604 1.00 90.50 352 ALA A CA 1
ATOM 2651 C C . ALA A 1 352 ? -0.927 5.225 25.978 1.00 90.50 352 ALA A C 1
ATOM 2653 O O . ALA A 1 352 ? -0.709 6.403 26.301 1.00 90.50 352 ALA A O 1
ATOM 2654 N N . ILE A 1 353 ? -1.523 4.346 26.786 1.00 84.75 353 ILE A N 1
ATOM 2655 C CA . ILE A 1 353 ? -2.040 4.683 28.119 1.00 84.75 353 ILE A CA 1
ATOM 2656 C C . ILE A 1 353 ? -1.557 3.704 29.176 1.00 84.75 353 ILE A C 1
ATOM 2658 O O . ILE A 1 353 ? -1.261 2.538 28.904 1.00 84.75 353 ILE A O 1
ATOM 2662 N N . VAL A 1 354 ? -1.505 4.197 30.411 1.00 80.12 354 VAL A N 1
ATOM 2663 C CA . VAL A 1 354 ? -1.283 3.339 31.571 1.00 80.12 354 VAL A CA 1
ATOM 2664 C C . VAL A 1 354 ? -2.464 2.365 31.663 1.00 80.12 354 VAL A C 1
ATOM 2666 O O . VAL A 1 354 ? -3.605 2.830 31.668 1.00 80.12 354 VAL A O 1
ATOM 2669 N N . PRO A 1 355 ? -2.225 1.043 31.709 1.00 75.12 355 PRO A N 1
ATOM 2670 C CA . PRO A 1 355 ? -3.309 0.079 31.842 1.00 75.12 355 PRO A CA 1
ATOM 2671 C C . PRO A 1 355 ? -4.065 0.343 33.145 1.00 75.12 355 PRO A C 1
ATOM 2673 O O . PRO A 1 355 ? -3.437 0.543 34.178 1.00 75.12 355 PRO A O 1
ATOM 2676 N N . VAL A 1 356 ? -5.396 0.342 33.112 1.00 76.88 356 VAL A N 1
ATOM 2677 C CA . VAL A 1 356 ? -6.232 0.485 34.311 1.00 76.88 356 VAL A CA 1
ATOM 2678 C C . VAL A 1 356 ? -6.710 -0.890 34.768 1.00 76.88 356 VAL A C 1
ATOM 2680 O O . VAL A 1 356 ? -7.036 -1.746 33.951 1.00 76.88 356 VAL A O 1
ATOM 2683 N N . VAL A 1 357 ? -6.740 -1.129 36.077 1.00 83.00 357 VAL A N 1
ATOM 2684 C CA . VAL A 1 357 ? -7.392 -2.315 36.643 1.00 83.00 357 VAL A CA 1
ATOM 2685 C C . VAL A 1 357 ? -8.861 -1.984 36.860 1.00 83.00 357 VAL A C 1
ATOM 2687 O O . VAL A 1 357 ? -9.169 -1.020 37.562 1.00 83.00 357 VAL A O 1
ATOM 2690 N N . VAL A 1 358 ? -9.744 -2.793 36.281 1.00 88.19 358 VAL A N 1
ATOM 2691 C CA . VAL A 1 358 ? -11.199 -2.650 36.384 1.00 88.19 358 VAL A CA 1
ATOM 2692 C C . VAL A 1 358 ? -11.748 -3.788 37.245 1.00 88.19 358 VAL A C 1
ATOM 2694 O O . VAL A 1 358 ? -11.469 -4.955 36.983 1.00 88.19 358 VAL A O 1
ATOM 2697 N N . ASP A 1 359 ? -12.520 -3.459 38.279 1.00 91.25 359 ASP A N 1
ATOM 2698 C CA . ASP A 1 359 ? -13.294 -4.423 39.074 1.00 91.25 359 ASP A CA 1
ATOM 2699 C C . ASP A 1 359 ? -14.778 -4.053 39.005 1.00 91.25 359 ASP A C 1
ATOM 2701 O O . ASP A 1 359 ? -15.158 -2.937 39.360 1.00 91.25 359 ASP A O 1
ATOM 2705 N N . ILE A 1 360 ? -15.619 -4.979 38.538 1.00 94.19 360 ILE A N 1
ATOM 2706 C CA . ILE A 1 360 ? -17.069 -4.782 38.414 1.00 94.19 360 ILE A CA 1
ATOM 2707 C C . ILE A 1 360 ? -17.770 -5.682 39.430 1.00 94.19 360 ILE A C 1
ATOM 2709 O O . ILE A 1 360 ? -17.674 -6.910 39.372 1.00 94.19 360 ILE A O 1
ATOM 2713 N N . GLN A 1 361 ? -18.505 -5.074 40.364 1.00 94.88 361 GLN A N 1
ATOM 2714 C CA . GLN A 1 361 ? -19.214 -5.785 41.426 1.00 94.88 361 GLN A CA 1
ATOM 2715 C C . GLN A 1 361 ? -20.716 -5.475 41.432 1.00 94.88 361 GLN A C 1
ATOM 2717 O O . GLN A 1 361 ? -21.089 -4.311 41.568 1.00 94.88 361 GLN A O 1
ATOM 2722 N N . PRO A 1 362 ? -21.594 -6.495 41.398 1.00 95.31 362 PRO A N 1
ATOM 2723 C CA . PRO A 1 362 ? -21.284 -7.918 41.223 1.00 95.31 362 PRO A CA 1
ATOM 2724 C C . PRO A 1 362 ? -20.803 -8.232 39.793 1.00 95.31 362 PRO A C 1
ATOM 2726 O O . PRO A 1 362 ? -21.160 -7.531 38.855 1.00 95.31 362 PRO A O 1
ATOM 2729 N N . ALA A 1 363 ? -20.057 -9.330 39.621 1.00 92.81 363 ALA A N 1
ATOM 2730 C CA . ALA A 1 363 ? -19.528 -9.759 38.316 1.00 92.81 363 ALA A CA 1
ATOM 2731 C C . ALA A 1 363 ? -20.606 -10.213 37.306 1.00 92.81 363 ALA A C 1
ATOM 2733 O O . ALA A 1 363 ? -20.293 -10.550 36.172 1.00 92.81 363 ALA A O 1
ATOM 2734 N N . SER A 1 364 ? -21.867 -10.288 37.733 1.00 94.94 364 SER A N 1
ATOM 2735 C CA . SER A 1 364 ? -23.035 -10.532 36.885 1.00 94.94 364 SER A CA 1
ATOM 2736 C C . SER A 1 364 ? -24.285 -10.030 37.601 1.00 94.94 364 SER A C 1
ATOM 2738 O O . SER A 1 364 ? -24.306 -9.985 38.837 1.00 94.94 364 SER A O 1
ATOM 2740 N N . ILE A 1 365 ? -25.324 -9.680 36.847 1.00 95.69 365 ILE A N 1
ATOM 2741 C CA . ILE A 1 365 ? -26.591 -9.170 37.389 1.00 95.69 365 ILE A CA 1
ATOM 2742 C C . ILE A 1 365 ? -27.789 -10.001 36.896 1.00 95.69 365 ILE A C 1
ATOM 2744 O O . ILE A 1 365 ? -27.735 -10.529 35.789 1.00 95.69 365 ILE A O 1
ATOM 2748 N N . PRO A 1 366 ? -28.855 -10.186 37.693 1.00 95.94 366 PRO A N 1
ATOM 2749 C CA . PRO A 1 366 ? -30.052 -10.905 37.258 1.00 95.94 366 PRO A CA 1
ATOM 2750 C C . PRO A 1 366 ? -30.943 -10.082 36.311 1.00 95.94 366 PRO A C 1
ATOM 2752 O O . PRO A 1 366 ? -31.100 -8.873 36.484 1.00 95.94 366 PRO A O 1
ATOM 2755 N N . VAL A 1 367 ? -31.569 -10.749 35.335 1.00 95.62 367 VAL A N 1
ATOM 2756 C CA . VAL A 1 367 ? -32.548 -10.133 34.423 1.00 95.62 367 VAL A CA 1
ATOM 2757 C C . VAL A 1 367 ? -33.783 -9.624 35.179 1.00 95.62 367 VAL A C 1
ATOM 2759 O O . VAL A 1 367 ? -34.311 -10.295 36.066 1.00 95.62 367 VAL A O 1
ATOM 2762 N N . GLY A 1 368 ? -34.262 -8.431 34.830 1.00 92.62 368 GLY A N 1
ATOM 2763 C CA . GLY A 1 368 ? -35.470 -7.811 35.381 1.00 92.62 368 GLY A CA 1
ATOM 2764 C C . GLY A 1 368 ? -35.357 -7.318 36.829 1.00 92.62 368 GLY A C 1
ATOM 2765 O O . GLY A 1 368 ? -36.336 -6.806 37.376 1.00 92.62 368 GLY A O 1
ATOM 2766 N N . GLU A 1 369 ? -34.190 -7.443 37.463 1.00 94.06 369 GLU A N 1
ATOM 2767 C CA . GLU A 1 369 ? -33.960 -7.040 38.850 1.00 94.06 369 GLU A CA 1
ATOM 2768 C C . GLU A 1 369 ? -33.053 -5.810 38.935 1.00 94.06 369 GLU A C 1
ATOM 2770 O O . GLU A 1 369 ? -31.939 -5.789 38.412 1.00 94.06 369 GLU A O 1
ATOM 2775 N N . ASN A 1 370 ? -33.510 -4.787 39.662 1.00 94.94 370 ASN A N 1
ATOM 2776 C CA . ASN A 1 370 ? -32.708 -3.592 39.895 1.00 94.94 370 ASN A CA 1
ATOM 2777 C C . ASN A 1 370 ? -31.530 -3.899 40.827 1.00 94.94 370 ASN A C 1
ATOM 2779 O O . ASN A 1 370 ? -31.709 -4.071 42.038 1.00 94.94 370 ASN A O 1
ATOM 2783 N N . THR A 1 371 ? -30.328 -3.930 40.262 1.00 96.06 371 THR A N 1
ATOM 2784 C CA . THR A 1 371 ? -29.104 -4.347 40.943 1.00 96.06 371 THR A CA 1
ATOM 2785 C C . THR A 1 371 ? -28.116 -3.194 41.022 1.00 96.06 371 THR A C 1
ATOM 2787 O O . THR A 1 371 ? -27.846 -2.509 40.036 1.00 96.06 371 THR A O 1
ATOM 2790 N N . LYS A 1 372 ? -27.549 -2.975 42.213 1.00 96.62 372 LYS A N 1
ATOM 2791 C CA . LYS A 1 372 ? -26.461 -2.012 42.392 1.00 96.62 372 LYS A CA 1
ATOM 2792 C C . LYS A 1 372 ? -25.181 -2.591 41.787 1.00 96.62 372 LYS A C 1
ATOM 2794 O O . LYS A 1 372 ? -24.722 -3.630 42.255 1.00 96.62 372 LYS A O 1
ATOM 2799 N N . VAL A 1 373 ? -24.601 -1.887 40.821 1.00 96.25 373 VAL A N 1
ATOM 2800 C CA . VAL A 1 373 ? -23.311 -2.217 40.202 1.00 96.25 373 VAL A CA 1
ATOM 2801 C C . VAL A 1 373 ? -22.299 -1.146 40.593 1.00 96.25 373 VAL A C 1
ATOM 2803 O O . VAL A 1 373 ? -22.560 0.042 40.419 1.00 96.25 373 VAL A O 1
ATOM 2806 N N . THR A 1 374 ? -21.158 -1.550 41.135 1.00 95.44 374 THR A N 1
ATOM 2807 C CA . THR A 1 374 ? -20.007 -0.679 41.379 1.00 95.44 374 THR A CA 1
ATOM 2808 C C . THR A 1 374 ? -18.899 -1.070 40.412 1.00 95.44 374 THR A C 1
ATOM 2810 O O . THR A 1 374 ? -18.493 -2.229 40.389 1.00 95.44 374 THR A O 1
ATOM 2813 N N . VAL A 1 375 ? -18.412 -0.105 39.639 1.00 94.56 375 VAL A N 1
ATOM 2814 C CA . VAL A 1 375 ? -17.228 -0.232 38.787 1.00 94.56 375 VAL A CA 1
ATOM 2815 C C . VAL A 1 375 ? -16.095 0.529 39.462 1.00 94.56 375 VAL A C 1
ATOM 2817 O O . VAL A 1 375 ? -16.208 1.736 39.667 1.00 94.56 375 VAL A O 1
ATOM 2820 N N . THR A 1 376 ? -15.023 -0.165 39.820 1.00 91.81 376 THR A N 1
ATOM 2821 C CA . THR A 1 376 ? -13.858 0.411 40.495 1.00 91.81 376 THR A CA 1
ATOM 2822 C C . THR A 1 376 ? -12.667 0.415 39.551 1.00 91.81 376 THR A C 1
ATOM 2824 O O . THR A 1 376 ? -12.282 -0.632 39.033 1.00 91.81 376 THR A O 1
ATOM 2827 N N . LEU A 1 377 ? -12.067 1.587 39.357 1.00 89.50 377 LEU A N 1
ATOM 2828 C CA . LEU A 1 377 ? -10.880 1.785 38.532 1.00 89.50 377 LEU A CA 1
ATOM 2829 C C . LEU A 1 377 ? -9.664 2.055 39.407 1.00 89.50 377 LEU A C 1
ATOM 2831 O O . LEU A 1 377 ? -9.698 2.961 40.239 1.00 89.50 377 LEU A O 1
ATOM 2835 N N . ALA A 1 378 ? -8.578 1.317 39.193 1.00 84.31 378 ALA A N 1
ATOM 2836 C CA . ALA A 1 378 ? -7.327 1.513 39.917 1.00 84.31 378 ALA A CA 1
ATOM 2837 C C . ALA A 1 378 ? -6.117 1.590 38.980 1.00 84.31 378 ALA A C 1
ATOM 2839 O O . ALA A 1 378 ? -5.999 0.816 38.033 1.00 84.31 378 ALA A O 1
ATOM 2840 N N . ASP A 1 379 ? -5.185 2.490 39.295 1.00 74.38 379 ASP A N 1
ATOM 2841 C CA . ASP A 1 379 ? -3.922 2.667 38.573 1.00 74.38 379 ASP A CA 1
ATOM 2842 C C . ASP A 1 379 ? -2.820 1.711 39.109 1.00 74.38 379 ASP A C 1
ATOM 2844 O O . ASP A 1 379 ? -2.390 1.847 40.269 1.00 74.38 379 ASP A O 1
ATOM 2848 N N . PRO A 1 380 ? -2.337 0.737 38.311 1.00 60.41 380 PRO A N 1
ATOM 2849 C CA . PRO A 1 380 ? -1.277 -0.198 38.670 1.00 60.41 380 PRO A CA 1
ATOM 2850 C C . PRO A 1 380 ? 0.102 0.428 38.396 1.00 60.41 380 PRO A C 1
ATOM 2852 O O . PRO A 1 380 ? 0.831 0.035 37.486 1.00 60.41 380 PRO A O 1
ATOM 2855 N N . PRO A 1 381 ? 0.503 1.410 39.215 1.00 58.66 381 PRO A N 1
ATOM 2856 C CA . PRO A 1 381 ? 1.543 1.102 40.203 1.00 58.66 381 PRO A CA 1
ATOM 2857 C C . PRO A 1 381 ? 1.191 1.535 41.632 1.00 58.66 381 PRO A C 1
ATOM 2859 O O . PRO A 1 381 ? 1.923 1.211 42.570 1.00 58.66 381 PRO A O 1
ATOM 2862 N N . SER A 1 382 ? 0.110 2.296 41.816 1.00 60.97 382 SER A N 1
ATOM 2863 C CA . SER A 1 382 ? -0.202 2.978 43.077 1.00 60.97 382 SER A CA 1
ATOM 2864 C C . SER A 1 382 ? -1.393 2.384 43.832 1.00 60.97 382 SER A C 1
ATOM 2866 O O . SER A 1 382 ? -1.555 2.690 45.016 1.00 60.97 382 SER A O 1
ATOM 2868 N N . ALA A 1 383 ? -2.204 1.549 43.165 1.00 61.94 383 ALA A N 1
ATOM 2869 C CA . ALA A 1 383 ? -3.496 1.050 43.646 1.00 61.94 383 ALA A CA 1
ATOM 2870 C C . ALA A 1 383 ? -4.434 2.176 44.125 1.00 61.94 383 ALA A C 1
ATOM 2872 O O . ALA A 1 383 ? -5.323 1.952 44.946 1.00 61.94 383 ALA A O 1
ATOM 2873 N N . ARG A 1 384 ? -4.202 3.408 43.655 1.00 68.06 384 ARG A N 1
ATOM 2874 C CA . ARG A 1 384 ? -5.092 4.538 43.900 1.00 68.06 384 ARG A CA 1
ATOM 2875 C C . ARG A 1 384 ? -6.233 4.485 42.900 1.00 68.06 384 ARG A C 1
ATOM 2877 O O . ARG A 1 384 ? -6.015 4.126 41.745 1.00 68.06 384 ARG A O 1
ATOM 2884 N N . GLY A 1 385 ? -7.412 4.878 43.368 1.00 75.31 385 GLY A N 1
ATOM 2885 C CA . GLY A 1 385 ? -8.577 5.050 42.521 1.00 75.31 385 GLY A CA 1
ATOM 2886 C C . GLY A 1 385 ? -8.309 6.042 41.394 1.00 75.31 385 GLY A C 1
ATOM 2887 O O . GLY A 1 385 ? -7.758 7.121 41.640 1.00 75.31 385 GLY A O 1
ATOM 2888 N N . THR A 1 386 ? -8.690 5.687 40.170 1.00 80.44 386 THR A N 1
ATOM 2889 C CA . THR A 1 386 ? -8.614 6.590 39.017 1.00 80.44 386 THR A CA 1
ATOM 2890 C C . THR A 1 386 ? -9.832 7.507 39.047 1.00 80.44 386 THR A C 1
ATOM 2892 O O . THR A 1 386 ? -10.946 7.071 38.767 1.00 80.44 386 THR A O 1
ATOM 2895 N N . VAL A 1 387 ? -9.633 8.767 39.438 1.00 84.94 387 VAL A N 1
ATOM 2896 C CA . VAL A 1 387 ? -10.707 9.751 39.671 1.00 84.94 387 VAL A CA 1
ATOM 2897 C C . VAL A 1 387 ? -11.085 10.473 38.379 1.00 84.94 387 VAL A C 1
ATOM 2899 O O . VAL A 1 387 ? -10.205 10.858 37.612 1.00 84.94 387 VAL A O 1
ATOM 2902 N N . GLY A 1 388 ? -12.374 10.758 38.184 1.00 85.19 388 GLY A N 1
ATOM 2903 C CA . GLY A 1 388 ? -12.845 11.623 37.098 1.00 85.19 388 GLY A CA 1
ATOM 2904 C C . GLY A 1 388 ? -13.097 10.918 35.765 1.00 85.19 388 GLY A C 1
ATOM 2905 O O . GLY A 1 388 ? -13.414 11.594 34.791 1.00 85.19 388 GLY A O 1
ATOM 2906 N N . VAL A 1 389 ? -13.000 9.589 35.710 1.00 88.56 389 VAL A N 1
ATOM 2907 C CA . VAL A 1 389 ? -13.320 8.792 34.519 1.00 88.56 389 VAL A CA 1
ATOM 2908 C C . VAL A 1 389 ? -14.833 8.649 34.416 1.00 88.56 389 VAL A C 1
ATOM 2910 O O . VAL A 1 389 ? -15.490 8.262 35.381 1.00 88.56 389 VAL A O 1
ATOM 2913 N N . THR A 1 390 ? -15.396 8.953 33.251 1.00 92.75 390 THR A N 1
ATOM 2914 C CA . THR A 1 390 ? -16.805 8.686 32.952 1.00 92.75 390 THR A CA 1
ATOM 2915 C C . THR A 1 390 ? -16.945 7.225 32.560 1.00 92.75 390 THR A C 1
ATOM 2917 O O . THR A 1 390 ? -16.493 6.822 31.493 1.00 92.75 390 THR A O 1
ATOM 2920 N N . VAL A 1 391 ? -17.562 6.434 33.429 1.00 94.00 391 VAL A N 1
ATOM 2921 C CA . VAL A 1 391 ? -17.940 5.050 33.146 1.00 94.00 391 VAL A CA 1
ATOM 2922 C C . VAL A 1 391 ? -19.339 5.047 32.545 1.00 94.00 391 VAL A C 1
ATOM 2924 O O . VAL A 1 391 ? -20.217 5.741 33.061 1.00 94.00 391 VAL A O 1
ATOM 2927 N N . THR A 1 392 ? -19.550 4.280 31.481 1.00 95.00 392 THR A N 1
ATOM 2928 C CA . THR A 1 392 ? -20.855 4.088 30.842 1.00 95.00 392 THR A CA 1
ATOM 2929 C C . THR A 1 392 ? -21.205 2.605 30.807 1.00 95.00 392 THR A C 1
ATOM 2931 O O . THR A 1 392 ? -20.349 1.787 30.490 1.00 95.00 392 THR A O 1
ATOM 2934 N N . ILE A 1 393 ? -22.447 2.266 31.156 1.00 95.56 393 ILE A N 1
ATOM 2935 C CA . ILE A 1 393 ? -23.025 0.928 30.975 1.00 95.56 393 ILE A CA 1
ATOM 2936 C C . ILE A 1 393 ? -24.127 1.042 29.924 1.00 95.56 393 ILE A C 1
ATOM 2938 O O . ILE A 1 393 ? -25.030 1.863 30.095 1.00 95.56 393 ILE A O 1
ATOM 2942 N N . ASP A 1 394 ? -24.047 0.234 28.870 1.00 93.69 394 ASP A N 1
ATOM 2943 C CA . ASP A 1 394 ? -24.971 0.256 27.730 1.00 93.69 394 ASP A CA 1
ATOM 2944 C C . ASP A 1 394 ? -25.339 -1.164 27.270 1.00 93.69 394 ASP A C 1
ATOM 2946 O O . ASP A 1 394 ? -24.558 -2.110 27.433 1.00 93.69 394 ASP A O 1
ATOM 2950 N N . GLY A 1 395 ? -26.537 -1.317 26.711 1.00 91.12 395 GLY A N 1
ATOM 2951 C CA . GLY A 1 395 ? -27.044 -2.578 26.167 1.00 91.12 395 GLY A CA 1
ATOM 2952 C C . GLY A 1 395 ? -28.428 -2.426 25.539 1.00 91.12 395 GLY A C 1
ATOM 2953 O O . GLY A 1 395 ? -29.040 -1.363 25.588 1.00 91.12 395 GLY A O 1
ATOM 2954 N N . PHE A 1 396 ? -28.968 -3.501 24.969 1.00 87.44 396 PHE A N 1
ATOM 2955 C CA . PHE A 1 396 ? -30.280 -3.487 24.314 1.00 87.44 396 PHE A CA 1
ATOM 2956 C C . PHE A 1 396 ? -31.422 -3.117 25.269 1.00 87.44 396 PHE A C 1
ATOM 2958 O O . PHE A 1 396 ? -32.378 -2.459 24.861 1.00 87.44 396 PHE A O 1
ATOM 2965 N N . GLY A 1 397 ? -31.354 -3.573 26.523 1.00 81.81 397 GLY A N 1
ATOM 2966 C CA . GLY A 1 397 ? -32.379 -3.345 27.548 1.00 81.81 397 GLY A CA 1
ATOM 2967 C C . GLY A 1 397 ? -32.023 -2.269 28.571 1.00 81.81 397 GLY A C 1
ATOM 2968 O O . GLY A 1 397 ? -32.741 -2.112 29.559 1.00 81.81 397 GLY A O 1
ATOM 2969 N N . VAL A 1 398 ? -30.895 -1.580 28.390 1.00 86.75 398 VAL A N 1
ATOM 2970 C CA . VAL A 1 398 ? -30.372 -0.574 29.317 1.00 86.75 398 VAL A CA 1
ATOM 2971 C C . VAL A 1 398 ? -29.921 0.625 28.499 1.00 86.75 398 VAL A C 1
ATOM 2973 O O . VAL A 1 398 ? -28.851 0.586 27.905 1.00 86.75 398 VAL A O 1
ATOM 2976 N N . ASP A 1 399 ? -30.722 1.695 28.509 1.00 83.31 399 ASP A N 1
ATOM 2977 C CA . ASP A 1 399 ? -30.297 2.981 27.951 1.00 83.31 399 ASP A CA 1
ATOM 2978 C C . ASP A 1 399 ? -28.951 3.384 28.566 1.00 83.31 399 ASP A C 1
ATOM 2980 O O . ASP A 1 399 ? -28.817 3.344 29.794 1.00 83.31 399 ASP A O 1
ATOM 2984 N N . ALA A 1 400 ? -28.000 3.822 27.736 1.00 86.69 400 ALA A N 1
ATOM 2985 C CA . ALA A 1 400 ? -26.672 4.253 28.163 1.00 86.69 400 ALA A CA 1
ATOM 2986 C C . ALA A 1 400 ? -26.705 5.093 29.457 1.00 86.69 400 ALA A C 1
ATOM 2988 O O . ALA A 1 400 ? -27.156 6.245 29.489 1.00 86.69 400 ALA A O 1
ATOM 2989 N N . MET A 1 401 ? -26.204 4.504 30.544 1.00 92.62 401 MET A N 1
ATOM 2990 C CA . MET A 1 401 ? -26.112 5.133 31.859 1.00 92.62 401 MET A CA 1
ATOM 2991 C C . MET A 1 401 ? -24.668 5.536 32.113 1.00 92.62 401 MET A C 1
ATOM 2993 O O . MET A 1 401 ? -23.791 4.683 32.031 1.00 92.62 401 MET A O 1
ATOM 2997 N N . SER A 1 402 ? -24.415 6.782 32.518 1.00 93.31 402 SER A N 1
ATOM 2998 C CA . SER A 1 402 ? -23.052 7.242 32.821 1.00 93.31 402 SER A CA 1
ATOM 2999 C C . SER A 1 402 ? -22.896 7.728 34.264 1.00 93.31 402 SER A C 1
ATOM 3001 O O . SER A 1 402 ? -23.764 8.421 34.799 1.00 93.31 402 SER A O 1
ATOM 3003 N N . ALA A 1 403 ? -21.764 7.402 34.888 1.00 93.88 403 ALA A N 1
ATOM 3004 C CA . ALA A 1 403 ? -21.349 7.907 36.196 1.00 93.88 403 ALA A CA 1
ATOM 3005 C C . ALA A 1 403 ? -19.844 8.199 36.201 1.00 93.88 403 ALA A C 1
ATOM 3007 O O . ALA A 1 403 ? -19.073 7.545 35.506 1.00 93.88 403 ALA A O 1
ATOM 3008 N N . VAL A 1 404 ? -19.421 9.192 36.983 1.00 93.12 404 VAL A N 1
ATOM 3009 C CA . VAL A 1 404 ? -18.010 9.592 37.076 1.00 93.12 404 VAL A CA 1
ATOM 3010 C C . VAL A 1 404 ? -17.382 8.963 38.314 1.00 93.12 404 VAL A C 1
ATOM 3012 O O . VAL A 1 404 ? -17.993 9.003 39.383 1.00 93.12 404 VAL A O 1
ATOM 3015 N N . THR A 1 405 ? -16.176 8.411 38.182 1.00 92.50 405 THR A N 1
ATOM 3016 C CA . THR A 1 405 ? -15.455 7.804 39.304 1.00 92.50 405 THR A CA 1
ATOM 3017 C C . THR A 1 405 ? -15.090 8.821 40.386 1.00 92.50 405 THR A C 1
ATOM 3019 O O . THR A 1 405 ? -14.615 9.927 40.102 1.00 92.50 405 THR A O 1
ATOM 3022 N N . ASP A 1 406 ? -15.313 8.439 41.644 1.00 91.06 406 ASP A N 1
ATOM 3023 C CA . ASP A 1 406 ? -15.032 9.258 42.826 1.00 91.06 406 ASP A CA 1
ATOM 3024 C C . ASP A 1 406 ? -13.555 9.199 43.274 1.00 91.06 406 ASP A C 1
ATOM 3026 O O . ASP A 1 406 ? -12.692 8.680 42.570 1.00 91.06 406 ASP A O 1
ATOM 3030 N N . GLU A 1 407 ? -13.241 9.735 44.462 1.00 86.69 407 GLU A N 1
ATOM 3031 C CA . GLU A 1 407 ? -11.882 9.735 45.037 1.00 86.69 407 GLU A CA 1
ATOM 3032 C C . GLU A 1 407 ? -11.302 8.326 45.286 1.00 86.69 407 GLU A C 1
ATOM 3034 O O . GLU A 1 407 ? -10.083 8.179 45.408 1.00 86.69 407 GLU A O 1
ATOM 3039 N N . ASN A 1 408 ? -12.154 7.298 45.360 1.00 86.06 408 ASN A N 1
ATOM 3040 C CA . ASN A 1 408 ? -11.764 5.893 45.479 1.00 86.06 408 ASN A CA 1
ATOM 3041 C C . ASN A 1 408 ? -11.712 5.187 44.117 1.00 86.06 408 ASN A C 1
ATOM 3043 O O . ASN A 1 408 ? -11.346 4.015 44.063 1.00 86.06 408 ASN A O 1
ATOM 3047 N N . GLY A 1 409 ? -12.020 5.890 43.022 1.00 88.69 409 GLY A N 1
ATOM 3048 C CA . GLY A 1 409 ? -12.100 5.319 41.683 1.00 88.69 409 GLY A CA 1
ATOM 3049 C C . GLY A 1 409 ? -13.413 4.584 41.418 1.00 88.69 409 GLY A C 1
ATOM 3050 O O . GLY A 1 409 ? -13.475 3.813 40.467 1.00 88.69 409 GLY A O 1
ATOM 3051 N N . GLU A 1 410 ? -14.449 4.787 42.239 1.00 93.50 410 GLU A N 1
ATOM 3052 C CA . GLU A 1 410 ? -15.714 4.053 42.138 1.00 93.50 410 GLU A CA 1
ATOM 3053 C C . GLU A 1 410 ? -16.768 4.840 41.348 1.00 93.50 410 GLU A C 1
ATOM 3055 O O . GLU A 1 410 ? -17.061 5.998 41.652 1.00 93.50 410 GLU A O 1
ATOM 3060 N N . ALA A 1 411 ? -17.389 4.187 40.368 1.00 95.00 411 ALA A N 1
ATOM 3061 C CA . ALA A 1 411 ? -18.606 4.623 39.693 1.00 95.00 411 ALA A CA 1
ATOM 3062 C C . ALA A 1 411 ? -19.745 3.653 40.042 1.00 95.00 411 ALA A C 1
ATOM 3064 O O . ALA A 1 411 ? -19.606 2.437 39.920 1.00 95.00 411 ALA A O 1
ATOM 3065 N N . VAL A 1 412 ? -20.878 4.182 40.509 1.00 95.69 412 VAL A N 1
ATOM 3066 C CA . VAL A 1 412 ? -21.983 3.373 41.045 1.00 95.69 412 VAL A CA 1
ATOM 3067 C C . VAL A 1 412 ? -23.247 3.562 40.217 1.00 95.69 412 VAL A C 1
ATOM 3069 O O . VAL A 1 412 ? -23.728 4.681 40.048 1.00 95.69 412 VAL A O 1
ATOM 3072 N N . PHE A 1 413 ? -23.835 2.447 39.800 1.00 96.38 413 PHE A N 1
ATOM 3073 C CA . PHE A 1 413 ? -25.037 2.361 38.982 1.00 96.38 413 PHE A CA 1
ATOM 3074 C C . PHE A 1 413 ? -26.123 1.549 39.691 1.00 96.38 413 PHE A C 1
ATOM 3076 O O . PHE A 1 413 ? -25.847 0.731 40.570 1.00 96.38 413 PHE A O 1
ATOM 3083 N N . ASN A 1 414 ? -27.373 1.765 39.289 1.00 95.00 414 ASN A N 1
ATOM 3084 C CA . ASN A 1 414 ? -28.480 0.858 39.580 1.00 95.00 414 ASN A CA 1
ATOM 3085 C C . ASN A 1 414 ? -29.037 0.410 38.232 1.00 95.00 414 ASN A C 1
ATOM 3087 O O . ASN A 1 414 ? -29.655 1.214 37.537 1.00 95.00 414 ASN A O 1
ATOM 3091 N N . VAL A 1 415 ? -28.744 -0.829 37.852 1.00 95.12 415 VAL A N 1
ATOM 3092 C CA . VAL A 1 415 ? -29.021 -1.369 36.520 1.00 95.12 415 VAL A CA 1
ATOM 3093 C C . VAL A 1 415 ? -30.177 -2.353 36.629 1.00 95.12 415 VAL A C 1
ATOM 3095 O O . VAL A 1 415 ? -30.175 -3.215 37.505 1.00 95.12 415 VAL A O 1
ATOM 3098 N N . THR A 1 416 ? -31.172 -2.219 35.754 1.00 94.62 416 THR A N 1
ATOM 3099 C CA . THR A 1 416 ? -32.293 -3.164 35.635 1.00 94.62 416 THR A CA 1
ATOM 3100 C C . THR A 1 416 ? -32.324 -3.680 34.197 1.00 94.62 416 THR A C 1
ATOM 3102 O O . THR A 1 416 ? -32.978 -3.059 33.364 1.00 94.62 416 THR A O 1
ATOM 3105 N N . PRO A 1 417 ? -31.583 -4.751 33.872 1.00 94.12 417 PRO A N 1
ATOM 3106 C CA . PRO A 1 417 ? -31.489 -5.233 32.499 1.00 94.12 417 PRO A CA 1
ATOM 3107 C C . PRO A 1 417 ? -32.777 -5.941 32.081 1.00 94.12 417 PRO A C 1
ATOM 3109 O O . PRO A 1 417 ? -33.307 -6.767 32.824 1.00 94.12 417 PRO A O 1
ATOM 3112 N N . GLU A 1 418 ? -33.281 -5.640 30.887 1.00 93.81 418 GLU A N 1
ATOM 3113 C CA . GLU A 1 418 ? -34.501 -6.266 30.367 1.00 93.81 418 GLU A CA 1
ATOM 3114 C C . GLU A 1 418 ? -34.249 -7.642 29.720 1.00 93.81 418 GLU A C 1
ATOM 3116 O O . GLU A 1 418 ? -35.123 -8.517 29.752 1.00 93.81 418 GLU A O 1
ATOM 3121 N N . TYR A 1 419 ? -33.046 -7.857 29.183 1.00 94.56 419 TYR A N 1
ATOM 3122 C CA . TYR A 1 419 ? -32.673 -9.042 28.408 1.00 94.56 419 TYR A CA 1
ATOM 3123 C C . TYR A 1 419 ? -31.459 -9.764 29.006 1.00 94.56 419 TYR A C 1
ATOM 3125 O O . TYR A 1 419 ? -30.647 -9.167 29.711 1.00 94.56 419 TYR A O 1
ATOM 3133 N N . GLY A 1 420 ? -31.326 -11.059 28.714 1.00 93.25 420 GLY A N 1
ATOM 3134 C CA . GLY A 1 420 ? -30.132 -11.854 29.004 1.00 93.25 420 GLY A CA 1
ATOM 3135 C C . GLY A 1 420 ? -29.026 -11.578 27.990 1.00 93.25 420 GLY A C 1
ATOM 3136 O O . GLY A 1 420 ? -28.822 -12.370 27.074 1.00 93.25 420 GLY A O 1
ATOM 3137 N N . GLU A 1 421 ? -28.360 -10.437 28.131 1.00 93.75 421 GLU A N 1
ATOM 3138 C CA . GLU A 1 421 ? -27.250 -9.987 27.285 1.00 93.75 421 GLU A CA 1
ATOM 3139 C C . GLU A 1 421 ? -25.932 -9.867 28.071 1.00 93.75 421 GLU A C 1
ATOM 3141 O O . GLU A 1 421 ? -25.878 -10.107 29.279 1.00 93.75 421 GLU A O 1
ATOM 3146 N N . ILE A 1 422 ? -24.854 -9.480 27.389 1.00 93.00 422 ILE A N 1
ATOM 3147 C CA . ILE A 1 422 ? -23.629 -8.999 28.033 1.00 93.00 422 ILE A CA 1
ATOM 3148 C C . ILE A 1 422 ? -23.613 -7.486 27.839 1.00 93.00 422 ILE A C 1
ATOM 3150 O O . ILE A 1 422 ? -23.414 -7.018 26.721 1.00 93.00 422 ILE A O 1
ATOM 3154 N N . LEU A 1 423 ? -23.845 -6.733 28.915 1.00 93.50 423 LEU A N 1
ATOM 3155 C CA . LEU A 1 423 ? -23.805 -5.272 28.863 1.00 93.50 423 LEU A CA 1
ATOM 3156 C C . LEU A 1 423 ? -22.369 -4.803 28.627 1.00 93.50 423 LEU A C 1
ATOM 3158 O O . LEU A 1 423 ? -21.431 -5.370 29.196 1.00 93.50 423 LEU A O 1
ATOM 3162 N N . SER A 1 424 ? -22.208 -3.750 27.833 1.00 93.25 424 SER A N 1
ATOM 3163 C CA . SER A 1 424 ? -20.914 -3.113 27.603 1.00 93.25 424 SER A CA 1
ATOM 3164 C C . SER A 1 424 ? -20.636 -2.103 28.710 1.00 93.25 424 SER A C 1
ATOM 3166 O O . SER A 1 424 ? -21.461 -1.226 28.972 1.00 93.25 424 SER A O 1
ATOM 3168 N N . VAL A 1 425 ? -19.485 -2.224 29.370 1.00 93.81 425 VAL A N 1
ATOM 3169 C CA . VAL A 1 425 ? -19.002 -1.280 30.381 1.00 93.81 425 VAL A CA 1
ATOM 3170 C C . VAL A 1 425 ? -17.741 -0.610 29.856 1.00 93.81 425 VAL A C 1
ATOM 3172 O O . VAL A 1 425 ? -16.690 -1.240 29.765 1.00 93.81 425 VAL A O 1
ATOM 3175 N N . THR A 1 426 ? -17.830 0.677 29.539 1.00 91.25 426 THR A N 1
ATOM 3176 C CA . THR A 1 426 ? -16.710 1.465 29.008 1.00 91.25 426 THR A CA 1
ATOM 3177 C C . THR A 1 426 ? -16.297 2.551 29.987 1.00 91.25 426 THR A C 1
ATOM 3179 O O . THR A 1 426 ? -17.125 3.077 30.732 1.00 91.25 426 THR A O 1
ATOM 3182 N N . GLY A 1 427 ? -15.014 2.910 30.010 1.00 90.38 427 GLY A N 1
ATOM 3183 C CA . GLY A 1 427 ? -14.519 4.037 30.802 1.00 90.38 427 GLY A CA 1
ATOM 3184 C C . GLY A 1 427 ? -13.739 5.024 29.960 1.00 90.38 427 GLY A C 1
ATOM 3185 O O . GLY A 1 427 ? -12.822 4.635 29.248 1.00 90.38 427 GLY A O 1
ATOM 3186 N N . ARG A 1 428 ? -14.060 6.312 30.077 1.00 87.81 428 ARG A N 1
ATOM 3187 C CA . ARG A 1 428 ? -13.450 7.386 29.287 1.00 87.81 428 ARG A CA 1
ATOM 3188 C C . ARG A 1 428 ? -13.024 8.561 30.159 1.00 87.81 428 ARG A C 1
ATOM 3190 O O . ARG A 1 428 ? -13.805 9.070 30.965 1.00 87.81 428 ARG A O 1
ATOM 3197 N N . GLU A 1 429 ? -11.785 9.010 29.995 1.00 84.69 429 GLU A N 1
ATOM 3198 C CA . GLU A 1 429 ? -11.289 10.228 30.641 1.00 84.69 429 GLU A CA 1
ATOM 3199 C C . GLU A 1 429 ? -11.996 11.484 30.098 1.00 84.69 429 GLU A C 1
ATOM 3201 O O . GLU A 1 429 ? -12.436 11.499 28.943 1.00 84.69 429 GLU A O 1
ATOM 3206 N N . PRO A 1 430 ? -12.095 12.565 30.892 1.00 77.38 430 PRO A N 1
ATOM 3207 C CA . PRO A 1 430 ? -12.593 13.840 30.395 1.00 77.38 430 PRO A CA 1
ATOM 3208 C C . PRO A 1 430 ? -11.765 14.285 29.185 1.00 77.38 430 PRO A C 1
ATOM 3210 O O . PRO A 1 430 ? -10.540 14.320 29.253 1.00 77.38 430 PRO A O 1
ATOM 3213 N N . ASP A 1 431 ? -12.444 14.614 28.085 1.00 73.12 431 ASP A N 1
ATOM 3214 C CA . ASP A 1 431 ? -11.850 15.064 26.817 1.00 73.12 431 ASP A CA 1
ATOM 3215 C C . ASP A 1 431 ? -11.060 14.000 26.020 1.00 73.12 431 ASP A C 1
ATOM 3217 O O . ASP A 1 431 ? -10.496 14.319 24.968 1.00 73.12 431 ASP A O 1
ATOM 3221 N N . ALA A 1 432 ? -11.053 12.732 26.451 1.00 73.75 432 ALA A N 1
ATOM 3222 C CA . ALA A 1 432 ? -10.473 11.640 25.672 1.00 73.75 432 ALA A CA 1
ATOM 3223 C C . ALA A 1 432 ? -11.377 11.258 24.485 1.00 73.75 432 ALA A C 1
ATOM 3225 O O . ALA A 1 432 ? -12.598 11.158 24.608 1.00 73.75 432 ALA A O 1
ATOM 3226 N N . ALA A 1 433 ? -10.766 11.008 23.324 1.00 72.19 433 ALA A N 1
ATOM 3227 C CA . ALA A 1 433 ? -11.456 10.504 22.132 1.00 72.19 433 ALA A CA 1
ATOM 3228 C C . ALA A 1 433 ? -11.512 8.962 22.071 1.00 72.19 433 ALA A C 1
ATOM 3230 O O . ALA A 1 433 ? -12.000 8.410 21.090 1.00 72.19 433 ALA A O 1
ATOM 3231 N N . TYR A 1 434 ? -11.003 8.284 23.101 1.00 72.31 434 TYR A N 1
ATOM 3232 C CA . TYR A 1 434 ? -10.855 6.833 23.191 1.00 72.31 434 TYR A CA 1
ATOM 3233 C C . TYR A 1 434 ? -11.372 6.325 24.541 1.00 72.31 434 TYR A C 1
ATOM 3235 O O . TYR A 1 434 ? -11.394 7.072 25.522 1.00 72.31 434 TYR A O 1
ATOM 3243 N N . ASP A 1 435 ? -11.749 5.050 24.594 1.00 81.88 435 ASP A N 1
ATOM 3244 C CA . ASP A 1 435 ? -12.087 4.371 25.843 1.00 81.88 435 ASP A CA 1
ATOM 3245 C C . ASP A 1 435 ? -10.816 3.781 26.465 1.00 81.88 435 ASP A C 1
ATOM 3247 O O . ASP A 1 435 ? -9.983 3.191 25.785 1.00 81.88 435 ASP A O 1
ATOM 3251 N N . MET A 1 436 ? -10.630 3.981 27.767 1.00 80.62 436 MET A N 1
ATOM 3252 C CA . MET A 1 436 ? -9.506 3.437 28.534 1.00 80.62 436 MET A CA 1
ATOM 3253 C C . MET A 1 436 ? -9.626 1.928 28.750 1.00 80.62 436 MET A C 1
ATOM 3255 O O . MET A 1 436 ? -8.624 1.260 28.992 1.00 80.62 436 MET A O 1
ATOM 3259 N N . PHE A 1 437 ? -10.858 1.423 28.739 1.00 84.44 437 PHE A N 1
ATOM 3260 C CA . PHE A 1 437 ? -11.191 0.009 28.812 1.00 84.44 437 PHE A CA 1
ATOM 3261 C C . PHE A 1 437 ? -12.602 -0.214 28.263 1.00 84.44 437 PHE A C 1
ATOM 3263 O O . PHE A 1 437 ? -13.446 0.688 28.313 1.00 84.44 437 PHE A O 1
ATOM 3270 N N . THR A 1 438 ? -12.851 -1.442 27.820 1.00 87.75 438 THR A N 1
ATOM 3271 C CA . THR A 1 438 ? -14.184 -1.980 27.538 1.00 87.75 438 THR A CA 1
ATOM 3272 C C . THR A 1 438 ? -14.262 -3.368 28.162 1.00 87.75 438 THR A C 1
ATOM 3274 O O . THR A 1 438 ? -13.441 -4.225 27.852 1.00 87.75 438 THR A O 1
ATOM 3277 N N . GLU A 1 439 ? -15.223 -3.584 29.053 1.00 90.06 439 GLU A N 1
ATOM 3278 C CA . GLU A 1 439 ? -15.439 -4.843 29.771 1.00 90.06 439 GLU A CA 1
ATOM 3279 C C . GLU A 1 439 ? -16.895 -5.295 29.631 1.00 90.06 439 GLU A C 1
ATOM 3281 O O . GLU A 1 439 ? -17.802 -4.48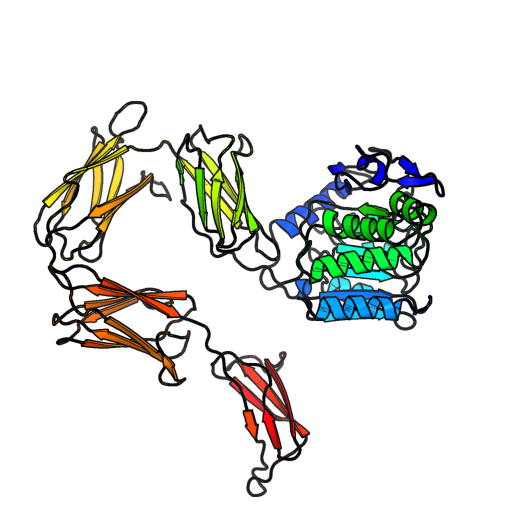2 29.447 1.00 90.06 439 GLU A O 1
ATOM 3286 N N . GLY A 1 440 ? -17.133 -6.601 29.732 1.00 92.25 440 GLY A N 1
ATOM 3287 C CA . GLY A 1 440 ? -18.479 -7.171 29.682 1.00 92.25 440 GLY A CA 1
ATOM 3288 C C . GLY A 1 440 ? -19.077 -7.373 31.074 1.00 92.25 440 GLY A C 1
ATOM 3289 O O . GLY A 1 440 ? -18.421 -7.926 31.957 1.00 92.25 440 GLY A O 1
ATOM 3290 N N . LEU A 1 441 ? -20.349 -7.012 31.260 1.00 95.50 441 LEU A N 1
ATOM 3291 C CA . LEU A 1 441 ? -21.139 -7.357 32.445 1.00 95.50 441 LEU A CA 1
ATOM 3292 C C . LEU A 1 441 ? -22.265 -8.340 32.068 1.00 95.50 441 LEU A C 1
ATOM 3294 O O . LEU A 1 441 ? -23.297 -7.920 31.539 1.00 95.50 441 LEU A O 1
ATOM 3298 N N . PRO A 1 442 ? -22.102 -9.648 32.345 1.00 95.56 442 PRO A N 1
ATOM 3299 C CA . PRO A 1 442 ? -23.107 -10.659 32.030 1.00 95.56 442 PRO A CA 1
ATOM 3300 C C . PRO A 1 442 ? -24.425 -10.464 32.790 1.00 95.56 442 PRO A C 1
ATOM 3302 O O . PRO A 1 442 ? -24.438 -10.331 34.022 1.00 95.56 442 PRO A O 1
ATOM 3305 N N . VAL A 1 443 ? -25.545 -10.549 32.072 1.00 95.62 443 VAL A N 1
ATOM 3306 C CA . VAL A 1 443 ? -26.887 -10.668 32.649 1.00 95.62 443 VAL A CA 1
ATOM 3307 C C . VAL A 1 443 ? -27.269 -12.146 32.748 1.00 95.62 443 VAL A C 1
ATOM 3309 O O . VAL A 1 443 ? -27.139 -12.910 31.798 1.00 95.62 443 VAL A O 1
ATOM 3312 N N . THR A 1 444 ? -27.736 -12.575 33.917 1.00 94.38 444 THR A N 1
ATOM 3313 C CA . THR A 1 444 ? -28.009 -13.983 34.242 1.00 94.38 444 THR A CA 1
ATOM 3314 C C . THR A 1 444 ? -29.472 -14.213 34.610 1.00 94.38 444 THR A C 1
ATOM 3316 O O . THR A 1 444 ? -30.217 -13.283 34.914 1.00 94.38 444 THR A O 1
ATOM 3319 N N . GLY A 1 445 ? -29.904 -15.476 34.596 1.00 92.19 445 GLY A N 1
ATOM 3320 C CA . GLY A 1 445 ? -31.265 -15.858 34.989 1.00 92.19 445 GLY A CA 1
ATOM 3321 C C . GLY A 1 445 ? -32.333 -15.623 33.917 1.00 92.19 445 GLY A C 1
ATOM 3322 O O . GLY A 1 445 ? -33.512 -15.848 34.192 1.00 92.19 445 GLY A O 1
ATOM 3323 N N . ALA A 1 446 ? -31.934 -15.209 32.714 1.00 93.50 446 ALA A N 1
ATOM 3324 C CA . ALA A 1 446 ? -32.814 -15.152 31.557 1.00 93.50 446 ALA A CA 1
ATOM 3325 C C . ALA A 1 446 ? -33.181 -16.555 31.057 1.00 93.50 446 ALA A C 1
ATOM 3327 O O . ALA A 1 446 ? -32.448 -17.524 31.257 1.00 93.50 446 ALA A O 1
ATOM 3328 N N . GLN A 1 447 ? -34.359 -16.668 30.448 1.00 94.62 447 GLN A N 1
ATOM 3329 C CA . GLN A 1 447 ? -34.805 -17.900 29.803 1.00 94.62 447 GLN A CA 1
ATOM 3330 C C . GLN A 1 447 ? -34.227 -17.998 28.388 1.00 94.62 447 GLN A C 1
ATOM 3332 O O . GLN A 1 447 ? -34.118 -16.996 27.689 1.00 94.62 447 GLN A O 1
ATOM 3337 N N . GLU A 1 448 ? -33.906 -19.207 27.940 1.00 91.75 448 GLU A N 1
ATOM 3338 C CA . GLU A 1 448 ? -33.466 -19.438 26.562 1.00 91.75 448 GLU A CA 1
ATOM 3339 C C . GLU A 1 448 ? -34.590 -19.090 25.570 1.00 91.75 448 GLU A C 1
ATOM 3341 O O . GLU A 1 448 ? -35.744 -19.503 25.744 1.00 91.75 448 GLU A O 1
ATOM 3346 N N . LEU A 1 449 ? -34.263 -18.342 24.514 1.00 92.19 449 LEU A N 1
ATOM 3347 C CA . LEU A 1 449 ? -35.191 -18.030 23.427 1.00 92.19 449 LEU A CA 1
ATOM 3348 C C . LEU A 1 449 ? -35.195 -19.171 22.394 1.00 92.19 449 LEU A C 1
ATOM 3350 O O . LEU A 1 449 ? -34.578 -19.090 21.332 1.00 92.19 449 LEU A O 1
ATOM 3354 N N . THR A 1 450 ? -35.873 -20.271 22.721 1.00 92.62 450 THR A N 1
ATOM 3355 C CA . THR A 1 450 ? -35.844 -21.498 21.909 1.00 92.62 450 THR A CA 1
ATOM 3356 C C . THR A 1 450 ? -36.434 -21.305 20.508 1.00 92.62 450 THR A C 1
ATOM 3358 O O . THR A 1 450 ? -37.363 -20.518 20.299 1.00 92.62 450 THR A O 1
ATOM 3361 N N . GLY A 1 451 ? -35.900 -22.047 19.534 1.00 89.81 451 GLY A N 1
ATOM 3362 C CA . GLY A 1 451 ? -36.388 -22.027 18.152 1.00 89.81 451 GLY A CA 1
ATOM 3363 C C . GLY A 1 451 ? -36.109 -20.721 17.403 1.00 89.81 451 GLY A C 1
ATOM 3364 O O . GLY A 1 451 ? -36.693 -20.509 16.343 1.00 89.81 451 GLY A O 1
ATOM 3365 N N . ALA A 1 452 ? -35.251 -19.849 17.948 1.00 92.31 452 ALA A N 1
ATOM 3366 C CA . ALA A 1 452 ? -34.828 -18.617 17.299 1.00 92.31 452 ALA A CA 1
ATOM 3367 C C . ALA A 1 452 ? -34.124 -18.925 15.969 1.00 92.31 452 ALA A C 1
ATOM 3369 O O . ALA A 1 452 ? -33.074 -19.566 15.936 1.00 92.31 452 ALA A O 1
ATOM 3370 N N . VAL A 1 453 ? -34.724 -18.474 14.872 1.00 94.12 453 VAL A N 1
ATOM 3371 C CA . VAL A 1 453 ? -34.193 -18.624 13.517 1.00 94.12 453 VAL A CA 1
ATOM 3372 C C . VAL A 1 453 ? -34.353 -17.320 12.763 1.00 94.12 453 VAL A C 1
ATOM 3374 O O . VAL A 1 453 ? -35.374 -16.643 12.886 1.00 94.12 453 VAL A O 1
ATOM 3377 N N . VAL A 1 454 ? -33.352 -16.991 11.956 1.00 95.38 454 VAL A N 1
ATOM 3378 C CA . VAL A 1 454 ? -33.392 -15.868 11.028 1.00 95.38 454 VAL A CA 1
ATOM 3379 C C . VAL A 1 454 ? -33.030 -16.384 9.648 1.00 95.38 454 VAL A C 1
ATOM 3381 O O . VAL A 1 454 ? -32.115 -17.185 9.496 1.00 95.38 454 VAL A O 1
ATOM 3384 N N . SER A 1 455 ? -33.774 -15.931 8.651 1.00 94.44 455 SER A N 1
ATOM 3385 C CA . SER A 1 455 ? -33.504 -16.179 7.239 1.00 94.44 455 SER A CA 1
ATOM 3386 C C . SER A 1 455 ? -33.731 -14.891 6.466 1.00 94.44 455 SER A C 1
ATOM 3388 O O . SER A 1 455 ? -34.534 -14.045 6.875 1.00 94.44 455 SER A O 1
ATOM 3390 N N . ALA A 1 456 ? -33.023 -14.742 5.357 1.00 96.25 456 ALA A N 1
ATOM 3391 C CA . ALA A 1 456 ? -33.193 -13.626 4.447 1.00 96.25 456 ALA A CA 1
ATOM 3392 C C . ALA A 1 456 ? -33.351 -14.130 3.022 1.00 96.25 456 ALA A C 1
ATOM 3394 O O . ALA A 1 456 ? -32.811 -15.171 2.658 1.00 96.25 456 ALA A O 1
ATOM 3395 N N . GLU A 1 457 ? -34.087 -13.385 2.213 1.00 96.25 457 GLU A N 1
ATOM 3396 C CA . GLU A 1 457 ? -34.191 -13.658 0.787 1.00 96.25 457 GLU A CA 1
ATOM 3397 C C . GLU A 1 457 ? -34.407 -12.375 -0.008 1.00 96.25 457 GLU A C 1
ATOM 3399 O O . GLU A 1 457 ? -35.008 -11.411 0.470 1.00 96.25 457 GLU A O 1
ATOM 3404 N N . VAL A 1 458 ? -33.980 -12.396 -1.265 1.00 95.56 458 VAL A N 1
ATOM 3405 C CA . VAL A 1 458 ? -34.331 -11.398 -2.276 1.00 95.56 458 VAL A CA 1
ATOM 3406 C C . VAL A 1 458 ? -35.098 -12.131 -3.367 1.00 95.56 458 VAL A C 1
ATOM 3408 O O . VAL A 1 458 ? -34.548 -12.562 -4.383 1.00 95.56 458 VAL A O 1
ATOM 3411 N N . ALA A 1 459 ? -36.396 -12.320 -3.120 1.00 92.19 459 ALA A N 1
ATOM 3412 C CA . ALA A 1 459 ? -37.265 -13.156 -3.946 1.00 92.19 459 ALA A CA 1
ATOM 3413 C C . ALA A 1 459 ? -37.325 -12.709 -5.417 1.00 92.19 459 ALA A C 1
ATOM 3415 O O . ALA A 1 459 ? -37.512 -13.542 -6.302 1.00 92.19 459 ALA A O 1
ATOM 3416 N N . SER A 1 460 ? -37.133 -11.413 -5.690 1.00 89.25 460 SER A N 1
ATOM 3417 C CA . SER A 1 460 ? -37.103 -10.855 -7.049 1.00 89.25 460 SER A CA 1
ATOM 3418 C C . SER A 1 460 ? -35.976 -11.426 -7.914 1.00 89.25 460 SER A C 1
ATOM 3420 O O . SER A 1 460 ? -36.136 -11.491 -9.131 1.00 89.25 460 SER A O 1
ATOM 3422 N N . ILE A 1 461 ? -34.879 -11.879 -7.298 1.00 87.50 461 ILE A N 1
ATOM 3423 C CA . ILE A 1 461 ? -33.706 -12.439 -7.987 1.00 87.50 461 ILE A CA 1
ATOM 3424 C C . ILE A 1 461 ? -33.350 -13.861 -7.539 1.00 87.50 461 ILE A C 1
ATOM 3426 O O . ILE A 1 461 ? -32.339 -14.409 -7.965 1.00 87.50 461 ILE A O 1
ATOM 3430 N N . GLY A 1 462 ? -34.179 -14.475 -6.691 1.00 87.12 462 GLY A N 1
ATOM 3431 C CA . GLY A 1 462 ? -33.968 -15.841 -6.206 1.00 87.12 462 GLY A CA 1
ATOM 3432 C C . GLY A 1 462 ? -32.771 -16.006 -5.265 1.00 87.12 462 GLY A C 1
ATOM 3433 O O . GLY A 1 462 ? -32.299 -17.129 -5.095 1.00 87.12 462 GLY A O 1
ATOM 3434 N N . LEU A 1 463 ? -32.282 -14.918 -4.660 1.00 89.75 463 LEU A N 1
ATOM 3435 C CA . LEU A 1 463 ? -31.234 -14.978 -3.641 1.00 89.75 463 LEU A CA 1
ATOM 3436 C C . LEU A 1 463 ? -31.844 -15.467 -2.323 1.00 89.75 463 LEU A C 1
ATOM 3438 O O . LEU A 1 463 ? -32.855 -14.927 -1.875 1.00 89.75 463 LEU A O 1
ATOM 3442 N N . VAL A 1 464 ? -31.230 -16.477 -1.712 1.00 92.38 464 VAL A N 1
ATOM 3443 C CA . VAL A 1 464 ? -31.653 -17.091 -0.445 1.00 92.38 464 VAL A CA 1
ATOM 3444 C C . VAL A 1 464 ? -30.504 -17.065 0.554 1.00 92.38 464 VAL A C 1
ATOM 3446 O O . VAL A 1 464 ? -29.344 -17.127 0.155 1.00 92.38 464 VAL A O 1
ATOM 3449 N N . ASP A 1 465 ? -30.840 -16.948 1.836 1.00 91.31 465 ASP A N 1
ATOM 3450 C CA . ASP A 1 465 ? -29.924 -16.817 2.978 1.00 91.31 465 ASP A CA 1
ATOM 3451 C C . ASP A 1 465 ? -28.984 -15.594 2.924 1.00 91.31 465 ASP A C 1
ATOM 3453 O O . ASP A 1 465 ? -28.065 -15.473 3.729 1.00 91.31 465 ASP A O 1
ATOM 3457 N N . ALA A 1 466 ? -29.247 -14.649 2.018 1.00 93.12 466 ALA A N 1
ATOM 3458 C CA . ALA A 1 466 ? -28.480 -13.421 1.849 1.00 93.12 466 ALA A CA 1
ATOM 3459 C C . ALA A 1 466 ? -29.360 -12.281 1.318 1.00 93.12 466 ALA A C 1
ATOM 3461 O O . ALA A 1 466 ? -30.452 -12.493 0.779 1.00 93.12 466 ALA A O 1
ATOM 3462 N N . LEU A 1 467 ? -28.855 -11.059 1.454 1.00 94.50 467 LEU A N 1
ATOM 3463 C CA . LEU A 1 467 ? -29.403 -9.854 0.840 1.00 94.50 467 LEU A CA 1
ATOM 3464 C C . LEU A 1 467 ? -28.412 -9.301 -0.193 1.00 94.50 467 LEU A C 1
ATOM 3466 O O . LEU A 1 467 ? -27.247 -9.687 -0.230 1.00 94.50 467 LEU A O 1
ATOM 3470 N N . THR A 1 468 ? -28.869 -8.362 -1.017 1.00 92.38 468 THR A N 1
ATOM 3471 C CA . THR A 1 468 ? -28.006 -7.594 -1.925 1.00 92.38 468 THR A CA 1
ATOM 3472 C C . THR A 1 468 ? -28.300 -6.105 -1.762 1.00 92.38 468 THR A C 1
ATOM 3474 O O . THR A 1 468 ? -29.444 -5.748 -1.455 1.00 92.38 468 THR A O 1
ATOM 3477 N N . PRO A 1 469 ? -27.309 -5.215 -1.937 1.00 90.62 469 PRO A N 1
ATOM 3478 C CA . PRO A 1 469 ? -27.542 -3.781 -1.848 1.00 90.62 469 PRO A CA 1
ATOM 3479 C C . PRO A 1 469 ? -28.583 -3.310 -2.868 1.00 90.62 469 PRO A C 1
ATOM 3481 O O . PRO A 1 469 ? -28.665 -3.836 -3.975 1.00 90.62 469 PRO A O 1
ATOM 3484 N N . HIS A 1 470 ? -29.349 -2.288 -2.493 1.00 88.00 470 HIS A N 1
ATOM 3485 C CA . HIS A 1 470 ? -30.286 -1.533 -3.332 1.00 88.00 470 HIS A CA 1
ATOM 3486 C C . HIS A 1 470 ? -31.497 -2.299 -3.882 1.00 88.00 470 HIS A C 1
ATOM 3488 O O . HIS A 1 470 ? -32.340 -1.691 -4.538 1.00 88.00 470 HIS A O 1
ATOM 3494 N N . ILE A 1 471 ? -31.650 -3.585 -3.563 1.00 90.06 471 ILE A N 1
ATOM 3495 C CA . ILE A 1 471 ? -32.813 -4.386 -3.957 1.00 90.06 471 ILE A CA 1
ATOM 3496 C C . ILE A 1 471 ? -33.611 -4.748 -2.706 1.00 90.06 471 ILE A C 1
ATOM 3498 O O . ILE A 1 471 ? -33.049 -5.154 -1.690 1.00 90.06 471 ILE A O 1
ATOM 3502 N N . GLU A 1 472 ? -34.932 -4.569 -2.768 1.00 94.75 472 GLU A N 1
ATOM 3503 C CA . GLU A 1 472 ? -35.828 -4.958 -1.678 1.00 94.75 472 GLU A CA 1
ATOM 3504 C C . GLU A 1 472 ? -35.798 -6.484 -1.496 1.00 94.75 472 GLU A C 1
ATOM 3506 O O . GLU A 1 472 ? -36.205 -7.245 -2.377 1.00 94.75 472 GLU A O 1
ATOM 3511 N N . GLY A 1 473 ? -35.301 -6.918 -0.343 1.00 95.00 473 GLY A N 1
ATOM 3512 C CA . GLY A 1 473 ? -35.397 -8.278 0.161 1.00 95.00 473 GLY A CA 1
ATOM 3513 C C . GLY A 1 473 ? -36.346 -8.363 1.351 1.00 95.00 473 GLY A C 1
ATOM 3514 O O . GLY A 1 473 ? -37.022 -7.402 1.726 1.00 95.00 473 GLY A O 1
ATOM 3515 N N . SER A 1 474 ? -36.390 -9.528 1.983 1.00 96.06 474 SER A N 1
ATOM 3516 C CA . SER A 1 474 ? -37.132 -9.737 3.218 1.00 96.06 474 SER A CA 1
ATOM 3517 C C . SER A 1 474 ? -36.300 -10.503 4.233 1.00 96.06 474 SER A C 1
ATOM 3519 O O . SER A 1 474 ? -35.563 -11.420 3.883 1.00 96.06 474 SER A O 1
ATOM 3521 N N . VAL A 1 475 ? -36.426 -10.113 5.499 1.00 97.06 475 VAL A N 1
ATOM 3522 C CA . VAL A 1 475 ? -35.870 -10.838 6.641 1.00 97.06 475 VAL A CA 1
ATOM 3523 C C . VAL A 1 475 ? -37.027 -11.480 7.387 1.00 97.06 475 VAL A C 1
ATOM 3525 O O . VAL A 1 475 ? -37.959 -10.796 7.821 1.00 97.06 475 VAL A O 1
ATOM 3528 N N . THR A 1 476 ? -36.960 -12.795 7.546 1.00 95.50 476 THR A N 1
ATOM 3529 C CA . THR A 1 476 ? -37.908 -13.578 8.332 1.00 95.50 476 THR A CA 1
ATOM 3530 C C . THR A 1 476 ? -37.227 -14.048 9.604 1.00 95.50 476 THR A C 1
ATOM 3532 O O . THR A 1 476 ? -36.241 -14.780 9.545 1.00 95.50 476 THR A O 1
ATOM 3535 N N . ALA A 1 477 ? -37.778 -13.660 10.750 1.00 96.31 477 ALA A N 1
ATOM 3536 C CA . ALA A 1 477 ? -37.357 -14.151 12.053 1.00 96.31 477 ALA A CA 1
ATOM 3537 C C . ALA A 1 477 ? -38.486 -14.961 12.701 1.00 96.31 477 ALA A C 1
ATOM 3539 O O . ALA A 1 477 ? -39.658 -14.584 12.616 1.00 96.31 477 ALA A O 1
ATOM 3540 N N . GLY A 1 478 ? -38.138 -16.066 13.352 1.00 94.94 478 GLY A N 1
ATOM 3541 C CA . GLY A 1 478 ? -39.067 -16.947 14.055 1.00 94.94 478 GLY A CA 1
ATOM 3542 C C . GLY A 1 478 ? -38.528 -17.376 15.413 1.00 94.94 478 GLY A C 1
ATOM 3543 O O . GLY A 1 478 ? -37.319 -17.388 15.615 1.00 94.94 478 GLY A O 1
ATOM 3544 N N . SER A 1 479 ? -39.427 -17.715 16.336 1.00 95.06 479 SER A N 1
ATOM 3545 C CA . SER A 1 479 ? -39.111 -18.293 17.646 1.00 95.06 479 SER A CA 1
ATOM 3546 C C . SER A 1 479 ? -40.275 -19.155 18.143 1.00 95.06 479 SER A C 1
ATOM 3548 O O . SER A 1 479 ? -41.431 -18.911 17.797 1.00 95.06 479 SER A O 1
ATOM 3550 N N . ASP A 1 480 ? -39.992 -20.134 19.006 1.00 94.31 480 ASP A N 1
ATOM 3551 C CA . ASP A 1 480 ? -41.025 -20.881 19.739 1.00 94.31 480 ASP A CA 1
ATOM 3552 C C . ASP A 1 480 ? -41.674 -20.039 20.855 1.00 94.31 480 ASP A C 1
ATOM 3554 O O . ASP A 1 480 ? -42.687 -20.437 21.439 1.00 94.31 480 ASP A O 1
ATOM 3558 N N . VAL A 1 481 ? -41.104 -18.872 21.165 1.00 92.56 481 VAL A N 1
ATOM 3559 C CA . VAL A 1 481 ? -41.629 -17.903 22.129 1.00 92.56 481 VAL A CA 1
ATOM 3560 C C . VAL A 1 481 ? -42.301 -16.765 21.367 1.00 92.56 481 VAL A C 1
ATOM 3562 O O . VAL A 1 481 ? -41.696 -16.131 20.508 1.00 92.56 481 VAL A O 1
ATOM 3565 N N . ALA A 1 482 ? -43.567 -16.499 21.687 1.00 92.38 482 ALA A N 1
ATOM 3566 C CA . ALA A 1 482 ? -44.326 -15.442 21.030 1.00 92.38 482 ALA A CA 1
ATOM 3567 C C . ALA A 1 482 ? -43.912 -14.029 21.491 1.00 92.38 482 ALA A C 1
ATOM 3569 O O . ALA A 1 482 ? -43.432 -13.834 22.613 1.00 92.38 482 ALA A O 1
ATOM 3570 N N . ASP A 1 483 ? -44.201 -13.045 20.639 1.00 92.56 483 ASP A N 1
ATOM 3571 C CA . ASP A 1 483 ? -44.163 -11.606 20.924 1.00 92.56 483 ASP A CA 1
ATOM 3572 C C . ASP A 1 483 ? -42.757 -11.065 21.243 1.00 92.56 483 ASP A C 1
ATOM 3574 O O . ASP A 1 483 ? -42.542 -10.390 22.255 1.00 92.56 483 ASP A O 1
ATOM 3578 N N . PHE A 1 484 ? -41.786 -11.379 20.381 1.00 93.94 484 PHE A N 1
ATOM 3579 C CA . PHE A 1 484 ? -40.415 -10.855 20.430 1.00 93.94 484 PHE A CA 1
ATOM 3580 C C . PHE A 1 484 ? -40.228 -9.625 19.526 1.00 93.94 484 PHE A C 1
ATOM 3582 O O . PHE A 1 484 ? -41.005 -9.371 18.604 1.00 93.94 484 PHE A O 1
ATOM 3589 N N . GLN A 1 485 ? -39.179 -8.853 19.783 1.00 94.69 485 GLN A N 1
ATOM 3590 C CA . GLN A 1 485 ? -38.738 -7.739 18.954 1.00 94.69 485 GLN A CA 1
ATOM 3591 C C . GLN A 1 485 ? -37.606 -8.204 18.036 1.00 94.69 485 GLN A C 1
ATOM 3593 O O . GLN A 1 485 ? -36.673 -8.857 18.485 1.00 94.69 485 GLN A O 1
ATOM 3598 N N . LEU A 1 486 ? -37.682 -7.859 16.756 1.00 95.62 486 LEU A N 1
ATOM 3599 C CA . LEU A 1 486 ? -36.595 -7.985 15.794 1.00 95.62 486 LEU A CA 1
ATOM 3600 C C . LEU A 1 486 ? -35.924 -6.620 15.638 1.00 95.62 486 LEU A C 1
ATOM 3602 O O . LEU A 1 486 ? -36.587 -5.650 15.257 1.00 95.62 486 LEU A O 1
ATOM 3606 N N . VAL A 1 487 ? -34.627 -6.562 15.909 1.00 95.25 487 VAL A N 1
ATOM 3607 C CA . VAL A 1 487 ? -33.760 -5.411 15.650 1.00 95.25 487 VAL A CA 1
ATOM 3608 C C . VAL A 1 487 ? -32.833 -5.769 14.499 1.00 95.25 487 VAL A C 1
ATOM 3610 O O . VAL A 1 487 ? -32.178 -6.806 14.535 1.00 95.25 487 VAL A O 1
ATOM 3613 N N . LEU A 1 488 ? -32.802 -4.930 13.470 1.00 94.56 488 LEU A N 1
ATOM 3614 C CA . LEU A 1 488 ? -31.905 -5.069 12.328 1.00 94.56 488 LEU A CA 1
ATOM 3615 C C . LEU A 1 488 ? -30.949 -3.886 12.318 1.00 94.56 488 LEU A C 1
ATOM 3617 O O . LEU A 1 488 ? -31.411 -2.743 12.280 1.00 94.56 488 LEU A O 1
ATOM 3621 N N . SER A 1 489 ? -29.650 -4.165 12.319 1.00 93.44 489 SER A N 1
ATOM 3622 C CA . SER A 1 489 ? -28.599 -3.153 12.239 1.00 93.44 489 SER A CA 1
ATOM 3623 C C . SER A 1 489 ? -27.506 -3.558 11.249 1.00 93.44 489 SER A C 1
ATOM 3625 O O . SER A 1 489 ? -27.174 -4.734 11.116 1.00 93.44 489 SER A O 1
ATOM 3627 N N . GLY A 1 490 ? -26.937 -2.580 10.545 1.00 90.06 490 GLY A N 1
ATOM 3628 C CA . GLY A 1 490 ? -25.855 -2.793 9.576 1.00 90.06 490 GLY A CA 1
ATOM 3629 C C . GLY A 1 490 ? -26.298 -2.606 8.126 1.00 90.06 490 GLY A C 1
ATOM 3630 O O . GLY A 1 490 ? -27.487 -2.608 7.814 1.00 90.06 490 GLY A O 1
ATOM 3631 N N . CYS A 1 491 ? -25.335 -2.375 7.230 1.00 88.44 491 CYS A N 1
ATOM 3632 C CA . CYS A 1 491 ? -25.566 -2.165 5.791 1.00 88.44 491 CYS A CA 1
ATOM 3633 C C . CYS A 1 491 ? -26.652 -1.121 5.451 1.00 88.44 491 CYS A C 1
ATOM 3635 O O . CYS A 1 491 ? -27.418 -1.294 4.503 1.00 88.44 491 CYS A O 1
ATOM 3637 N N . GLY A 1 492 ? -26.745 -0.048 6.244 1.00 86.44 492 GLY A N 1
ATOM 3638 C CA . GLY A 1 492 ? -27.755 1.010 6.090 1.00 86.44 492 GLY A CA 1
ATOM 3639 C C . GLY A 1 492 ? -29.132 0.696 6.681 1.00 86.44 492 GLY A C 1
ATOM 3640 O O . GLY A 1 492 ? -30.020 1.545 6.622 1.00 86.44 492 GLY A O 1
ATOM 3641 N N . LEU A 1 493 ? -29.318 -0.488 7.270 1.00 89.75 493 LEU A N 1
ATOM 3642 C CA . LEU A 1 493 ? -30.497 -0.826 8.057 1.00 89.75 493 LEU A CA 1
ATOM 3643 C C . LEU A 1 493 ? -30.296 -0.395 9.514 1.00 89.75 493 LEU A C 1
ATOM 3645 O O . LEU A 1 493 ? -29.264 -0.673 10.123 1.00 89.75 493 LEU A O 1
ATOM 3649 N N . ASP A 1 494 ? -31.316 0.259 10.058 1.00 91.38 494 ASP A N 1
ATOM 3650 C CA . ASP A 1 494 ? -31.492 0.522 11.486 1.00 91.38 494 ASP A CA 1
ATOM 3651 C C . ASP A 1 494 ? -32.997 0.526 11.758 1.00 91.38 494 ASP A C 1
ATOM 3653 O O . ASP A 1 494 ? -33.714 1.487 11.458 1.00 91.38 494 ASP A O 1
ATOM 3657 N N . SER A 1 495 ? -33.523 -0.620 12.182 1.00 91.00 495 SER A N 1
ATOM 3658 C CA . SER A 1 495 ? -34.960 -0.771 12.387 1.00 91.00 495 SER A CA 1
ATOM 3659 C C . SER A 1 495 ? -35.282 -1.716 13.527 1.00 91.00 495 SER A C 1
ATOM 3661 O O . SER A 1 495 ? -34.588 -2.700 13.771 1.00 91.00 495 SER A O 1
ATOM 3663 N N . GLN A 1 496 ? -36.391 -1.425 14.199 1.00 92.19 496 GLN A N 1
ATOM 3664 C CA . GLN A 1 496 ? -36.927 -2.252 15.268 1.00 92.19 496 GLN A CA 1
ATOM 3665 C C . GLN A 1 496 ? -38.387 -2.575 14.975 1.00 92.19 496 GLN A C 1
ATOM 3667 O O . GLN A 1 496 ? -39.162 -1.711 14.557 1.00 92.19 496 GLN A O 1
ATOM 3672 N N . SER A 1 497 ? -38.777 -3.829 15.168 1.00 93.31 497 SER A N 1
ATOM 3673 C CA . SER A 1 497 ? -40.107 -4.311 14.815 1.00 93.31 497 SER A CA 1
ATOM 3674 C C . SER A 1 497 ? -40.601 -5.376 15.781 1.00 93.31 497 SER A C 1
ATOM 3676 O O . SER A 1 497 ? -39.898 -6.335 16.057 1.00 93.31 497 SER A O 1
ATOM 3678 N N . MET A 1 498 ? -41.844 -5.252 16.240 1.00 93.94 498 MET A N 1
ATOM 3679 C CA . MET A 1 498 ? -42.479 -6.270 17.082 1.00 93.94 498 MET A CA 1
ATOM 3680 C C . MET A 1 498 ? -43.109 -7.374 16.230 1.00 93.94 498 MET A C 1
ATOM 3682 O O . MET A 1 498 ? -43.816 -7.078 15.257 1.00 93.94 498 MET A O 1
ATOM 3686 N N . ALA A 1 499 ? -42.854 -8.628 16.600 1.00 91.44 499 ALA A N 1
ATOM 3687 C CA . ALA A 1 499 ? -43.580 -9.794 16.119 1.00 91.44 499 ALA A CA 1
ATOM 3688 C C . ALA A 1 499 ? -44.931 -9.888 16.843 1.00 91.44 499 ALA A C 1
ATOM 3690 O O . ALA A 1 499 ? -45.013 -9.631 18.042 1.00 91.44 499 ALA A O 1
ATOM 3691 N N . ASP A 1 500 ? -45.979 -10.255 16.108 1.00 87.69 500 ASP A N 1
ATOM 3692 C CA . ASP A 1 500 ? -47.288 -10.615 16.663 1.00 87.69 500 ASP A CA 1
ATOM 3693 C C . ASP A 1 500 ? -47.406 -12.141 16.561 1.00 87.69 500 ASP A C 1
ATOM 3695 O O . ASP A 1 500 ? -47.580 -12.689 15.467 1.00 87.69 500 ASP A O 1
ATOM 3699 N N . GLY A 1 501 ? -47.186 -12.847 17.674 1.00 91.88 501 GLY A N 1
ATOM 3700 C CA . GLY A 1 501 ? -47.027 -14.302 17.684 1.00 91.88 501 GLY A CA 1
ATOM 3701 C C . GLY A 1 501 ? -45.581 -14.773 17.470 1.00 91.88 501 GLY A C 1
ATOM 3702 O O . GLY A 1 501 ? -44.648 -14.215 18.036 1.00 91.88 501 GLY A O 1
ATOM 3703 N N . TYR A 1 502 ? -45.398 -15.852 16.704 1.00 94.56 502 TYR A N 1
ATOM 3704 C CA . TYR A 1 502 ? -44.158 -16.656 16.669 1.00 94.56 502 TYR A CA 1
ATOM 3705 C C . TYR A 1 502 ? -43.190 -16.318 15.529 1.00 94.56 502 TYR A C 1
ATOM 3707 O O . TYR A 1 502 ? -42.109 -16.894 15.435 1.00 94.56 502 TYR A O 1
ATOM 3715 N N . SER A 1 503 ? -43.577 -15.425 14.622 1.00 94.31 503 SER A N 1
ATOM 3716 C CA . SER A 1 503 ? -42.756 -15.073 13.466 1.00 94.31 503 SER A CA 1
ATOM 3717 C C . SER A 1 503 ? -43.045 -13.665 12.989 1.00 94.31 503 SER A C 1
ATOM 3719 O O . SER A 1 503 ? -44.174 -13.182 13.093 1.00 94.31 503 SER A O 1
ATOM 3721 N N . ILE A 1 504 ? -42.054 -13.049 12.367 1.00 95.69 504 ILE A N 1
ATOM 3722 C CA . ILE A 1 504 ? -42.156 -11.738 11.749 1.00 95.69 504 ILE A CA 1
ATOM 3723 C C . ILE A 1 504 ? -41.418 -11.756 10.415 1.00 95.69 504 ILE A C 1
ATOM 3725 O O . ILE A 1 504 ? -40.330 -12.315 10.310 1.00 95.69 504 ILE A O 1
ATOM 3729 N N . VAL A 1 505 ? -42.013 -11.129 9.404 1.00 95.38 505 VAL A N 1
ATOM 3730 C CA . VAL A 1 505 ? -41.376 -10.891 8.105 1.00 95.38 505 VAL A CA 1
ATOM 3731 C C . VAL A 1 505 ? -41.260 -9.389 7.924 1.00 95.38 505 VAL A C 1
ATOM 3733 O O . VAL A 1 505 ? -42.246 -8.665 8.108 1.00 95.38 505 VAL A O 1
ATOM 3736 N N . ARG A 1 506 ? -40.063 -8.905 7.597 1.00 95.56 506 ARG A N 1
ATOM 3737 C CA . ARG A 1 506 ? -39.801 -7.483 7.379 1.00 95.56 506 ARG A CA 1
ATOM 3738 C C . ARG A 1 506 ? -39.165 -7.250 6.014 1.00 95.56 506 ARG A C 1
ATOM 3740 O O . ARG A 1 506 ? -38.114 -7.830 5.758 1.00 95.56 506 ARG A O 1
ATOM 3747 N N . PRO A 1 507 ? -39.777 -6.417 5.151 1.00 95.69 507 PRO A N 1
ATOM 3748 C CA . PRO A 1 507 ? -39.115 -5.971 3.935 1.00 95.69 507 PRO A CA 1
ATOM 3749 C C . PRO A 1 507 ? -37.946 -5.057 4.306 1.00 95.69 507 PRO A C 1
ATOM 3751 O O . PRO A 1 507 ? -38.067 -4.231 5.217 1.00 95.69 507 PRO A O 1
ATOM 3754 N N . VAL A 1 508 ? -36.820 -5.223 3.621 1.00 95.81 508 VAL A N 1
ATOM 3755 C CA . VAL A 1 508 ? -35.583 -4.479 3.868 1.00 95.81 508 VAL A CA 1
ATOM 3756 C C . VAL A 1 508 ? -34.874 -4.166 2.559 1.00 95.81 508 VAL A C 1
ATOM 3758 O O . VAL A 1 508 ? -34.880 -4.975 1.638 1.00 95.81 508 VAL A O 1
ATOM 3761 N N . THR A 1 509 ? -34.202 -3.020 2.505 1.00 95.25 509 THR A N 1
ATOM 3762 C CA . THR A 1 509 ? -33.371 -2.628 1.361 1.00 95.25 509 THR A CA 1
ATOM 3763 C C . THR A 1 509 ? -32.024 -2.145 1.894 1.00 95.25 509 THR A C 1
ATOM 3765 O O . THR A 1 509 ? -31.909 -0.975 2.265 1.00 95.25 509 THR A O 1
ATOM 3768 N N . PRO A 1 510 ? -31.014 -3.026 2.005 1.00 92.62 510 PRO A N 1
ATOM 3769 C CA . PRO A 1 510 ? -29.669 -2.619 2.399 1.00 92.62 510 PRO A CA 1
ATOM 3770 C C . PRO A 1 510 ? -29.089 -1.610 1.405 1.00 92.62 510 PRO A C 1
ATOM 3772 O O . PRO A 1 510 ? -29.396 -1.654 0.215 1.00 92.62 510 PRO A O 1
ATOM 3775 N N . THR A 1 511 ? -28.222 -0.714 1.862 1.00 90.12 511 THR A N 1
ATOM 3776 C CA . THR A 1 511 ? -27.606 0.322 1.014 1.00 90.12 511 THR A CA 1
ATOM 3777 C C . THR A 1 511 ? -26.138 0.062 0.701 1.00 90.12 511 THR A C 1
ATOM 3779 O O . THR A 1 511 ? -25.542 0.824 -0.051 1.00 90.12 511 THR A O 1
ATOM 3782 N N . SER A 1 512 ? -25.528 -0.955 1.306 1.00 87.88 512 SER A N 1
ATOM 3783 C CA . SER A 1 512 ? -24.122 -1.305 1.101 1.00 87.88 512 SER A CA 1
ATOM 3784 C C . SER A 1 512 ? -23.898 -2.795 1.327 1.00 87.88 512 SER A C 1
ATOM 3786 O O . SER A 1 512 ? -24.684 -3.444 2.014 1.00 87.88 512 SER A O 1
ATOM 3788 N N . THR A 1 513 ? -22.812 -3.335 0.781 1.00 86.50 513 THR A N 1
ATOM 3789 C CA . THR A 1 513 ? -22.353 -4.694 1.094 1.00 86.50 513 THR A CA 1
ATOM 3790 C C . THR A 1 513 ? -21.847 -4.777 2.537 1.00 86.50 513 THR A C 1
ATOM 3792 O O . THR A 1 513 ? -21.521 -3.752 3.142 1.00 86.50 513 THR A O 1
ATOM 3795 N N . GLY A 1 514 ? -21.785 -5.982 3.101 1.00 90.69 514 GLY A N 1
ATOM 3796 C CA . GLY A 1 514 ? -21.320 -6.221 4.470 1.00 90.69 514 GLY A CA 1
ATOM 3797 C C . GLY A 1 514 ? -22.200 -7.220 5.212 1.00 90.69 514 GLY A C 1
ATOM 3798 O O . GLY A 1 514 ? -22.732 -8.141 4.603 1.00 90.69 514 GLY A O 1
ATOM 3799 N N . ILE A 1 515 ? -22.356 -7.030 6.522 1.00 90.25 515 ILE A N 1
ATOM 3800 C CA . ILE A 1 515 ? -23.163 -7.897 7.385 1.00 90.25 515 ILE A CA 1
ATOM 3801 C C . ILE A 1 515 ? -24.303 -7.080 7.996 1.00 90.25 515 ILE A C 1
ATOM 3803 O O . ILE A 1 515 ? -24.083 -6.004 8.558 1.00 90.25 515 ILE A O 1
ATOM 3807 N N . VAL A 1 516 ? -25.516 -7.621 7.920 1.00 93.19 516 VAL A N 1
ATOM 3808 C CA . VAL A 1 516 ? -26.655 -7.190 8.734 1.00 93.19 516 VAL A CA 1
ATOM 3809 C C . VAL A 1 516 ? -26.750 -8.108 9.945 1.00 93.19 516 VAL A C 1
ATOM 3811 O O . VAL A 1 516 ? -26.837 -9.330 9.809 1.00 93.19 516 VAL A O 1
ATOM 3814 N N . THR A 1 517 ? -26.784 -7.518 11.132 1.00 93.88 517 THR A N 1
ATOM 3815 C CA . THR A 1 517 ? -27.050 -8.227 12.380 1.00 93.88 517 THR A CA 1
ATOM 3816 C C . THR A 1 517 ? -28.543 -8.178 12.666 1.00 93.88 517 THR A C 1
ATOM 3818 O O . THR A 1 517 ? -29.133 -7.107 12.815 1.00 93.88 517 THR A O 1
ATOM 3821 N N . ALA A 1 518 ? -29.159 -9.354 12.737 1.00 94.19 518 ALA A N 1
ATOM 3822 C CA . ALA A 1 518 ? -30.547 -9.533 13.118 1.00 94.19 518 ALA A CA 1
ATOM 3823 C C . ALA A 1 518 ? -30.630 -10.076 14.543 1.00 94.19 518 ALA A C 1
ATOM 3825 O O . ALA A 1 518 ? -30.265 -11.223 14.802 1.00 94.19 518 ALA A O 1
ATOM 3826 N N . THR A 1 519 ? -31.131 -9.253 15.455 1.00 95.19 519 THR A N 1
ATOM 3827 C CA . THR A 1 519 ? -31.192 -9.550 16.885 1.00 95.19 519 THR A CA 1
ATOM 3828 C C . THR A 1 519 ? -32.637 -9.725 17.329 1.00 95.19 519 THR A C 1
ATOM 3830 O O . THR A 1 519 ? -33.472 -8.841 17.129 1.00 95.19 519 THR A O 1
ATOM 3833 N N . LEU A 1 520 ? -32.940 -10.862 17.952 1.00 95.69 520 LEU A N 1
ATOM 3834 C CA . LEU A 1 520 ? -34.228 -11.134 18.578 1.00 95.69 520 LEU A CA 1
ATOM 3835 C C . LEU A 1 520 ? -34.143 -10.794 20.068 1.00 95.69 520 LEU A C 1
ATOM 3837 O O . LEU A 1 520 ? -33.311 -11.341 20.793 1.00 95.69 520 LEU A O 1
ATOM 3841 N N . LEU A 1 521 ? -35.032 -9.912 20.523 1.00 94.62 521 LEU A N 1
ATOM 3842 C CA . LEU A 1 521 ? -35.117 -9.445 21.903 1.00 94.62 521 LEU A CA 1
ATOM 3843 C C . LEU A 1 521 ? -36.479 -9.798 22.501 1.00 94.62 521 LEU A C 1
ATOM 3845 O O . LEU A 1 521 ? -37.530 -9.524 21.917 1.00 94.62 521 LEU A O 1
ATOM 3849 N N . LYS A 1 522 ? -36.488 -10.381 23.699 1.00 94.06 522 LYS A N 1
ATOM 3850 C CA . LYS A 1 522 ? -37.715 -10.635 24.459 1.00 94.06 522 LYS A CA 1
ATOM 3851 C C . LYS A 1 522 ? -37.445 -10.440 25.941 1.00 94.06 522 LYS A C 1
ATOM 3853 O O . LYS A 1 522 ? -36.579 -11.093 26.506 1.00 94.06 522 LYS A O 1
ATOM 3858 N N . SER A 1 523 ? -38.231 -9.572 26.576 1.00 93.19 523 SER A N 1
ATOM 3859 C CA . SER A 1 523 ? -38.104 -9.261 28.004 1.00 93.19 523 SER A CA 1
ATOM 3860 C C . SER A 1 523 ? -38.070 -10.536 28.856 1.00 93.19 523 SER A C 1
ATOM 3862 O O . SER A 1 523 ? -38.996 -11.353 28.766 1.00 93.19 523 SER A O 1
ATOM 3864 N N . GLY A 1 524 ? -37.002 -10.716 29.641 1.00 92.56 524 GLY A N 1
ATOM 3865 C CA . GLY A 1 524 ? -36.742 -11.901 30.469 1.00 92.56 524 GLY A CA 1
ATOM 3866 C C . GLY A 1 524 ? -36.058 -13.086 29.768 1.00 92.56 524 GLY A C 1
ATOM 3867 O O . GLY A 1 524 ? -35.871 -14.123 30.409 1.00 92.56 524 GLY A O 1
ATOM 3868 N N . TYR A 1 525 ? -35.692 -12.961 28.490 1.00 95.38 525 TYR A N 1
ATOM 3869 C CA . TYR A 1 525 ? -35.044 -14.010 27.693 1.00 95.38 525 TYR A CA 1
ATOM 3870 C C . TYR A 1 525 ? -33.647 -13.598 27.219 1.00 95.38 525 TYR A C 1
ATOM 3872 O O . TYR A 1 525 ? -33.305 -12.415 27.215 1.00 95.38 525 TYR A O 1
ATOM 3880 N N . GLU A 1 526 ? -32.838 -14.589 26.854 1.00 93.50 526 GLU A N 1
ATOM 3881 C CA . GLU A 1 526 ? -31.520 -14.404 26.246 1.00 93.50 526 GLU A CA 1
ATOM 3882 C C . GLU A 1 526 ? -31.622 -13.712 24.881 1.00 93.50 526 GLU A C 1
ATOM 3884 O O . GLU A 1 526 ? -32.574 -13.925 24.124 1.00 93.50 526 GLU A O 1
ATOM 3889 N N . VAL A 1 527 ? -30.627 -12.879 24.574 1.00 93.56 527 VAL A N 1
ATOM 3890 C CA . VAL A 1 527 ? -30.512 -12.211 23.274 1.00 93.56 527 VAL A CA 1
ATOM 3891 C C . VAL A 1 527 ? -29.938 -13.181 22.248 1.00 93.56 527 VAL A C 1
ATOM 3893 O O . VAL A 1 527 ? -28.875 -13.762 22.464 1.00 93.56 527 VAL A O 1
ATOM 3896 N N . VAL A 1 528 ? -30.622 -13.333 21.113 1.00 93.50 528 VAL A N 1
ATOM 3897 C CA . VAL A 1 528 ? -30.155 -14.176 20.005 1.00 93.50 528 VAL A CA 1
ATOM 3898 C C . VAL A 1 528 ? -29.888 -13.307 18.788 1.00 93.50 528 VAL A C 1
ATOM 3900 O O . VAL A 1 528 ? -30.809 -12.700 18.246 1.00 93.50 528 VAL A O 1
ATOM 3903 N N . SER A 1 529 ? -28.634 -13.288 18.344 1.00 92.38 529 SER A N 1
ATOM 3904 C CA . SER A 1 529 ? -28.206 -12.572 17.142 1.00 92.38 529 SER A CA 1
ATOM 3905 C C . SER A 1 529 ? -27.859 -13.552 16.028 1.00 92.38 529 SER A C 1
ATOM 3907 O O . SER A 1 529 ? -27.270 -14.605 16.264 1.00 92.38 529 SER A O 1
ATOM 3909 N N . SER A 1 530 ? -28.220 -13.207 14.798 1.00 92.94 530 SER A N 1
ATOM 3910 C CA . SER A 1 530 ? -27.843 -13.923 13.579 1.00 92.94 530 SER A CA 1
ATOM 3911 C C . SER A 1 530 ? -27.269 -12.939 12.567 1.00 92.94 530 SER A C 1
ATOM 3913 O O . SER A 1 530 ? -27.723 -11.799 12.483 1.00 92.94 530 SER A O 1
ATOM 3915 N N . HIS A 1 531 ? -26.270 -13.378 11.808 1.00 93.31 531 HIS A N 1
ATOM 3916 C CA . HIS A 1 531 ? -25.670 -12.581 10.743 1.00 93.31 531 HIS A CA 1
ATOM 3917 C C . HIS A 1 531 ? -26.302 -12.933 9.403 1.00 93.31 531 HIS A C 1
ATOM 3919 O O . HIS A 1 531 ? -26.572 -14.101 9.124 1.00 93.31 531 HIS A O 1
ATOM 3925 N N . ILE A 1 532 ? -26.536 -11.907 8.596 1.00 93.88 532 ILE A N 1
ATOM 3926 C CA . ILE A 1 532 ? -27.062 -12.012 7.243 1.00 93.88 532 ILE A CA 1
ATOM 3927 C C . ILE A 1 532 ? -26.074 -11.297 6.333 1.00 93.88 532 ILE A C 1
ATOM 3929 O O . ILE A 1 532 ? -25.841 -10.096 6.497 1.00 93.88 532 ILE A O 1
ATOM 3933 N N . ASP A 1 533 ? -25.511 -12.022 5.375 1.00 91.94 533 ASP A N 1
ATOM 3934 C CA . ASP A 1 533 ? -24.579 -11.440 4.421 1.00 91.94 533 ASP A CA 1
ATOM 3935 C C . ASP A 1 533 ? -25.325 -10.552 3.421 1.00 91.94 533 ASP A C 1
ATOM 3937 O O . ASP A 1 533 ? -26.370 -10.919 2.874 1.00 91.94 533 ASP A O 1
ATOM 3941 N N . VAL A 1 534 ? -24.769 -9.370 3.171 1.00 91.56 534 VAL A N 1
ATOM 3942 C CA . VAL A 1 534 ? -25.181 -8.473 2.097 1.00 91.56 534 VAL A CA 1
ATOM 3943 C C . VAL A 1 534 ? -24.096 -8.496 1.035 1.00 91.56 534 VAL A C 1
ATOM 3945 O O . VAL A 1 534 ? -23.058 -7.840 1.160 1.00 91.56 534 VAL A O 1
ATOM 3948 N N . VAL A 1 535 ? -24.341 -9.274 -0.011 1.00 89.94 535 VAL A N 1
ATOM 3949 C CA . VAL A 1 535 ? -23.376 -9.549 -1.076 1.00 89.94 535 VAL A CA 1
ATOM 3950 C C . VAL A 1 535 ? -23.800 -8.874 -2.373 1.00 89.94 535 VAL A C 1
ATOM 3952 O O . VAL A 1 535 ? -24.996 -8.744 -2.628 1.00 89.94 535 VAL A O 1
ATOM 3955 N N . PRO A 1 536 ? -22.850 -8.446 -3.216 1.00 86.38 536 PRO A N 1
ATOM 3956 C CA . PRO A 1 536 ? -23.188 -8.051 -4.571 1.00 86.38 536 PRO A CA 1
ATOM 3957 C C . PRO A 1 536 ? -23.728 -9.276 -5.322 1.00 86.38 536 PRO A C 1
ATOM 3959 O O . PRO A 1 536 ? -23.057 -10.303 -5.425 1.00 86.38 536 PRO A O 1
ATOM 3962 N N . ALA A 1 537 ? -24.959 -9.184 -5.822 1.00 85.75 537 ALA A N 1
ATOM 3963 C CA . ALA A 1 537 ? -25.511 -10.185 -6.723 1.00 85.75 537 ALA A CA 1
ATOM 3964 C C . ALA A 1 537 ? -25.043 -9.903 -8.154 1.00 85.75 537 ALA A C 1
ATOM 3966 O O . ALA A 1 537 ? -25.049 -8.749 -8.578 1.00 85.75 537 ALA A O 1
ATOM 3967 N N . TYR A 1 538 ? -24.697 -10.950 -8.901 1.00 85.25 538 TYR A N 1
ATOM 3968 C CA . TYR A 1 538 ? -24.351 -10.859 -10.319 1.00 85.25 538 TYR A CA 1
ATOM 3969 C C . TYR A 1 538 ? -25.256 -11.775 -11.149 1.00 85.25 538 TYR A C 1
ATOM 3971 O O . TYR A 1 538 ? -25.767 -12.778 -10.644 1.00 85.25 538 TYR A O 1
ATOM 3979 N N . GLY A 1 539 ? -25.478 -11.433 -12.415 1.00 82.88 539 GLY A N 1
ATOM 3980 C CA . GLY A 1 539 ? -26.261 -12.238 -13.340 1.00 82.88 539 GLY A CA 1
ATOM 3981 C C . GLY A 1 539 ? -25.937 -11.968 -14.805 1.00 82.88 539 GLY A C 1
ATOM 3982 O O . GLY A 1 539 ? -25.385 -10.933 -15.174 1.00 82.88 539 GLY A O 1
ATOM 3983 N N . THR A 1 540 ? -26.329 -12.913 -15.653 1.00 84.88 540 THR A N 1
ATOM 3984 C CA . THR A 1 540 ? -26.116 -12.842 -17.101 1.00 84.88 540 THR A CA 1
ATOM 3985 C C . THR A 1 540 ? -27.153 -11.949 -17.781 1.00 84.88 540 THR A C 1
ATOM 3987 O O . THR A 1 540 ? -28.349 -12.057 -17.490 1.00 84.88 540 THR A O 1
ATOM 3990 N N . LEU A 1 541 ? -26.730 -11.165 -18.773 1.00 86.50 541 LEU A N 1
ATOM 3991 C CA . LEU A 1 541 ? -27.620 -10.379 -19.628 1.00 86.50 541 LEU A CA 1
ATOM 3992 C C . LEU A 1 541 ? -27.701 -10.984 -21.035 1.00 86.50 541 LEU A C 1
ATOM 3994 O O . LEU A 1 541 ? -26.689 -11.150 -21.710 1.00 86.50 541 LEU A O 1
ATOM 3998 N N . ALA A 1 542 ? -28.914 -11.262 -21.515 1.00 90.25 542 ALA A N 1
ATOM 3999 C CA . ALA A 1 542 ? -29.149 -11.698 -22.890 1.00 90.25 542 ALA A CA 1
ATOM 4000 C C . ALA A 1 542 ? -30.483 -11.173 -23.426 1.00 90.25 542 ALA A C 1
ATOM 4002 O O . ALA A 1 542 ? -31.438 -10.970 -22.675 1.00 90.25 542 ALA A O 1
ATOM 4003 N N . GLY A 1 543 ? -30.568 -10.984 -24.740 1.00 91.06 543 GLY A N 1
ATOM 4004 C CA . GLY A 1 543 ? -31.777 -10.492 -25.387 1.00 91.06 543 GLY A CA 1
ATOM 4005 C C . GLY A 1 543 ? -31.779 -10.674 -26.899 1.00 91.06 543 GLY A C 1
ATOM 4006 O O . GLY A 1 543 ? -30.907 -11.316 -27.485 1.00 91.06 543 GLY A O 1
ATOM 4007 N N . THR A 1 54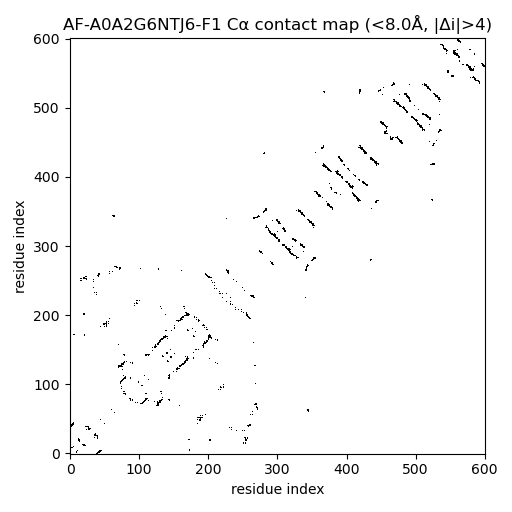4 ? -32.807 -10.117 -27.534 1.00 91.38 544 THR A N 1
ATOM 4008 C CA . THR A 1 544 ? -32.984 -10.125 -28.990 1.00 91.38 544 THR A CA 1
ATOM 4009 C C . THR A 1 544 ? -33.396 -8.752 -29.484 1.00 91.38 544 THR A C 1
ATOM 4011 O O . THR A 1 544 ? -34.330 -8.169 -28.936 1.00 91.38 544 THR A O 1
ATOM 4014 N N . VAL A 1 545 ? -32.766 -8.279 -30.555 1.00 91.00 545 VAL A N 1
ATOM 4015 C CA . VAL A 1 545 ? -33.187 -7.079 -31.280 1.00 91.00 545 VAL A CA 1
ATOM 4016 C C . VAL A 1 545 ? -34.047 -7.492 -32.469 1.00 91.00 545 VAL A C 1
ATOM 4018 O O . VAL A 1 545 ? -33.639 -8.312 -33.298 1.00 91.00 545 VAL A O 1
ATOM 4021 N N . THR A 1 546 ? -35.245 -6.921 -32.553 1.00 90.06 546 THR A N 1
ATOM 4022 C CA . THR A 1 546 ? -36.218 -7.204 -33.612 1.00 90.06 546 THR A CA 1
ATOM 4023 C C . THR A 1 546 ? -36.741 -5.919 -34.231 1.00 90.06 546 THR A C 1
ATOM 4025 O O . THR A 1 546 ? -36.911 -4.925 -33.526 1.00 90.06 546 THR A O 1
ATOM 4028 N N . ASP A 1 547 ? -37.049 -5.955 -35.523 1.00 85.75 547 ASP A N 1
ATOM 4029 C CA . ASP A 1 547 ? -37.677 -4.836 -36.220 1.00 85.75 547 ASP A CA 1
ATOM 4030 C C . ASP A 1 547 ? -39.135 -4.668 -35.754 1.00 85.75 547 ASP A C 1
ATOM 4032 O O . ASP A 1 547 ? -39.939 -5.606 -35.795 1.00 85.75 547 ASP A O 1
ATOM 4036 N N . ALA A 1 548 ? -39.463 -3.466 -35.279 1.00 81.62 548 ALA A N 1
ATOM 4037 C CA . ALA A 1 548 ? -40.793 -3.123 -34.788 1.00 81.62 548 ALA A CA 1
ATOM 4038 C C . ALA A 1 548 ? -41.813 -2.918 -35.921 1.00 81.62 548 ALA A C 1
ATOM 4040 O O . ALA A 1 548 ? -43.010 -3.113 -35.698 1.00 81.62 548 ALA A O 1
ATOM 4041 N N . ASP A 1 549 ? -41.355 -2.549 -37.119 1.00 83.44 549 ASP A N 1
ATOM 4042 C CA . ASP A 1 549 ? -42.204 -2.280 -38.280 1.00 83.44 549 ASP A CA 1
ATOM 4043 C C . ASP A 1 549 ? -42.450 -3.544 -39.133 1.00 83.44 549 ASP A C 1
ATOM 4045 O O . ASP A 1 549 ? -43.363 -3.550 -39.963 1.00 83.44 549 ASP A O 1
ATOM 4049 N N . ASP A 1 550 ? -41.690 -4.625 -38.899 1.00 79.69 550 ASP A N 1
ATOM 4050 C CA . ASP A 1 550 ? -41.756 -5.894 -39.646 1.00 79.69 550 ASP A CA 1
ATOM 4051 C C . ASP A 1 550 ? -41.914 -7.129 -38.733 1.00 79.69 550 ASP A C 1
ATOM 4053 O O . ASP A 1 550 ? -41.044 -8.000 -38.645 1.00 79.69 550 ASP A O 1
ATOM 4057 N N . GLU A 1 551 ? -43.043 -7.175 -38.012 1.00 74.62 551 GLU A N 1
ATOM 4058 C CA . GLU A 1 551 ? -43.544 -8.321 -37.223 1.00 74.62 551 GLU A CA 1
ATOM 4059 C C . GLU A 1 551 ? -42.499 -9.050 -36.342 1.00 74.62 551 GLU A C 1
ATOM 4061 O O . GLU A 1 551 ? -42.574 -10.265 -36.148 1.00 74.62 551 GLU A O 1
ATOM 4066 N N . GLY A 1 552 ? -41.536 -8.336 -35.750 1.00 74.31 552 GLY A N 1
ATOM 4067 C CA . GLY A 1 552 ? -40.567 -8.944 -34.833 1.00 74.31 552 GLY A CA 1
ATOM 4068 C C . GLY A 1 552 ? -39.468 -9.752 -35.533 1.00 74.31 552 GLY A C 1
ATOM 4069 O O . GLY A 1 552 ? -38.864 -10.638 -34.920 1.00 74.31 552 GLY A O 1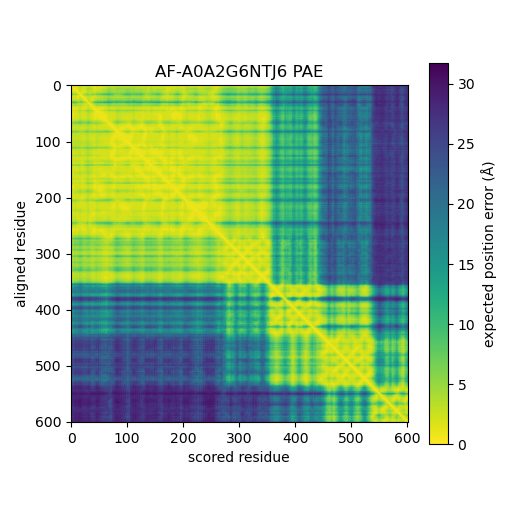
ATOM 4070 N N . THR A 1 553 ? -39.196 -9.466 -36.809 1.00 85.50 553 THR A N 1
ATOM 4071 C CA . THR A 1 553 ? -38.085 -10.075 -37.551 1.00 85.50 553 THR A CA 1
ATOM 4072 C C . THR A 1 553 ? -36.747 -9.741 -36.872 1.00 85.50 553 THR A C 1
ATOM 4074 O O . THR A 1 553 ? -36.487 -8.566 -36.604 1.00 85.50 553 THR A O 1
ATOM 4077 N N . PRO A 1 554 ? -35.878 -10.728 -36.571 1.00 88.62 554 PRO A N 1
ATOM 4078 C CA . PRO A 1 554 ? -34.612 -10.456 -35.897 1.00 88.62 554 PRO A CA 1
ATOM 4079 C C . PRO A 1 554 ? -33.634 -9.656 -36.759 1.00 88.62 554 PRO A C 1
ATOM 4081 O O . PRO A 1 554 ? -33.491 -9.923 -37.954 1.00 88.62 554 PRO A O 1
ATOM 4084 N N . VAL A 1 555 ? -32.918 -8.719 -36.137 1.00 88.62 555 VAL A N 1
ATOM 4085 C CA . VAL A 1 555 ? -31.975 -7.826 -36.826 1.00 88.62 555 VAL A CA 1
ATOM 4086 C C . VAL A 1 555 ? -30.546 -8.167 -36.416 1.00 88.62 555 VAL A C 1
ATOM 4088 O O . VAL A 1 555 ? -30.171 -8.039 -35.251 1.00 88.62 555 VAL A O 1
ATOM 4091 N N . ALA A 1 556 ? -29.752 -8.619 -37.384 1.00 90.75 556 ALA A N 1
ATOM 4092 C CA . ALA A 1 556 ? -28.361 -9.016 -37.188 1.00 90.75 556 ALA A CA 1
ATOM 4093 C C . ALA A 1 556 ? -27.392 -7.835 -37.334 1.00 90.75 556 ALA A C 1
ATOM 4095 O O . ALA A 1 556 ? -27.627 -6.941 -38.149 1.00 90.75 556 ALA A O 1
ATOM 4096 N N . GLY A 1 557 ? -26.269 -7.874 -36.613 1.00 90.44 557 GLY A N 1
ATOM 4097 C CA . GLY A 1 557 ? -25.221 -6.855 -36.705 1.00 90.44 557 GLY A CA 1
ATOM 4098 C C . GLY A 1 557 ? -25.566 -5.522 -36.036 1.00 90.44 557 GLY A C 1
ATOM 4099 O O . GLY A 1 557 ? -24.897 -4.531 -36.311 1.00 90.44 557 GLY A O 1
ATOM 4100 N N . VAL A 1 558 ? -26.600 -5.485 -35.191 1.00 92.00 558 VAL A N 1
ATOM 4101 C CA . VAL A 1 558 ? -26.962 -4.298 -34.405 1.00 92.00 558 VAL A CA 1
ATOM 4102 C C . VAL A 1 558 ? -26.044 -4.221 -33.200 1.00 92.00 558 VAL A C 1
ATOM 4104 O O . VAL A 1 558 ? -25.884 -5.216 -32.489 1.00 92.00 558 VAL A O 1
ATOM 4107 N N . ARG A 1 559 ? -25.468 -3.045 -32.953 1.00 93.12 559 ARG A N 1
ATOM 4108 C CA . ARG A 1 559 ? -24.691 -2.798 -31.741 1.00 93.12 559 ARG A CA 1
ATOM 4109 C C . ARG A 1 559 ? -25.656 -2.587 -30.577 1.00 93.12 559 ARG A C 1
ATOM 4111 O O . ARG A 1 559 ? -26.550 -1.752 -30.679 1.00 93.12 559 ARG A O 1
ATOM 4118 N N . VAL A 1 560 ? -25.481 -3.334 -29.495 1.00 91.50 560 VAL A N 1
ATOM 4119 C CA . VAL A 1 560 ? -26.263 -3.259 -28.257 1.00 91.50 560 VAL A CA 1
ATOM 4120 C C . VAL A 1 560 ? -25.305 -2.917 -27.133 1.00 91.50 560 VAL A C 1
ATOM 4122 O O . VAL A 1 560 ? -24.427 -3.710 -26.810 1.00 91.50 560 VAL A O 1
ATOM 4125 N N . TYR A 1 561 ? -25.474 -1.748 -26.537 1.00 91.19 561 TYR A N 1
ATOM 4126 C CA . TYR A 1 561 ? -24.588 -1.268 -25.485 1.00 91.19 561 TYR A CA 1
ATOM 4127 C C . TYR A 1 561 ? -25.403 -0.673 -24.344 1.00 91.19 561 TYR A C 1
ATOM 4129 O O . TYR A 1 561 ? -26.497 -0.149 -24.568 1.00 91.19 561 TYR A O 1
ATOM 4137 N N . GLY A 1 562 ? -24.903 -0.796 -23.119 1.00 88.88 562 GLY A N 1
ATOM 4138 C CA . GLY A 1 562 ? -25.654 -0.399 -21.933 1.00 88.88 562 GLY A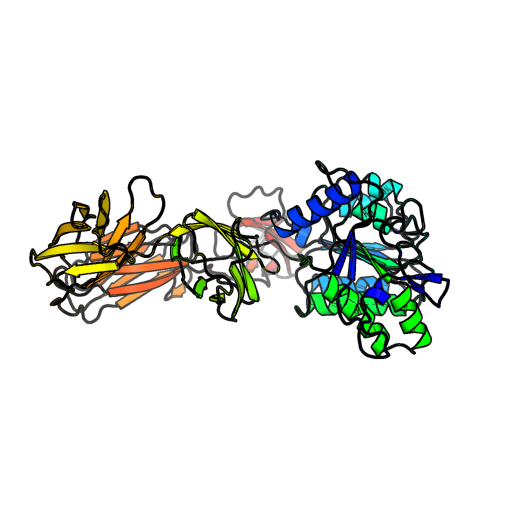 CA 1
ATOM 4139 C C . GLY A 1 562 ? -24.826 0.350 -20.906 1.00 88.88 562 GLY A C 1
ATOM 4140 O O . GLY A 1 562 ? -23.607 0.212 -20.845 1.00 88.88 562 GLY A O 1
ATOM 4141 N N . PHE A 1 563 ? -25.519 1.140 -20.098 1.00 87.69 563 PHE A N 1
ATOM 4142 C CA . PHE A 1 563 ? -24.968 1.913 -18.987 1.00 87.69 563 PHE A CA 1
ATOM 4143 C C . PHE A 1 563 ? -25.773 1.622 -17.723 1.00 87.69 563 PHE A C 1
ATOM 4145 O O . PHE A 1 563 ? -26.917 1.161 -17.819 1.00 87.69 563 PHE A O 1
ATOM 4152 N N . ALA A 1 564 ? -25.212 1.895 -16.542 1.00 82.81 564 ALA A N 1
ATOM 4153 C CA . ALA A 1 564 ? -26.031 1.890 -15.337 1.00 82.81 564 ALA A CA 1
ATOM 4154 C C . ALA A 1 564 ? -27.095 2.988 -15.463 1.00 82.81 564 ALA A C 1
ATOM 4156 O O . ALA A 1 564 ? -26.868 4.032 -16.081 1.00 82.81 564 ALA A O 1
ATOM 4157 N N . THR A 1 565 ? -28.282 2.737 -14.917 1.00 81.62 565 THR A N 1
ATOM 4158 C CA . THR A 1 565 ? -29.393 3.688 -15.036 1.00 81.62 565 THR A CA 1
ATOM 4159 C C . THR A 1 565 ? -29.008 5.063 -14.501 1.00 81.62 565 THR A C 1
ATOM 4161 O O . THR A 1 565 ? -28.628 5.204 -13.339 1.00 81.62 565 THR A O 1
ATOM 4164 N N . GLY A 1 566 ? -29.172 6.091 -15.336 1.00 76.44 566 GLY A N 1
ATOM 4165 C CA . GLY A 1 566 ? -28.875 7.480 -14.976 1.00 76.44 566 GLY A CA 1
ATOM 4166 C C . GLY A 1 566 ? -27.444 7.949 -15.258 1.00 76.44 566 GLY A C 1
ATOM 4167 O O . GLY A 1 566 ? -27.178 9.140 -15.071 1.00 76.44 566 GLY A O 1
ATOM 4168 N N . ASP A 1 567 ? -26.560 7.073 -15.740 1.00 80.94 567 ASP A N 1
ATOM 4169 C CA . ASP A 1 567 ? -25.240 7.468 -16.238 1.00 80.94 567 ASP A CA 1
ATOM 4170 C C . ASP A 1 567 ? -25.341 8.279 -17.540 1.00 80.94 567 ASP A C 1
ATOM 4172 O O . ASP A 1 567 ? -26.298 8.168 -18.312 1.00 80.94 567 ASP A O 1
ATOM 4176 N N . ASP A 1 568 ? -24.328 9.112 -17.799 1.00 76.62 568 ASP A N 1
ATOM 4177 C CA . ASP A 1 568 ? -24.220 9.863 -19.050 1.00 76.62 568 ASP A CA 1
ATOM 4178 C C . ASP A 1 568 ? -23.860 8.904 -20.207 1.00 76.62 568 ASP A C 1
ATOM 4180 O O . ASP A 1 568 ? -22.747 8.369 -20.233 1.00 76.62 568 ASP A O 1
ATOM 4184 N N . PRO A 1 569 ? -24.741 8.718 -21.211 1.00 75.56 569 PRO A N 1
ATOM 4185 C CA . PRO A 1 569 ? -24.513 7.780 -22.310 1.00 75.56 569 PRO A CA 1
ATOM 4186 C C . PRO A 1 569 ? -23.416 8.232 -23.291 1.00 75.56 569 PRO A C 1
ATOM 4188 O O . PRO A 1 569 ? -23.188 7.573 -24.307 1.00 75.56 569 PRO A O 1
ATOM 4191 N N . SER A 1 570 ? -22.754 9.369 -23.038 1.00 79.62 570 SER A N 1
ATOM 4192 C CA . SER A 1 570 ? -21.540 9.789 -23.749 1.00 79.62 570 SER A CA 1
ATOM 4193 C C . SER A 1 570 ? -20.243 9.190 -23.186 1.00 79.62 570 SER A C 1
ATOM 4195 O O . SER A 1 570 ? -19.191 9.360 -23.806 1.00 79.62 570 SER A O 1
ATOM 4197 N N . GLY A 1 571 ? -20.310 8.488 -22.049 1.00 77.81 571 GLY A N 1
ATOM 4198 C CA . GLY A 1 571 ? -19.192 7.747 -21.460 1.00 77.81 571 GLY A CA 1
ATOM 4199 C C . GLY A 1 571 ? -18.931 6.379 -22.106 1.00 77.81 571 GLY A C 1
ATOM 4200 O O . GLY A 1 571 ? -19.510 6.023 -23.134 1.00 77.81 571 GLY A O 1
ATOM 4201 N N . THR A 1 572 ? -18.050 5.592 -21.484 1.00 84.31 572 THR A N 1
ATOM 4202 C CA . THR A 1 572 ? -17.786 4.199 -21.876 1.00 84.31 572 THR A CA 1
ATOM 4203 C C . THR A 1 572 ? -18.935 3.300 -21.400 1.00 84.31 572 THR A C 1
ATOM 4205 O O . THR A 1 572 ? -19.260 3.342 -20.214 1.00 84.31 572 THR A O 1
ATOM 4208 N N . PRO A 1 573 ? -19.570 2.504 -22.281 1.00 87.06 573 PRO A N 1
ATOM 4209 C CA . PRO A 1 573 ? -20.637 1.595 -21.875 1.00 87.06 573 PRO A CA 1
ATOM 4210 C C . PRO A 1 573 ? -20.097 0.438 -21.025 1.00 87.06 573 PRO A C 1
ATOM 4212 O O . PRO A 1 573 ? -18.972 -0.013 -21.227 1.00 87.06 573 PRO A O 1
ATOM 4215 N N . LEU A 1 574 ? -20.927 -0.072 -20.114 1.00 85.19 574 LEU A N 1
ATOM 4216 C CA . LEU A 1 574 ? -20.611 -1.223 -19.257 1.00 85.19 574 LEU A CA 1
ATOM 4217 C C . LEU A 1 574 ? -20.479 -2.526 -20.049 1.00 85.19 574 LEU A C 1
ATOM 4219 O O . LEU A 1 574 ? -19.742 -3.423 -19.661 1.00 85.19 574 LEU A O 1
ATOM 4223 N N . PHE A 1 575 ? -21.200 -2.629 -21.161 1.00 87.56 575 PHE A N 1
ATOM 4224 C CA . PHE A 1 575 ? -21.037 -3.693 -22.141 1.00 87.56 575 PHE A CA 1
ATOM 4225 C C . PHE A 1 575 ? -21.350 -3.154 -23.532 1.00 87.56 575 PHE A C 1
ATOM 4227 O O . PHE A 1 575 ? -22.171 -2.247 -23.692 1.00 87.56 575 PHE A O 1
ATOM 4234 N N . ASP A 1 576 ? -20.714 -3.739 -24.540 1.00 91.25 576 ASP A N 1
ATOM 4235 C CA . ASP A 1 576 ? -20.880 -3.379 -25.943 1.00 91.25 576 ASP A CA 1
ATOM 4236 C C . ASP A 1 576 ? -20.836 -4.647 -26.797 1.00 91.25 576 ASP A C 1
ATOM 4238 O O . ASP A 1 576 ? -19.792 -5.269 -26.989 1.00 91.25 576 ASP A O 1
ATOM 4242 N N . LEU A 1 577 ? -22.010 -5.073 -27.248 1.00 92.44 577 LEU A N 1
ATOM 4243 C CA . LEU A 1 577 ? -22.237 -6.344 -27.917 1.00 92.44 577 LEU A CA 1
ATOM 4244 C C . LEU A 1 577 ? -22.778 -6.108 -29.322 1.00 92.44 577 LEU A C 1
ATOM 4246 O O . LEU A 1 577 ? -23.332 -5.061 -29.640 1.00 92.44 577 LEU A O 1
ATOM 4250 N N . THR A 1 578 ? -22.656 -7.110 -30.185 1.00 92.44 578 THR A N 1
ATOM 4251 C CA . THR A 1 578 ? -23.263 -7.084 -31.520 1.00 92.44 578 THR A CA 1
ATOM 4252 C C . THR A 1 578 ? -24.176 -8.287 -31.693 1.00 92.44 578 THR A C 1
ATOM 4254 O O . THR A 1 578 ? -23.797 -9.405 -31.343 1.00 92.44 578 THR A O 1
ATOM 4257 N N . THR A 1 579 ? -25.376 -8.074 -32.236 1.00 94.19 579 THR A N 1
ATOM 4258 C CA . THR A 1 579 ? -26.336 -9.163 -32.429 1.00 94.19 579 THR A CA 1
ATOM 4259 C C . THR A 1 579 ? -25.886 -10.177 -33.479 1.00 94.19 579 THR A C 1
ATOM 4261 O O . THR A 1 579 ? -25.352 -9.827 -34.537 1.00 94.19 579 THR A O 1
ATOM 4264 N N . ASP A 1 580 ? -26.157 -11.455 -33.212 1.00 92.06 580 ASP A N 1
ATOM 4265 C CA . ASP A 1 580 ? -25.909 -12.560 -34.134 1.00 92.06 580 ASP A CA 1
ATOM 4266 C C . ASP A 1 580 ? -26.894 -12.578 -35.323 1.00 92.06 580 ASP A C 1
ATOM 4268 O O . ASP A 1 580 ? -27.792 -11.744 -35.455 1.00 92.06 580 ASP A O 1
ATOM 4272 N N . ALA A 1 581 ? -26.757 -13.570 -36.209 1.00 89.81 581 ALA A N 1
ATOM 4273 C CA . ALA A 1 581 ? -27.632 -13.735 -37.375 1.00 89.81 581 ALA A CA 1
ATOM 4274 C C . ALA A 1 581 ? -29.120 -13.962 -37.027 1.00 89.81 581 ALA A C 1
ATOM 4276 O O . ALA A 1 581 ? -29.982 -13.818 -37.893 1.00 89.81 581 ALA A O 1
ATOM 4277 N N . ALA A 1 582 ? -29.422 -14.342 -35.785 1.00 89.38 582 ALA A N 1
ATOM 4278 C CA . ALA A 1 582 ? -30.765 -14.504 -35.244 1.00 89.38 582 ALA A CA 1
ATOM 4279 C C . ALA A 1 582 ? -31.184 -13.309 -34.367 1.00 89.38 582 ALA A C 1
ATOM 4281 O O . ALA A 1 582 ? -32.150 -13.430 -33.612 1.00 89.38 582 ALA A O 1
ATOM 4282 N N . GLY A 1 583 ? -30.474 -12.179 -34.459 1.00 89.31 583 GLY A N 1
ATOM 4283 C CA . GLY A 1 583 ? -30.728 -10.950 -33.712 1.00 89.31 583 GLY A CA 1
ATOM 4284 C C . GLY A 1 583 ? -30.449 -11.051 -32.214 1.00 89.31 583 GLY A C 1
ATOM 4285 O O . GLY A 1 583 ? -30.880 -10.175 -31.470 1.00 89.31 583 GLY A O 1
ATOM 4286 N N . ARG A 1 584 ? -29.771 -12.103 -31.744 1.00 92.31 584 ARG A N 1
ATOM 4287 C CA . ARG A 1 584 ? -29.512 -12.348 -30.319 1.00 92.31 584 ARG A CA 1
ATOM 4288 C C . ARG A 1 584 ? -28.216 -11.702 -29.876 1.00 92.31 584 ARG A C 1
ATOM 4290 O O . ARG A 1 584 ? -27.238 -11.714 -30.614 1.00 92.31 584 ARG A O 1
ATOM 4297 N N . TYR A 1 585 ? -28.200 -11.227 -28.644 1.00 91.75 585 TYR A N 1
ATOM 4298 C CA . TYR A 1 585 ? -26.985 -10.866 -27.930 1.00 91.75 585 TYR A CA 1
ATOM 4299 C C . TYR A 1 585 ? -26.997 -11.557 -26.568 1.00 91.75 585 TYR A C 1
ATOM 4301 O O . TYR A 1 585 ? -28.058 -11.765 -25.975 1.00 91.75 585 TYR A O 1
ATOM 4309 N N . ALA A 1 586 ? -25.818 -11.927 -26.094 1.00 90.31 586 ALA A N 1
ATOM 4310 C CA . ALA A 1 586 ? -25.598 -12.434 -24.753 1.00 90.31 586 ALA A CA 1
ATOM 4311 C C . ALA A 1 586 ? -24.248 -11.901 -24.289 1.00 90.31 586 ALA A C 1
ATOM 4313 O O . ALA A 1 586 ? -23.299 -11.873 -25.072 1.00 90.31 586 ALA A O 1
ATOM 4314 N N . LEU A 1 587 ? -24.201 -11.431 -23.055 1.00 87.06 587 LEU A N 1
ATOM 4315 C CA . LEU A 1 587 ? -22.960 -11.084 -22.398 1.00 87.06 587 LEU A CA 1
ATOM 4316 C C . LEU A 1 587 ? -22.356 -12.362 -21.814 1.00 87.06 587 LEU A C 1
ATOM 4318 O O . LEU A 1 587 ? -23.059 -13.116 -21.140 1.00 87.06 587 LEU A O 1
ATOM 4322 N N . ASP A 1 588 ? -21.080 -12.601 -22.106 1.00 79.94 588 ASP A N 1
ATOM 4323 C CA . ASP A 1 588 ? -20.356 -13.782 -21.620 1.00 79.94 588 ASP A CA 1
ATOM 4324 C C . ASP A 1 588 ? -19.886 -13.624 -20.160 1.00 79.94 588 ASP A C 1
ATOM 4326 O O . ASP A 1 588 ? -19.558 -14.614 -19.508 1.00 79.94 588 ASP A O 1
ATOM 4330 N N . GLU A 1 589 ? -19.887 -12.393 -19.644 1.00 79.94 589 GLU A N 1
ATOM 4331 C CA . GLU A 1 589 ? -19.540 -12.045 -18.265 1.00 79.94 589 GLU A CA 1
ATOM 4332 C C . GLU A 1 589 ? -20.792 -11.698 -17.447 1.00 79.94 589 GLU A C 1
ATOM 4334 O O . GLU A 1 589 ? -21.786 -11.185 -17.974 1.00 79.94 589 GLU A O 1
ATOM 4339 N N . ASP A 1 590 ? -20.747 -11.970 -16.143 1.00 83.31 590 ASP A N 1
ATOM 4340 C CA . ASP A 1 590 ? -21.839 -11.608 -15.245 1.00 83.31 590 ASP A CA 1
ATOM 4341 C C . ASP A 1 590 ? -21.779 -10.111 -14.901 1.00 83.31 590 ASP A C 1
ATOM 4343 O O . ASP A 1 590 ? -20.733 -9.576 -14.534 1.00 83.31 590 ASP A O 1
ATOM 4347 N N . LEU A 1 591 ? -22.925 -9.433 -14.960 1.00 84.44 591 LEU A N 1
ATOM 4348 C CA . LEU A 1 591 ? -23.071 -8.048 -14.510 1.00 84.44 591 LEU A CA 1
ATOM 4349 C C . LEU A 1 591 ? -23.642 -8.004 -13.099 1.00 84.44 591 LEU A C 1
ATOM 4351 O O . LEU A 1 591 ? -24.468 -8.854 -12.762 1.00 84.44 591 LEU A O 1
ATOM 4355 N N . PRO A 1 592 ? -23.304 -6.984 -12.292 1.00 82.88 592 PRO A N 1
ATOM 4356 C CA . PRO A 1 592 ? -24.033 -6.708 -11.063 1.00 82.88 592 PRO A CA 1
ATOM 4357 C C . PRO A 1 592 ? -25.544 -6.647 -11.331 1.00 82.88 592 PRO A C 1
ATOM 4359 O O . PRO A 1 592 ? -25.995 -6.099 -12.335 1.00 82.88 592 PRO A O 1
ATOM 4362 N N . VAL A 1 593 ? -26.366 -7.200 -10.454 1.00 81.88 593 VAL A N 1
ATOM 4363 C CA . VAL A 1 593 ? -27.818 -7.079 -10.585 1.00 81.88 593 VAL A CA 1
ATOM 4364 C C . VAL A 1 593 ? -28.207 -5.627 -10.308 1.00 81.88 593 VAL A C 1
ATOM 4366 O O . VAL A 1 593 ? -27.920 -5.091 -9.240 1.00 81.88 593 VAL A O 1
ATOM 4369 N N . GLY A 1 594 ? -28.889 -5.001 -11.263 1.00 79.00 594 GLY A N 1
ATOM 4370 C CA . GLY A 1 594 ? -29.326 -3.612 -11.176 1.00 79.00 594 GLY A CA 1
ATOM 4371 C C . GLY A 1 594 ? -30.168 -3.203 -12.380 1.00 79.00 594 GLY A C 1
ATOM 4372 O O . GLY A 1 594 ? -30.459 -4.021 -13.255 1.00 79.00 594 GLY A O 1
ATOM 4373 N N . ASP A 1 595 ? -30.553 -1.930 -12.415 1.00 82.25 595 ASP A N 1
ATOM 4374 C CA . ASP A 1 595 ? -31.259 -1.343 -13.550 1.00 82.25 595 ASP A CA 1
ATOM 4375 C C . ASP A 1 595 ? -30.248 -0.775 -14.559 1.00 82.25 595 ASP A C 1
ATOM 4377 O O . ASP A 1 595 ? -29.355 0.002 -14.200 1.00 82.25 595 ASP A O 1
ATOM 4381 N N . TYR A 1 596 ? -30.427 -1.097 -15.841 1.00 84.69 596 TYR A N 1
ATOM 4382 C CA . TYR A 1 596 ? -29.539 -0.670 -16.926 1.00 84.69 596 TYR A CA 1
ATOM 4383 C C . TYR A 1 596 ? -30.303 0.026 -18.052 1.00 84.69 596 TYR A C 1
ATOM 4385 O O . TYR A 1 596 ? -31.335 -0.469 -18.515 1.00 84.69 596 TYR A O 1
ATOM 4393 N N . ASP A 1 597 ? -29.743 1.126 -18.553 1.00 88.38 597 ASP A N 1
ATOM 4394 C CA . ASP A 1 597 ? -30.219 1.796 -19.760 1.00 88.38 597 ASP A CA 1
ATOM 4395 C C . ASP A 1 597 ? -29.566 1.147 -20.988 1.00 88.38 597 ASP A C 1
ATOM 4397 O O . ASP A 1 597 ? -28.346 1.179 -21.155 1.00 88.38 597 ASP A O 1
ATOM 4401 N N . LEU A 1 598 ? -30.388 0.546 -21.852 1.00 89.50 598 LEU A N 1
ATOM 4402 C CA . LEU A 1 598 ? -29.962 -0.166 -23.060 1.00 89.50 598 LEU A CA 1
ATOM 4403 C C . LEU A 1 598 ? -30.153 0.694 -24.312 1.00 89.50 598 LEU A C 1
ATOM 4405 O O . LEU A 1 598 ? -31.248 1.193 -24.581 1.00 89.50 598 LEU A O 1
ATOM 4409 N N . TYR A 1 599 ? -29.109 0.778 -25.130 1.00 89.06 599 TYR A N 1
ATOM 4410 C CA . TYR A 1 599 ? -29.100 1.498 -26.397 1.00 89.06 599 TYR A CA 1
ATOM 4411 C C . TYR A 1 599 ? -28.785 0.556 -27.558 1.00 89.06 599 TYR A C 1
ATOM 4413 O O . TYR A 1 599 ? -28.080 -0.444 -27.413 1.00 89.06 599 TYR A O 1
ATOM 4421 N N . THR A 1 600 ? -29.322 0.893 -28.731 1.00 88.31 600 THR A N 1
ATOM 4422 C CA . THR A 1 600 ? -29.056 0.174 -29.981 1.00 88.31 600 THR A CA 1
ATOM 4423 C C . THR A 1 600 ? -28.698 1.161 -31.088 1.00 88.31 600 THR A C 1
ATOM 4425 O O . THR A 1 600 ? -29.278 2.250 -31.141 1.00 88.31 600 THR A O 1
ATOM 4428 N N . SER A 1 601 ? -27.736 0.814 -31.950 1.00 86.69 601 SER A N 1
ATOM 4429 C CA . SER A 1 601 ? -27.309 1.656 -33.084 1.00 86.69 601 SER A CA 1
ATOM 4430 C C . SER A 1 601 ? -26.936 0.868 -34.326 1.00 86.69 601 SER A C 1
ATOM 4432 O O . SER A 1 601 ? -26.349 -0.228 -34.150 1.00 86.69 601 SER A O 1
#